Protein AF-A0A2N3ERH7-F1 (afdb_monomer_lite)

pLDDT: mean 82.64, std 19.24, range [26.98, 98.31]

Foldseek 3Di:
DDDPDQDPVSVVVQAFAAFEEEEEAPPLLPVLLCVLDDQQQEEEEDAPPPCVSQPPPPHHYDYDPALLVLLLVLCLLQPADPVDDCPDRSHNVSSVVSCVVPPDSCVNVSHQEYEYEALLSNQVRLLVVLQPDPQQADPVPRHGNSVSSLVRSLVSSVVSLLSNLNSGRHHYYHYFYWDWDQDPVRDTDIFTNGPDDNNRVCVVVRGQWYWYFDFDADPVRHTDTWIQAPCPDPRNDDHHHNQLQDDRIHHSRPNVVSCRSPPDDPPDCVSPDDDDVADAAQDKFKWWKAWDFAQDADVVLPADDRQWHADPQRWIWTWIWIAGPDDPCHRDIATDTQTCDHPVDCVSNVQSVQQLLQLLQFQQQHDPPDPDPVSVVSSDDSHCVVRHRGIGIFGWHWDADPVGDTGIDGRHTDHPVDPCSCVNVVNPDPPPPPPPPPDDDDDDDDDDDDDDDDDDDDDDDDDDDDDD

Radius of gyration: 33.35 Å; chains: 1; bounding box: 86×95×81 Å

Structure (mmCIF, N/CA/C/O backbone):
data_AF-A0A2N3ERH7-F1
#
_entry.id   AF-A0A2N3ERH7-F1
#
loop_
_atom_site.group_PDB
_atom_site.id
_atom_site.type_symbol
_atom_site.label_atom_id
_atom_site.label_alt_id
_atom_site.label_comp_id
_atom_site.label_asym_id
_atom_site.label_entity_id
_atom_site.label_seq_id
_atom_site.pdbx_PDB_ins_code
_atom_site.Cartn_x
_atom_site.Cartn_y
_atom_site.Cartn_z
_atom_site.occupancy
_atom_site.B_iso_or_equiv
_atom_site.auth_seq_id
_atom_site.auth_comp_id
_atom_site.auth_asym_id
_atom_site.auth_atom_id
_atom_site.pdbx_PDB_model_num
ATOM 1 N N . MET A 1 1 ? 14.524 -2.929 37.826 1.00 54.03 1 MET A N 1
ATOM 2 C CA . MET A 1 1 ? 13.757 -3.726 36.842 1.00 54.03 1 MET A CA 1
ATOM 3 C C . MET A 1 1 ? 14.743 -4.347 35.870 1.00 54.03 1 MET A C 1
ATOM 5 O O . MET A 1 1 ? 15.708 -3.673 35.532 1.00 54.03 1 MET A O 1
ATOM 9 N N . ALA A 1 2 ? 14.547 -5.604 35.470 1.00 64.12 2 ALA A N 1
ATOM 10 C CA . ALA A 1 2 ? 15.347 -6.209 34.404 1.00 64.12 2 ALA A CA 1
ATOM 11 C C . ALA A 1 2 ? 14.956 -5.610 33.041 1.00 64.12 2 ALA A C 1
ATOM 13 O O . ALA A 1 2 ? 13.817 -5.173 32.865 1.00 64.12 2 ALA A O 1
ATOM 14 N N . LEU A 1 3 ? 15.887 -5.590 32.085 1.00 70.00 3 LEU A N 1
ATOM 15 C CA . LEU A 1 3 ? 15.581 -5.235 30.697 1.00 70.00 3 LEU A CA 1
ATOM 16 C C . LEU A 1 3 ? 14.633 -6.302 30.110 1.00 70.00 3 LEU A C 1
ATOM 18 O O . LEU A 1 3 ? 14.980 -7.482 30.175 1.00 70.00 3 LEU A O 1
ATOM 22 N N . PRO A 1 4 ? 13.469 -5.934 29.537 1.00 81.69 4 PRO A N 1
ATOM 23 C CA . PRO A 1 4 ? 12.496 -6.887 28.998 1.00 81.69 4 PRO A CA 1
ATOM 24 C C . PRO A 1 4 ? 12.940 -7.409 27.620 1.00 81.69 4 PRO A C 1
ATOM 26 O O . PRO A 1 4 ? 12.355 -7.092 26.584 1.00 81.69 4 PRO A O 1
ATOM 29 N N . ILE A 1 5 ? 14.030 -8.177 27.604 1.00 82.88 5 ILE A N 1
ATOM 30 C CA . ILE A 1 5 ? 14.576 -8.807 26.400 1.00 82.88 5 ILE A CA 1
ATOM 31 C C . ILE A 1 5 ? 13.823 -10.115 26.154 1.00 82.88 5 ILE A C 1
ATOM 33 O O . ILE A 1 5 ? 14.004 -11.088 26.879 1.00 82.88 5 ILE A O 1
ATOM 37 N N . ILE A 1 6 ? 13.005 -10.124 25.103 1.00 81.00 6 ILE A N 1
ATOM 38 C CA . ILE A 1 6 ? 12.335 -11.320 24.577 1.00 81.00 6 ILE A CA 1
ATOM 39 C C . ILE A 1 6 ? 13.394 -12.230 23.940 1.00 81.00 6 ILE A C 1
ATOM 41 O O . ILE A 1 6 ? 14.162 -11.779 23.082 1.00 81.00 6 ILE A O 1
ATOM 45 N N . GLY A 1 7 ? 13.430 -13.501 24.347 1.00 81.88 7 GLY A N 1
ATOM 46 C CA . GLY A 1 7 ? 14.390 -14.486 23.832 1.00 81.88 7 GLY A CA 1
ATOM 47 C C . GLY A 1 7 ? 14.198 -14.797 22.341 1.00 81.88 7 GLY A C 1
ATOM 48 O O . GLY A 1 7 ? 13.142 -14.526 21.769 1.00 81.88 7 GLY A O 1
ATOM 49 N N . ALA A 1 8 ? 15.200 -15.396 21.689 1.00 79.94 8 ALA A N 1
ATOM 50 C CA . ALA A 1 8 ? 15.084 -15.789 20.279 1.00 79.94 8 ALA A CA 1
ATOM 51 C C . ALA A 1 8 ? 13.939 -16.797 20.060 1.00 79.94 8 ALA A C 1
ATOM 53 O O . ALA A 1 8 ? 13.105 -16.593 19.178 1.00 79.94 8 ALA A O 1
ATOM 54 N N . ASP A 1 9 ? 13.847 -17.815 20.918 1.00 79.56 9 ASP A N 1
ATOM 55 C CA . ASP A 1 9 ? 12.800 -18.841 20.861 1.00 79.56 9 ASP A CA 1
ATOM 56 C C . ASP A 1 9 ? 11.417 -18.263 21.180 1.00 79.56 9 ASP A C 1
ATOM 58 O O . ASP A 1 9 ? 10.445 -18.542 20.485 1.00 79.56 9 ASP A O 1
ATOM 62 N N . GLU A 1 10 ? 11.329 -17.368 22.167 1.00 77.38 10 GLU A N 1
ATOM 63 C CA . GLU A 1 10 ? 10.096 -16.653 22.513 1.00 77.38 10 GLU A CA 1
ATOM 64 C C . GLU A 1 10 ? 9.620 -15.761 21.349 1.00 77.38 10 GLU A C 1
ATOM 66 O O . GLU A 1 10 ? 8.438 -15.742 21.001 1.00 77.38 10 GLU A O 1
ATOM 71 N N . ARG A 1 11 ? 10.550 -15.077 20.669 1.00 74.94 11 ARG A N 1
ATOM 72 C CA . ARG A 1 11 ? 10.284 -14.285 19.459 1.00 74.94 11 ARG A CA 1
ATOM 73 C C . ARG A 1 11 ? 9.838 -15.145 18.272 1.00 74.94 11 ARG A C 1
ATOM 75 O O . ARG A 1 11 ? 9.083 -14.640 17.440 1.00 74.94 11 ARG A O 1
ATOM 82 N N . LEU A 1 12 ? 10.313 -16.387 18.164 1.00 69.38 12 LEU A N 1
ATOM 83 C CA . LEU A 1 12 ? 9.895 -17.347 17.133 1.00 69.38 12 LEU A CA 1
ATOM 84 C C . LEU A 1 12 ? 8.538 -17.991 17.464 1.00 69.38 12 LEU A C 1
ATOM 86 O O . LEU A 1 12 ? 7.740 -18.216 16.559 1.00 69.38 12 LEU A O 1
ATOM 90 N N . ALA A 1 13 ? 8.245 -18.222 18.747 1.00 68.38 13 ALA A N 1
ATOM 91 C CA . ALA A 1 13 ? 6.964 -18.742 19.224 1.00 68.38 13 ALA A CA 1
ATOM 92 C C . ALA A 1 13 ? 5.811 -17.723 19.111 1.00 68.38 13 ALA A C 1
ATOM 94 O O . ALA A 1 13 ? 4.643 -18.108 19.006 1.00 68.38 13 ALA A O 1
ATOM 95 N N . GLN A 1 14 ? 6.109 -16.418 19.104 1.00 70.38 14 GLN A N 1
ATOM 96 C CA . GLN A 1 14 ? 5.109 -15.368 18.892 1.00 70.38 14 GLN A CA 1
ATOM 97 C C . GLN A 1 14 ? 4.521 -15.422 17.470 1.00 70.38 14 GLN A C 1
ATOM 99 O O . GLN A 1 14 ? 5.128 -14.945 16.508 1.00 70.38 14 GLN A O 1
ATOM 104 N N . ARG A 1 15 ? 3.283 -15.927 17.351 1.00 64.06 15 ARG A N 1
ATOM 105 C CA . ARG A 1 15 ? 2.472 -15.836 16.123 1.00 64.06 15 ARG A CA 1
ATOM 106 C C . ARG A 1 15 ? 2.349 -14.372 15.682 1.00 64.06 15 ARG A C 1
ATOM 108 O O . ARG A 1 15 ? 1.701 -13.572 16.356 1.00 64.06 15 ARG A O 1
ATOM 115 N N . LYS A 1 16 ? 2.939 -14.032 14.533 1.00 73.50 16 LYS A N 1
ATOM 116 C CA . LYS A 1 16 ? 2.782 -12.722 13.886 1.00 73.50 16 LYS A CA 1
ATOM 117 C C . LYS A 1 16 ? 1.732 -12.795 12.787 1.00 73.50 16 LYS A C 1
ATOM 119 O O . LYS A 1 16 ? 1.920 -13.503 11.800 1.00 73.50 16 LYS A O 1
ATOM 124 N N . GLY A 1 17 ? 0.658 -12.031 12.942 1.00 84.62 17 GLY A N 1
ATOM 125 C CA . GLY A 1 17 ? -0.310 -11.803 11.878 1.00 84.62 17 GLY A CA 1
ATOM 126 C C . GLY A 1 17 ? 0.232 -10.850 10.809 1.00 84.62 17 GLY A C 1
ATOM 127 O O . GLY A 1 17 ? 0.845 -9.836 11.131 1.00 84.62 17 GLY A O 1
ATOM 128 N N . ILE A 1 18 ? -0.029 -11.168 9.540 1.00 90.44 18 ILE A N 1
ATOM 129 C CA . ILE A 1 18 ? 0.282 -10.305 8.387 1.00 90.44 18 ILE A CA 1
ATOM 130 C C . ILE A 1 18 ? -0.650 -9.093 8.387 1.00 90.44 18 ILE A C 1
ATOM 132 O O . ILE A 1 18 ? -1.863 -9.255 8.539 1.00 90.44 18 ILE A O 1
ATOM 136 N N . LYS A 1 19 ? -0.102 -7.899 8.153 1.00 94.31 19 LYS A N 1
ATOM 137 C CA . LYS A 1 19 ? -0.875 -6.677 7.904 1.00 94.31 19 LYS A CA 1
ATOM 138 C C . LYS A 1 19 ? -0.786 -6.333 6.428 1.00 94.31 19 LYS A C 1
ATOM 140 O O . LYS A 1 19 ? 0.307 -6.067 5.933 1.00 94.31 19 LYS A O 1
ATOM 145 N N . GLY A 1 20 ? -1.902 -6.355 5.715 1.00 95.38 20 GLY A N 1
ATOM 146 C CA . GLY A 1 20 ? -1.897 -6.219 4.264 1.00 95.38 20 GLY A CA 1
ATOM 147 C C . GLY A 1 20 ? -3.031 -5.371 3.717 1.00 95.38 20 GLY A C 1
ATOM 148 O O . GLY A 1 20 ? -4.083 -5.240 4.338 1.00 95.38 20 GLY A O 1
ATOM 149 N N . VAL A 1 21 ? -2.811 -4.797 2.538 1.00 97.50 21 VAL A N 1
ATOM 150 C CA . VAL A 1 21 ? -3.849 -4.127 1.752 1.00 97.50 21 VAL A CA 1
ATOM 151 C C . VAL A 1 21 ? -3.845 -4.643 0.317 1.00 97.50 21 VAL A C 1
ATOM 153 O O . VAL A 1 21 ? -2.780 -4.782 -0.285 1.00 97.50 21 VAL A O 1
ATOM 156 N N . ILE A 1 22 ? -5.034 -4.911 -0.222 1.00 97.81 22 ILE A N 1
ATOM 157 C CA . ILE A 1 22 ? -5.242 -5.348 -1.604 1.00 97.81 22 ILE A CA 1
ATOM 158 C C . ILE A 1 22 ? -6.026 -4.268 -2.346 1.00 97.81 22 ILE A C 1
ATOM 160 O O . ILE A 1 22 ? -7.203 -4.016 -2.077 1.00 97.81 22 ILE A O 1
ATOM 164 N N . PHE A 1 23 ? -5.364 -3.628 -3.300 1.00 97.75 23 PHE A N 1
ATOM 165 C CA . PHE A 1 23 ? -5.962 -2.633 -4.174 1.00 97.75 23 PHE A CA 1
ATOM 166 C C . PHE A 1 23 ? -6.363 -3.250 -5.509 1.00 97.75 23 PHE A C 1
ATOM 168 O O . PHE A 1 23 ? -5.717 -4.162 -6.009 1.00 97.75 23 PHE A O 1
ATOM 175 N N . GLY A 1 24 ? -7.428 -2.746 -6.120 1.00 96.31 24 GLY A N 1
ATOM 176 C CA . GLY A 1 24 ? -7.823 -3.165 -7.462 1.00 96.31 24 GLY A CA 1
ATOM 177 C C . GLY A 1 24 ? -9.051 -2.412 -7.947 1.00 96.31 24 GLY A C 1
ATOM 178 O O . GLY A 1 24 ? -9.812 -1.864 -7.138 1.00 96.31 24 GLY A O 1
ATOM 179 N N . ARG A 1 25 ? -9.257 -2.382 -9.267 1.00 94.44 25 ARG A N 1
ATOM 180 C CA . ARG A 1 25 ? -10.392 -1.672 -9.878 1.00 94.44 25 ARG A CA 1
ATOM 181 C C . ARG A 1 25 ? -11.743 -2.166 -9.336 1.00 94.44 25 ARG A C 1
ATOM 183 O O . ARG A 1 25 ? -11.844 -3.240 -8.731 1.00 94.44 25 ARG A O 1
ATOM 190 N N . SER A 1 26 ? -12.806 -1.394 -9.555 1.00 91.50 26 SER A N 1
ATOM 191 C CA . SER A 1 26 ? -14.162 -1.872 -9.252 1.00 91.50 26 SER A CA 1
ATOM 192 C C . SER A 1 26 ? -14.489 -3.145 -10.054 1.00 91.50 26 SER A C 1
ATOM 194 O O . SER A 1 26 ? -13.992 -3.331 -11.166 1.00 91.50 26 SER A O 1
ATOM 196 N N . GLY A 1 27 ? -15.265 -4.058 -9.467 1.00 88.06 27 GLY A N 1
ATOM 197 C CA . GLY A 1 27 ? -15.675 -5.317 -10.104 1.00 88.06 27 GLY A CA 1
ATOM 198 C C . GLY A 1 27 ? -14.595 -6.401 -10.275 1.00 88.06 27 GLY A C 1
ATOM 199 O O . GLY A 1 27 ? -14.914 -7.480 -10.760 1.00 88.06 27 GLY A O 1
ATOM 200 N N . ILE A 1 28 ? -13.335 -6.186 -9.862 1.00 91.62 28 ILE A N 1
ATOM 201 C CA . ILE A 1 28 ? -12.263 -7.203 -10.006 1.00 91.62 28 ILE A CA 1
ATOM 202 C C . ILE A 1 28 ? -12.442 -8.434 -9.083 1.00 91.62 28 ILE A C 1
ATOM 204 O O . ILE A 1 28 ? -11.787 -9.456 -9.268 1.00 91.62 28 ILE A O 1
ATOM 208 N N . GLY A 1 29 ? -13.351 -8.375 -8.103 1.00 90.19 29 GLY A N 1
ATOM 209 C CA . GLY A 1 29 ? -13.595 -9.465 -7.148 1.00 90.19 29 GLY A CA 1
ATOM 210 C C . GLY A 1 29 ? -12.693 -9.433 -5.909 1.00 90.19 29 GLY A C 1
ATOM 211 O O . GLY A 1 29 ? -12.189 -10.470 -5.487 1.00 90.19 29 GLY A O 1
ATOM 212 N N . LYS A 1 30 ? -12.497 -8.247 -5.315 1.00 93.19 30 LYS A N 1
ATOM 213 C CA . LYS A 1 30 ? -11.764 -8.092 -4.044 1.00 93.19 30 LYS A CA 1
ATOM 214 C C . LYS A 1 30 ? -12.491 -8.789 -2.889 1.00 93.19 30 LYS A C 1
ATOM 216 O O . LYS A 1 30 ? -11.896 -9.603 -2.199 1.00 93.19 30 LYS A O 1
ATOM 221 N N . THR A 1 31 ? -13.790 -8.541 -2.739 1.00 90.56 31 THR A N 1
ATOM 222 C CA . THR A 1 31 ? -14.650 -9.146 -1.705 1.00 90.56 31 THR A CA 1
ATOM 223 C C . THR A 1 31 ? -14.701 -10.673 -1.819 1.00 90.56 31 THR A C 1
ATOM 225 O O . THR A 1 31 ? -14.621 -11.377 -0.818 1.00 90.56 31 THR A O 1
ATOM 228 N N . SER A 1 32 ? -14.711 -11.214 -3.047 1.00 89.12 32 SER A N 1
ATOM 229 C CA . SER A 1 32 ? -14.696 -12.666 -3.282 1.00 89.12 32 SER A CA 1
ATOM 230 C C . SER A 1 32 ? -13.409 -13.372 -2.823 1.00 89.12 32 SER A C 1
ATOM 232 O O . SER A 1 32 ? -13.372 -14.598 -2.797 1.00 89.12 32 SER A O 1
ATOM 234 N N . LEU A 1 33 ? -12.369 -12.644 -2.397 1.00 92.31 33 LEU A N 1
ATOM 235 C CA . LEU A 1 33 ? -11.204 -13.243 -1.735 1.00 92.31 33 LEU A CA 1
ATOM 236 C C . LEU A 1 33 ? -11.551 -13.879 -0.380 1.00 92.31 33 LEU A C 1
ATOM 238 O O . LEU A 1 33 ? -10.797 -14.733 0.087 1.00 92.31 33 LEU A O 1
ATOM 242 N N . LEU A 1 34 ? -12.695 -13.536 0.222 1.00 88.25 34 LEU A N 1
ATOM 243 C CA . LEU A 1 34 ? -13.217 -14.194 1.423 1.00 88.25 34 LEU A CA 1
ATOM 244 C C . LEU A 1 34 ? -13.436 -15.706 1.225 1.00 88.25 34 LEU A C 1
ATOM 246 O O . LEU A 1 34 ? -13.139 -16.476 2.134 1.00 88.25 34 LEU A O 1
ATOM 250 N N . TRP A 1 35 ? -13.805 -16.150 0.016 1.00 85.31 35 TRP A N 1
ATOM 251 C CA . TRP A 1 35 ? -13.890 -17.576 -0.349 1.00 85.31 35 TRP A CA 1
ATOM 252 C C . TRP A 1 35 ? -12.539 -18.313 -0.314 1.00 85.31 35 TRP A C 1
ATOM 254 O O . TRP A 1 35 ? -12.499 -19.539 -0.349 1.00 85.31 35 TRP A O 1
ATOM 264 N N . THR A 1 36 ? -11.421 -17.581 -0.252 1.00 87.19 36 THR A N 1
ATOM 265 C CA . THR A 1 36 ? -10.053 -18.132 -0.201 1.00 87.19 36 THR A CA 1
ATOM 266 C C . THR A 1 36 ? -9.494 -18.214 1.228 1.00 87.19 36 THR A C 1
ATOM 268 O O . THR A 1 36 ? -8.321 -18.549 1.427 1.00 87.19 36 THR A O 1
ATOM 271 N N . LEU A 1 37 ? -10.324 -17.889 2.228 1.00 87.94 37 LEU A N 1
ATOM 272 C CA . LEU A 1 37 ? -10.024 -17.913 3.660 1.00 87.94 37 LEU A CA 1
ATOM 273 C C . LEU A 1 37 ? -10.891 -18.958 4.385 1.00 87.94 37 LEU A C 1
ATOM 275 O O . LEU A 1 37 ? -11.915 -19.406 3.881 1.00 87.94 37 LEU A O 1
ATOM 279 N N . ASN A 1 38 ? -10.498 -19.336 5.606 1.00 86.50 38 ASN A N 1
ATOM 280 C CA . ASN A 1 38 ? -11.354 -20.151 6.470 1.00 86.50 38 ASN A CA 1
ATOM 281 C C . ASN A 1 38 ? -12.401 -19.246 7.137 1.00 86.50 38 ASN A C 1
ATOM 283 O O . ASN A 1 38 ? -12.051 -18.462 8.022 1.00 86.50 38 ASN A O 1
ATOM 287 N N . ALA A 1 39 ? -13.666 -19.371 6.736 1.00 85.88 39 ALA A N 1
ATOM 288 C CA . ALA A 1 39 ? -14.760 -18.544 7.243 1.00 85.88 39 ALA A CA 1
ATOM 289 C C . ALA A 1 39 ? -14.931 -18.643 8.773 1.00 85.88 39 ALA A C 1
ATOM 291 O O . ALA A 1 39 ? -15.086 -17.625 9.439 1.00 85.88 39 ALA A O 1
ATOM 292 N N . SER A 1 40 ? -14.766 -19.836 9.359 1.00 86.31 40 SER A N 1
ATOM 293 C CA . SER A 1 40 ? -14.920 -20.050 10.812 1.00 86.31 40 SER A CA 1
ATOM 294 C C . SER A 1 40 ? -13.865 -19.355 11.688 1.00 86.31 40 SER A C 1
ATOM 296 O O . SER A 1 40 ? -14.087 -19.174 12.886 1.00 86.31 40 SER A O 1
ATOM 298 N N . THR A 1 41 ? -12.727 -18.945 11.111 1.00 91.69 41 THR A N 1
ATOM 299 C CA . THR A 1 41 ? -11.666 -18.183 11.801 1.00 91.69 41 THR A CA 1
ATOM 300 C C . THR A 1 41 ? -11.400 -16.814 11.165 1.00 91.69 41 THR A C 1
ATOM 302 O O . THR A 1 41 ? -10.392 -16.168 11.478 1.00 91.69 41 THR A O 1
ATOM 305 N N . THR A 1 42 ? -12.309 -16.336 10.307 1.00 94.44 42 THR A N 1
ATOM 306 C CA . THR A 1 42 ? -12.233 -15.021 9.658 1.00 94.44 42 THR A CA 1
ATOM 307 C C . THR A 1 42 ? -13.410 -14.152 10.082 1.00 94.44 42 THR A C 1
ATOM 309 O O . THR A 1 42 ? -14.559 -14.542 9.928 1.00 94.44 42 THR A O 1
ATOM 312 N N . LEU A 1 43 ? -13.113 -12.958 10.589 1.00 96.12 43 LEU A N 1
ATOM 313 C CA . LEU A 1 43 ? -14.094 -11.917 10.869 1.00 96.12 43 LEU A CA 1
ATOM 314 C C . LEU A 1 43 ? -14.152 -10.954 9.683 1.00 96.12 43 LEU A C 1
ATOM 316 O O . LEU A 1 43 ? -13.133 -10.351 9.331 1.00 96.12 43 LEU A O 1
ATOM 320 N N . PHE A 1 44 ? -15.328 -10.792 9.087 1.00 95.38 44 PHE A N 1
ATOM 321 C CA . PHE A 1 44 ? -15.552 -9.835 8.010 1.00 95.38 44 PHE A CA 1
ATOM 322 C C . PHE A 1 44 ? -16.046 -8.493 8.575 1.00 95.38 44 PHE A C 1
ATOM 324 O O . PHE A 1 44 ? -16.975 -8.452 9.374 1.00 95.38 44 PHE A O 1
ATOM 331 N N . LEU A 1 45 ? -15.417 -7.382 8.190 1.00 95.94 45 LEU A N 1
ATOM 332 C CA . LEU A 1 45 ? -15.901 -6.019 8.413 1.00 95.94 45 LEU A CA 1
ATOM 333 C C . LEU A 1 45 ? -16.373 -5.463 7.066 1.00 95.94 45 LEU A C 1
ATOM 335 O O . LEU A 1 45 ? -15.555 -5.098 6.219 1.00 95.94 45 LEU A O 1
ATOM 339 N N . ASP A 1 46 ? -17.689 -5.407 6.896 1.00 94.81 46 ASP A N 1
ATOM 340 C CA . ASP A 1 46 ? -18.386 -4.964 5.690 1.00 94.81 46 ASP A CA 1
ATOM 341 C C . ASP A 1 46 ? -18.832 -3.500 5.828 1.00 94.81 46 ASP A C 1
ATOM 343 O O . ASP A 1 46 ? -19.710 -3.158 6.623 1.00 94.81 46 ASP A O 1
ATOM 347 N N . LEU A 1 47 ? -18.185 -2.627 5.060 1.00 93.50 47 LEU A N 1
ATOM 348 C CA . LEU A 1 47 ? -18.481 -1.202 4.920 1.00 93.50 47 LEU A CA 1
ATOM 349 C C . LEU A 1 47 ? -19.080 -0.879 3.539 1.00 93.50 47 LEU A C 1
ATOM 351 O O . LEU A 1 47 ? -19.782 0.124 3.411 1.00 93.50 47 LEU A O 1
ATOM 355 N N . GLU A 1 48 ? -18.789 -1.676 2.502 1.00 79.94 48 GLU A N 1
ATOM 356 C CA . GLU A 1 48 ? -19.304 -1.466 1.135 1.00 79.94 48 GLU A CA 1
ATOM 357 C C . GLU A 1 48 ? -20.710 -2.050 0.890 1.00 79.94 48 GLU A C 1
ATOM 359 O O . GLU A 1 48 ? -21.296 -1.751 -0.150 1.00 79.94 48 GLU A O 1
ATOM 364 N N . ALA A 1 49 ? -21.276 -2.809 1.840 1.00 70.31 49 ALA A N 1
ATOM 365 C CA . ALA A 1 49 ? -22.489 -3.620 1.662 1.00 70.31 49 ALA A CA 1
ATOM 366 C C . ALA A 1 49 ? -22.314 -4.654 0.531 1.00 70.31 49 ALA A C 1
ATOM 368 O O . ALA A 1 49 ? -23.164 -4.816 -0.348 1.00 70.31 49 ALA A O 1
ATOM 369 N N . GLY A 1 50 ? -21.165 -5.338 0.548 1.00 60.81 50 GLY A N 1
ATOM 370 C CA . GLY A 1 50 ? -20.671 -6.215 -0.521 1.00 60.81 50 GLY A CA 1
ATOM 371 C C . GLY A 1 50 ? -21.349 -7.588 -0.637 1.00 60.81 50 GLY A C 1
ATOM 372 O O . GLY A 1 50 ? -20.783 -8.483 -1.267 1.00 60.81 50 GLY A O 1
ATOM 373 N N . ASP A 1 51 ? -22.533 -7.764 -0.042 1.00 65.50 51 ASP A N 1
ATOM 374 C CA . ASP A 1 51 ? -23.192 -9.055 0.222 1.00 65.50 51 ASP A CA 1
ATOM 375 C C . ASP A 1 51 ? -23.262 -9.994 -0.993 1.00 65.50 51 ASP A C 1
ATOM 377 O O . ASP A 1 51 ? -23.014 -11.190 -0.862 1.00 65.50 51 ASP A O 1
ATOM 381 N N . LEU A 1 52 ? -23.513 -9.462 -2.195 1.00 74.12 52 LEU A N 1
ATOM 382 C CA . LEU A 1 52 ? -23.619 -10.250 -3.434 1.00 74.12 52 LEU A CA 1
ATOM 383 C C . LEU A 1 52 ? -22.340 -11.026 -3.798 1.00 74.12 52 LEU A C 1
ATOM 385 O O . LEU A 1 52 ? -22.411 -12.052 -4.467 1.00 74.12 52 LEU A O 1
ATOM 389 N N . ALA A 1 53 ? -21.155 -10.555 -3.396 1.00 75.19 53 ALA A N 1
ATOM 390 C CA . ALA A 1 53 ? -19.892 -11.230 -3.715 1.00 75.19 53 ALA A CA 1
ATOM 391 C C . ALA A 1 53 ? -19.580 -12.421 -2.784 1.00 75.19 53 ALA A C 1
ATOM 393 O O . ALA A 1 53 ? -18.658 -13.199 -3.053 1.00 75.19 53 ALA A O 1
ATOM 394 N N . VAL A 1 54 ? -20.336 -12.547 -1.691 1.00 81.56 54 VAL A N 1
ATOM 395 C CA . VAL A 1 54 ? -20.206 -13.577 -0.649 1.00 81.56 54 VAL A CA 1
ATOM 396 C C . VAL A 1 54 ? -21.554 -14.214 -0.299 1.00 81.56 54 VAL A C 1
ATOM 398 O O . VAL A 1 54 ? -21.715 -14.800 0.767 1.00 81.56 54 VAL A O 1
ATOM 401 N N . GLU A 1 55 ? -22.527 -14.133 -1.207 1.00 78.62 55 GLU A N 1
ATOM 402 C CA . GLU A 1 55 ? -23.830 -14.769 -1.039 1.00 78.62 55 GLU A CA 1
ATOM 403 C C . GLU A 1 55 ? -23.655 -16.288 -0.858 1.00 78.62 55 GLU A C 1
ATOM 405 O O . GLU A 1 55 ? -23.011 -16.960 -1.665 1.00 78.62 55 GLU A O 1
ATOM 410 N N . GLY A 1 56 ? -24.190 -16.825 0.243 1.00 78.31 56 GLY A N 1
ATOM 411 C CA . GLY A 1 56 ? -24.023 -18.230 0.629 1.00 78.31 56 GLY A CA 1
ATOM 412 C C . GLY A 1 56 ? -22.725 -18.569 1.380 1.00 78.31 56 GLY A C 1
ATOM 413 O O . GLY A 1 56 ? -22.539 -19.732 1.731 1.00 78.31 56 GLY A O 1
ATOM 414 N N . LEU A 1 57 ? -21.841 -17.603 1.663 1.00 81.75 57 LEU A N 1
ATOM 415 C CA . LEU A 1 57 ? -20.683 -17.818 2.536 1.00 81.75 57 LEU A CA 1
ATOM 416 C C . LEU A 1 57 ? -21.082 -17.652 4.012 1.00 81.75 57 LEU A C 1
ATOM 418 O O . LEU A 1 57 ? -21.444 -16.562 4.451 1.00 81.75 57 LEU A O 1
ATOM 422 N N . GLU A 1 58 ? -20.966 -18.720 4.800 1.00 85.19 58 GLU A N 1
ATOM 423 C CA . GLU A 1 58 ? -21.221 -18.695 6.248 1.00 85.19 58 GLU A CA 1
ATOM 424 C C . GLU A 1 58 ? -20.057 -18.027 7.006 1.00 85.19 58 GLU A C 1
ATOM 426 O O . GLU A 1 58 ? -19.176 -18.700 7.543 1.00 85.19 58 GLU A O 1
ATOM 431 N N . ILE A 1 59 ? -20.027 -16.688 7.022 1.00 87.31 59 ILE A N 1
ATOM 432 C CA . ILE A 1 59 ? -18.972 -15.889 7.664 1.00 87.31 59 ILE A CA 1
ATOM 433 C C . ILE A 1 59 ? -19.520 -14.859 8.663 1.00 87.31 59 ILE A C 1
ATOM 435 O O . ILE A 1 59 ? -20.425 -14.074 8.368 1.00 87.31 59 ILE A O 1
ATOM 439 N N . ASP A 1 60 ? -18.925 -14.829 9.858 1.00 92.31 60 ASP A N 1
ATOM 440 C CA . ASP A 1 60 ? -19.251 -13.842 10.887 1.00 92.31 60 ASP A CA 1
ATOM 441 C C . ASP A 1 60 ? -18.878 -12.428 10.416 1.00 92.31 60 ASP A C 1
ATOM 443 O O . ASP A 1 60 ? -17.729 -12.157 10.052 1.00 92.31 60 ASP A O 1
ATOM 447 N N . THR A 1 61 ? -19.855 -11.517 10.439 1.00 93.12 61 THR A N 1
ATOM 448 C CA . THR A 1 61 ? -19.743 -10.195 9.807 1.00 93.12 61 THR A CA 1
ATOM 449 C C . THR A 1 61 ? -20.143 -9.056 10.752 1.00 93.12 61 THR A C 1
ATOM 451 O O . THR A 1 61 ? -21.195 -9.094 11.390 1.00 93.12 61 THR A O 1
ATOM 454 N N . LEU A 1 62 ? -19.324 -8.004 10.802 1.00 94.44 62 LEU A N 1
ATOM 455 C CA . LEU A 1 62 ? -19.601 -6.714 11.440 1.00 94.44 62 LEU A CA 1
ATOM 456 C C . LEU A 1 62 ? -19.829 -5.649 10.365 1.00 94.44 62 LEU A C 1
ATOM 458 O O . LEU A 1 62 ? -19.096 -5.600 9.382 1.00 94.44 62 LEU A O 1
ATOM 462 N N . ARG A 1 63 ? -20.808 -4.761 10.569 1.00 94.62 63 ARG A N 1
ATOM 463 C CA . ARG A 1 63 ? -21.185 -3.718 9.596 1.00 94.62 63 ARG A CA 1
ATOM 464 C C . ARG A 1 63 ? -21.113 -2.302 10.182 1.00 94.62 63 ARG A C 1
ATOM 466 O O . ARG A 1 63 ? -22.161 -1.744 10.518 1.00 94.62 63 ARG A O 1
ATOM 473 N N . PRO A 1 64 ? -19.910 -1.720 10.359 1.00 94.69 64 PRO A N 1
ATOM 474 C CA . PRO A 1 64 ? -19.776 -0.333 10.793 1.00 94.69 64 PRO A CA 1
ATOM 475 C C . PRO A 1 64 ? -20.312 0.638 9.734 1.00 94.69 64 PRO A C 1
ATOM 477 O O . PRO A 1 64 ? -19.929 0.597 8.568 1.00 94.69 64 PRO A O 1
ATOM 480 N N . ARG A 1 65 ? -21.180 1.551 10.168 1.00 95.06 65 ARG A N 1
ATOM 481 C CA . ARG A 1 65 ? -21.812 2.608 9.365 1.00 95.06 65 ARG A CA 1
ATOM 482 C C . ARG A 1 65 ? -21.266 3.999 9.675 1.00 95.06 65 ARG A C 1
ATOM 484 O O . ARG A 1 65 ? -21.563 4.945 8.951 1.00 95.06 65 ARG A O 1
ATOM 491 N N . THR A 1 66 ? -20.496 4.151 10.752 1.00 97.00 66 THR A N 1
ATOM 492 C CA . THR A 1 66 ? -19.917 5.436 11.168 1.00 97.00 66 THR A CA 1
ATOM 493 C C . THR A 1 66 ? -18.418 5.337 11.420 1.00 97.00 66 THR A C 1
ATOM 495 O O . THR A 1 66 ? -17.896 4.281 11.774 1.00 97.00 66 THR A O 1
ATOM 498 N N . TRP A 1 67 ? -17.709 6.468 11.327 1.00 97.81 67 TRP A N 1
ATOM 499 C CA . TRP A 1 67 ? -16.295 6.513 11.710 1.00 97.81 67 TRP A CA 1
ATOM 500 C C . TRP A 1 67 ? -16.071 6.142 13.183 1.00 97.81 67 TRP A C 1
ATOM 502 O O . TRP A 1 67 ? -15.074 5.496 13.498 1.00 97.81 67 TRP A O 1
ATOM 512 N N . LYS A 1 68 ? -17.008 6.475 14.089 1.00 97.50 68 LYS A N 1
ATOM 513 C CA . LYS A 1 68 ? -16.904 6.050 15.494 1.00 97.50 68 LYS A CA 1
ATOM 514 C C . LYS A 1 68 ? -16.892 4.525 15.592 1.00 97.50 68 LYS A C 1
ATOM 516 O O . LYS A 1 68 ? -15.990 3.992 16.220 1.00 97.50 68 LYS A O 1
ATOM 521 N N . GLU A 1 69 ? -17.816 3.837 14.925 1.00 97.81 69 GLU A N 1
ATOM 522 C CA . GLU A 1 69 ? -17.870 2.368 14.911 1.00 97.81 69 GLU A CA 1
ATOM 523 C C . GLU A 1 69 ? -16.606 1.744 14.302 1.00 97.81 69 GLU A C 1
ATOM 525 O O . GLU A 1 69 ? -16.102 0.763 14.840 1.00 97.81 69 GLU A O 1
ATOM 530 N N . CYS A 1 70 ? -16.017 2.339 13.255 1.00 98.12 70 CYS A N 1
ATOM 531 C CA . CYS A 1 70 ? -14.724 1.884 12.723 1.00 98.12 70 CYS A CA 1
ATOM 532 C C . CYS A 1 70 ? -13.604 1.921 13.780 1.00 98.12 70 CYS A C 1
ATOM 534 O O . CYS A 1 70 ? -12.781 1.002 13.834 1.00 98.12 70 CYS A O 1
ATOM 536 N N . ARG A 1 71 ? -13.564 2.963 14.624 1.00 98.19 71 ARG A N 1
ATOM 537 C CA . ARG A 1 71 ? -12.579 3.101 15.714 1.00 98.19 71 ARG A CA 1
ATOM 538 C C . ARG A 1 71 ? -12.921 2.225 16.922 1.00 98.19 71 ARG A C 1
ATOM 540 O O . ARG A 1 71 ? -12.019 1.638 17.511 1.00 98.19 71 ARG A O 1
ATOM 547 N N . ASP A 1 72 ? -14.203 2.104 17.259 1.00 98.25 72 ASP A N 1
ATOM 548 C CA . ASP A 1 72 ? -14.707 1.241 18.331 1.00 98.25 72 ASP A CA 1
ATOM 549 C C . ASP A 1 72 ? -14.390 -0.237 18.027 1.00 98.25 72 ASP A C 1
ATOM 551 O O . ASP A 1 72 ? -13.783 -0.919 18.847 1.00 98.25 72 ASP A O 1
ATOM 555 N N . PHE A 1 73 ? -14.687 -0.738 16.821 1.00 97.75 73 PHE A N 1
ATOM 556 C CA . PHE A 1 73 ? -14.298 -2.102 16.442 1.00 97.75 73 PHE A CA 1
ATOM 557 C C . PHE A 1 73 ? -12.780 -2.281 16.376 1.00 97.75 73 PHE A C 1
ATOM 559 O O . PHE A 1 73 ? -12.284 -3.336 16.763 1.00 97.75 73 PHE A O 1
ATOM 566 N N . ALA A 1 74 ? -12.024 -1.267 15.943 1.00 97.44 74 ALA A N 1
ATOM 567 C CA . ALA A 1 74 ? -10.568 -1.353 15.942 1.00 97.44 74 ALA A CA 1
ATOM 568 C C . ALA A 1 74 ? -9.990 -1.510 17.358 1.00 97.44 74 ALA A C 1
ATOM 570 O O . ALA A 1 74 ? -9.139 -2.379 17.530 1.00 97.44 74 ALA A O 1
ATOM 571 N N . VAL A 1 75 ? -10.485 -0.771 18.365 1.00 97.44 75 VAL A N 1
ATOM 572 C CA . VAL A 1 75 ? -10.041 -0.963 19.761 1.00 97.44 75 VAL A CA 1
ATOM 573 C C . VAL A 1 75 ? -10.531 -2.291 20.345 1.00 97.44 75 VAL A C 1
ATOM 575 O O . VAL A 1 75 ? -9.773 -2.971 21.027 1.00 97.44 75 VAL A O 1
ATOM 578 N N . PHE A 1 76 ? -11.751 -2.728 20.015 1.00 97.19 76 PHE A N 1
ATOM 579 C CA . PHE A 1 76 ? -12.284 -4.021 20.468 1.00 97.19 76 PHE A CA 1
ATOM 580 C C . PHE A 1 76 ? -11.478 -5.215 19.926 1.00 97.19 76 PHE A C 1
ATOM 582 O O . PHE A 1 76 ? -11.251 -6.197 20.627 1.00 97.19 76 PHE A O 1
ATOM 589 N N . ILE A 1 77 ? -11.009 -5.118 18.678 1.00 95.50 77 ILE A N 1
ATOM 590 C CA . ILE A 1 77 ? -10.179 -6.131 18.009 1.00 95.50 77 ILE A CA 1
ATOM 591 C C . ILE A 1 77 ? -8.705 -6.035 18.436 1.00 95.50 77 ILE A C 1
ATOM 593 O O . ILE A 1 77 ? -8.024 -7.060 18.534 1.00 95.50 77 ILE A O 1
ATOM 597 N N . GLY A 1 78 ? -8.199 -4.813 18.627 1.00 93.88 78 GLY A N 1
ATOM 598 C CA . GLY A 1 78 ? -6.793 -4.511 18.888 1.00 93.88 78 GLY A CA 1
ATOM 599 C C . GLY A 1 78 ? -6.370 -4.582 20.353 1.00 93.88 78 GLY A C 1
ATOM 600 O O . GLY A 1 78 ? -5.198 -4.850 20.620 1.00 93.88 78 GLY A O 1
ATOM 601 N N . GLY A 1 79 ? -7.311 -4.382 21.277 1.00 95.25 79 GLY A N 1
ATOM 602 C CA . GLY A 1 79 ? -7.022 -4.058 22.670 1.00 95.25 79 GLY A CA 1
ATOM 603 C C . GLY A 1 79 ? -6.660 -2.575 22.859 1.00 95.25 79 GLY A C 1
ATOM 604 O O . GLY A 1 79 ? -6.482 -1.841 21.887 1.00 95.25 79 GLY A O 1
ATOM 605 N N . PRO A 1 80 ? -6.525 -2.108 24.108 1.00 96.31 80 PRO A N 1
ATOM 606 C CA . PRO A 1 80 ? -6.112 -0.740 24.401 1.00 96.31 80 PRO A CA 1
ATOM 607 C C . PRO A 1 80 ? -4.635 -0.516 24.050 1.00 96.31 80 PRO A C 1
ATOM 609 O O . PRO A 1 80 ? -3.800 -1.413 24.181 1.00 96.31 80 PRO A O 1
ATOM 612 N N . ASN A 1 81 ? -4.283 0.706 23.650 1.00 94.69 81 ASN A N 1
ATOM 613 C CA . ASN A 1 81 ? -2.893 1.121 23.484 1.00 94.69 81 ASN A CA 1
ATOM 614 C C . ASN A 1 81 ? -2.374 1.752 24.795 1.00 94.69 81 ASN A C 1
ATOM 616 O O . ASN A 1 81 ? -2.753 2.884 25.106 1.00 94.69 81 ASN A O 1
ATOM 620 N N . PRO A 1 82 ? -1.468 1.089 25.542 1.00 91.25 82 PRO A N 1
ATOM 621 C CA . PRO A 1 82 ? -1.003 1.565 26.848 1.00 91.25 82 PRO A CA 1
ATOM 622 C C . PRO A 1 82 ? -0.115 2.819 26.780 1.00 91.25 82 PRO A C 1
ATOM 624 O O . PRO A 1 82 ? 0.233 3.375 27.816 1.00 91.25 82 PRO A O 1
ATOM 627 N N . ALA A 1 83 ? 0.277 3.271 25.582 1.00 92.19 83 ALA A N 1
ATOM 628 C CA . ALA A 1 83 ? 1.020 4.517 25.394 1.00 92.19 83 ALA A CA 1
ATOM 629 C C . ALA A 1 83 ? 0.119 5.767 25.309 1.00 92.19 83 ALA A C 1
ATOM 631 O O . ALA A 1 83 ? 0.636 6.879 25.189 1.00 92.19 83 ALA A O 1
ATOM 632 N N . LEU A 1 84 ? -1.209 5.603 25.319 1.00 93.50 84 LEU A N 1
ATOM 633 C CA . LEU A 1 84 ? -2.175 6.690 25.161 1.00 93.50 84 LEU A CA 1
ATOM 634 C C . LEU A 1 84 ? -2.838 7.051 26.492 1.00 93.50 84 LEU A C 1
ATOM 636 O O . LEU A 1 84 ? -3.169 6.182 27.296 1.00 93.50 84 LEU A O 1
ATOM 640 N N . ARG A 1 85 ? -3.057 8.350 26.702 1.00 95.44 85 ARG A N 1
ATOM 641 C CA . ARG A 1 85 ? -3.804 8.870 27.855 1.00 95.44 85 ARG A CA 1
ATOM 642 C C . ARG A 1 85 ? -5.293 8.557 27.720 1.00 95.44 85 ARG A C 1
ATOM 644 O O . ARG A 1 85 ? -5.785 8.379 26.610 1.00 95.44 85 ARG A O 1
ATOM 651 N N . GLU A 1 86 ? -6.016 8.565 28.837 1.00 93.12 86 GLU A N 1
ATOM 652 C CA . GLU A 1 86 ? -7.450 8.242 28.906 1.00 93.12 86 GLU A CA 1
ATOM 653 C C . GLU A 1 86 ? -8.313 9.054 27.921 1.00 93.12 86 GLU A C 1
ATOM 655 O O . GLU A 1 86 ? -9.197 8.479 27.290 1.00 93.12 86 GLU A O 1
ATOM 660 N N . ASP A 1 87 ? -7.998 10.341 27.710 1.00 91.44 87 ASP A N 1
ATOM 661 C CA . ASP A 1 87 ? -8.699 11.257 26.791 1.00 91.44 87 ASP A CA 1
ATOM 662 C C . ASP A 1 87 ? -8.570 10.900 25.299 1.00 91.44 87 ASP A C 1
ATOM 664 O O . ASP A 1 87 ? -9.297 11.436 24.460 1.00 91.44 87 ASP A O 1
ATOM 668 N N . GLN A 1 88 ? -7.630 10.025 24.941 1.00 94.12 88 GLN A N 1
ATOM 669 C CA . GLN A 1 88 ? -7.272 9.754 23.553 1.00 94.12 88 GLN A CA 1
ATOM 670 C C . GLN A 1 88 ? -8.013 8.534 22.994 1.00 94.12 88 GLN A C 1
ATOM 672 O O . GLN A 1 88 ? -8.260 7.547 23.682 1.00 94.12 88 GLN A O 1
ATOM 677 N N . THR A 1 89 ? -8.322 8.557 21.697 1.00 96.31 89 THR A N 1
ATOM 678 C CA . THR A 1 89 ? -8.869 7.374 21.014 1.00 96.31 89 THR A CA 1
ATOM 679 C C . THR A 1 89 ? -7.883 6.207 21.082 1.00 96.31 89 THR A C 1
ATOM 681 O O . THR A 1 89 ? -6.684 6.417 20.916 1.00 96.31 89 THR A O 1
ATOM 684 N N . TYR A 1 90 ? -8.390 4.989 21.287 1.00 97.81 90 TYR A N 1
ATOM 685 C CA . TYR A 1 90 ? -7.628 3.763 21.560 1.00 97.81 90 TYR A CA 1
ATOM 686 C C . TYR A 1 90 ? -6.953 3.684 22.944 1.00 97.81 90 TYR A C 1
ATOM 688 O O . TYR A 1 90 ? -6.101 2.818 23.151 1.00 97.81 90 TYR A O 1
ATOM 696 N N . SER A 1 91 ? -7.305 4.557 23.894 1.00 97.62 91 SER A N 1
ATOM 697 C CA . SER A 1 91 ? -6.883 4.448 25.298 1.00 97.62 91 SER A CA 1
ATOM 698 C C . SER A 1 91 ? -7.529 3.258 26.024 1.00 97.62 91 SER A C 1
ATOM 700 O O . SER A 1 91 ? -8.442 2.613 25.503 1.00 97.62 91 SER A O 1
ATOM 702 N N . GLN A 1 92 ? -7.092 2.996 27.262 1.00 97.88 92 GLN A N 1
ATOM 703 C CA . GLN A 1 92 ? -7.770 2.054 28.162 1.00 97.88 92 GLN A CA 1
ATOM 704 C C . GLN A 1 92 ? -9.242 2.443 28.378 1.00 97.88 92 GLN A C 1
ATOM 706 O O . GLN A 1 92 ? -10.121 1.611 28.189 1.00 97.88 92 GLN A O 1
ATOM 711 N N . ALA A 1 93 ? -9.524 3.720 28.655 1.00 97.94 93 ALA A N 1
ATOM 712 C CA . ALA A 1 93 ? -10.888 4.203 28.863 1.00 97.94 93 ALA A CA 1
ATOM 713 C C . ALA A 1 93 ? -11.782 4.021 27.619 1.00 97.94 93 ALA A C 1
ATOM 715 O O . ALA A 1 93 ? -12.944 3.638 27.749 1.00 97.94 93 ALA A O 1
ATOM 716 N N . HIS A 1 94 ? -11.246 4.232 26.407 1.00 98.31 94 HIS A N 1
ATOM 717 C CA . HIS A 1 94 ? -11.981 3.964 25.161 1.00 98.31 94 HIS A CA 1
ATOM 718 C C . HIS A 1 94 ? -12.249 2.465 24.966 1.00 98.31 94 HIS A C 1
ATOM 720 O O . HIS A 1 94 ? -13.345 2.090 24.554 1.00 98.31 94 HIS A O 1
ATOM 726 N N . PHE A 1 95 ? -11.289 1.599 25.299 1.00 97.94 95 PHE A N 1
ATOM 727 C CA . PHE A 1 95 ? -11.487 0.149 25.262 1.00 97.94 95 PHE A CA 1
ATOM 728 C C . PHE A 1 95 ? -12.546 -0.321 26.267 1.00 97.94 95 PHE A C 1
ATOM 730 O O . PHE A 1 95 ? -13.419 -1.105 25.897 1.00 97.94 95 PHE A O 1
ATOM 737 N N . ASP A 1 96 ? -12.520 0.193 27.496 1.00 97.94 96 ASP A N 1
ATOM 738 C CA . ASP A 1 96 ? -13.469 -0.171 28.552 1.00 97.94 96 ASP A CA 1
ATOM 739 C C . ASP A 1 96 ? -14.897 0.309 28.216 1.00 97.94 96 ASP A C 1
ATOM 741 O O . ASP A 1 96 ? -15.857 -0.448 28.370 1.00 97.94 96 ASP A O 1
ATOM 745 N N . GLU A 1 97 ? -15.049 1.522 27.661 1.00 97.94 97 GLU A N 1
ATOM 746 C CA . GLU A 1 97 ? -16.321 2.046 27.122 1.00 97.94 97 GLU A CA 1
ATOM 747 C C . GLU A 1 97 ? -16.892 1.136 26.021 1.00 97.94 97 GLU A C 1
ATOM 749 O O . GLU A 1 97 ? -18.098 0.879 25.961 1.00 97.94 97 GLU A O 1
ATOM 754 N N . VAL A 1 98 ? -16.025 0.645 25.134 1.00 97.94 98 VAL A N 1
ATOM 755 C CA . VAL A 1 98 ? -16.408 -0.234 24.026 1.00 97.94 98 VAL A CA 1
ATOM 756 C C . VAL A 1 98 ? -16.752 -1.640 24.525 1.00 97.94 98 VAL A C 1
ATOM 758 O O . VAL A 1 98 ? -17.781 -2.175 24.116 1.00 97.94 98 VAL A O 1
ATOM 761 N N . CYS A 1 99 ? -15.986 -2.214 25.456 1.00 97.94 99 CYS A N 1
ATOM 762 C CA . CYS A 1 99 ? -16.312 -3.499 26.086 1.00 97.94 99 CYS A CA 1
ATOM 763 C C . CYS A 1 99 ? -17.628 -3.424 26.878 1.00 97.94 99 CYS A C 1
ATOM 765 O O . CYS A 1 99 ? -18.442 -4.341 26.812 1.00 97.94 99 CYS A O 1
ATOM 767 N N . GLY A 1 100 ? -17.914 -2.295 27.536 1.00 97.75 100 GLY A N 1
ATOM 768 C CA . GLY A 1 100 ? -19.209 -2.051 28.177 1.00 97.75 100 GLY A CA 1
ATOM 769 C C . GLY A 1 100 ? -20.403 -2.047 27.208 1.00 97.75 100 GLY A C 1
ATOM 770 O O . GLY A 1 100 ? -21.524 -2.332 27.627 1.00 97.75 100 GLY A O 1
ATOM 771 N N . ARG A 1 101 ? -20.181 -1.761 25.914 1.00 97.00 101 ARG A N 1
ATOM 772 C CA . ARG A 1 101 ? -21.219 -1.771 24.863 1.00 97.00 101 ARG A CA 1
ATOM 773 C C . ARG A 1 101 ? -21.272 -3.059 24.039 1.00 97.00 101 ARG A C 1
ATOM 775 O O . ARG A 1 101 ? -22.358 -3.437 23.609 1.00 97.00 101 ARG A O 1
ATOM 782 N N . TYR A 1 102 ? -20.134 -3.700 23.777 1.00 95.94 102 TYR A N 1
ATOM 783 C CA . TYR A 1 102 ? -20.024 -4.878 22.901 1.00 95.94 102 TYR A CA 1
ATOM 784 C C . TYR A 1 102 ? -19.847 -6.205 23.659 1.00 95.94 102 TYR A C 1
ATOM 786 O O . TYR A 1 102 ? -19.952 -7.268 23.050 1.00 95.94 102 TYR A O 1
ATOM 794 N N . GLY A 1 103 ? -19.634 -6.165 24.976 1.00 96.31 103 GLY A N 1
ATOM 795 C CA . GLY A 1 103 ? -19.418 -7.342 25.815 1.00 96.31 103 GLY A CA 1
ATOM 796 C C . GLY A 1 103 ? -17.948 -7.759 25.898 1.00 96.31 103 GLY A C 1
ATOM 797 O O . GLY A 1 103 ? -17.039 -6.952 25.717 1.00 96.31 103 GLY A O 1
ATOM 798 N N . ASP A 1 104 ? -17.716 -9.035 26.208 1.00 95.62 104 ASP A N 1
ATOM 799 C CA . ASP A 1 104 ? -16.375 -9.583 26.421 1.00 95.62 104 ASP A CA 1
ATOM 800 C C . ASP A 1 104 ? -15.580 -9.677 25.095 1.00 95.62 104 ASP A C 1
ATOM 802 O O . ASP A 1 104 ? -15.996 -10.409 24.189 1.00 95.62 104 ASP A O 1
ATOM 806 N N . PRO A 1 105 ? -14.416 -9.008 24.957 1.00 93.56 105 PRO A N 1
ATOM 807 C CA . PRO A 1 105 ? -13.562 -9.100 23.770 1.00 93.56 105 PRO A CA 1
ATOM 808 C C . PRO A 1 105 ? -13.017 -10.515 23.500 1.00 93.56 105 PRO A C 1
ATOM 810 O O . PRO A 1 105 ? -12.546 -10.782 22.390 1.00 93.56 105 PRO A O 1
ATOM 813 N N . ALA A 1 106 ? -13.126 -11.460 24.444 1.00 93.06 106 ALA A N 1
ATOM 814 C CA . ALA A 1 106 ? -12.806 -12.871 24.224 1.00 93.06 106 ALA A CA 1
ATOM 815 C C . ALA A 1 106 ? -13.571 -13.494 23.038 1.00 93.06 106 ALA A C 1
ATOM 817 O O . ALA A 1 106 ? -13.042 -14.402 22.391 1.00 93.06 106 ALA A O 1
ATOM 818 N N . VAL A 1 107 ? -14.752 -12.969 22.667 1.00 92.44 107 VAL A N 1
ATOM 819 C CA . VAL A 1 107 ? -15.489 -13.406 21.459 1.00 92.44 107 VAL A CA 1
ATOM 820 C C . VAL A 1 107 ? -14.691 -13.203 20.167 1.00 92.44 107 VAL A C 1
ATOM 822 O O . VAL A 1 107 ? -14.859 -13.954 19.207 1.00 92.44 107 VAL A O 1
ATOM 825 N N . ILE A 1 108 ? -13.775 -12.229 20.143 1.00 93.19 108 ILE A N 1
ATOM 826 C CA . ILE A 1 108 ? -12.882 -11.972 19.009 1.00 93.19 108 ILE A CA 1
ATOM 827 C C . ILE A 1 108 ? -11.707 -12.973 18.990 1.00 93.19 108 ILE A C 1
ATOM 829 O O . ILE A 1 108 ? -11.025 -13.122 17.972 1.00 93.19 108 ILE A O 1
ATOM 833 N N . GLY A 1 109 ? -11.468 -13.701 20.085 1.00 90.50 109 GLY A N 1
ATOM 834 C CA . GLY A 1 109 ? -10.373 -14.661 20.247 1.00 90.50 109 GLY A CA 1
ATOM 835 C C . GLY A 1 109 ? -10.354 -15.779 19.199 1.00 90.50 109 GLY A C 1
ATOM 836 O O . GLY A 1 109 ? -9.271 -16.152 18.753 1.00 90.50 109 GLY A O 1
ATOM 837 N N . LYS A 1 110 ? -11.525 -16.246 18.738 1.00 92.00 110 LYS A N 1
ATOM 838 C CA . LYS A 1 110 ? -11.637 -17.316 17.726 1.00 92.00 110 LYS A CA 1
ATOM 839 C C . LYS A 1 110 ? -11.160 -16.918 16.320 1.00 92.00 110 LYS A C 1
ATOM 841 O O . LYS A 1 110 ? -10.846 -17.793 15.517 1.00 92.00 110 LYS A O 1
ATOM 846 N N . TYR A 1 111 ? -11.094 -15.620 16.008 1.00 93.94 111 TYR A N 1
ATOM 847 C CA . TYR A 1 111 ? -10.707 -15.154 14.675 1.00 93.94 111 TYR A CA 1
ATOM 848 C C . TYR A 1 111 ? -9.194 -14.949 14.561 1.00 93.94 111 TYR A C 1
ATOM 850 O O . TYR A 1 111 ? -8.604 -14.116 15.256 1.00 93.94 111 TYR A O 1
ATOM 858 N N . GLU A 1 112 ? -8.576 -15.659 13.623 1.00 92.31 112 GLU A N 1
ATOM 859 C CA . GLU A 1 112 ? -7.178 -15.466 13.231 1.00 92.31 112 GLU A CA 1
ATOM 860 C C . GLU A 1 112 ? -7.032 -14.344 12.196 1.00 92.31 112 GLU A C 1
ATOM 862 O O . GLU A 1 112 ? -5.984 -13.702 12.128 1.00 92.31 112 GLU A O 1
ATOM 867 N N . THR A 1 113 ? -8.069 -14.105 11.384 1.00 94.62 113 THR A N 1
ATOM 868 C CA . THR A 1 113 ? -8.057 -13.120 10.292 1.00 94.62 113 THR A CA 1
ATOM 869 C C . THR A 1 113 ? -9.192 -12.116 10.442 1.00 94.62 113 THR A C 1
ATOM 871 O O . THR A 1 113 ? -10.312 -12.484 10.779 1.00 94.62 113 THR A O 1
ATOM 874 N N . VAL A 1 114 ? -8.900 -10.848 10.169 1.00 96.94 114 VAL A N 1
ATOM 875 C CA . VAL A 1 114 ? -9.869 -9.757 10.050 1.00 96.94 114 VAL A CA 1
ATOM 876 C C . VAL A 1 114 ? -9.765 -9.218 8.627 1.00 96.94 114 VAL A C 1
ATOM 878 O O . VAL A 1 114 ? -8.692 -8.773 8.216 1.00 96.94 114 VAL A O 1
ATOM 881 N N . PHE A 1 115 ? -10.852 -9.293 7.869 1.00 96.81 115 PHE A N 1
ATOM 882 C CA . PHE A 1 115 ? -10.933 -8.822 6.486 1.00 96.81 115 PHE A CA 1
ATOM 883 C C . PHE A 1 115 ? -11.839 -7.591 6.435 1.00 96.81 115 PHE A C 1
ATOM 885 O O . PHE A 1 115 ? -12.937 -7.633 6.977 1.00 96.81 115 PHE A O 1
ATOM 892 N N . ILE A 1 116 ? -11.382 -6.491 5.838 1.00 97.12 116 ILE A N 1
ATOM 893 C CA . ILE A 1 116 ? -12.018 -5.171 5.941 1.00 97.12 116 ILE A CA 1
ATOM 894 C C . ILE A 1 116 ? -12.298 -4.631 4.535 1.00 97.12 116 ILE A C 1
ATOM 896 O O . ILE A 1 116 ? -11.368 -4.220 3.833 1.00 97.12 116 ILE A O 1
ATOM 900 N N . ASP A 1 117 ? -13.574 -4.612 4.143 1.00 94.25 117 ASP A N 1
ATOM 901 C CA . ASP A 1 117 ? -14.051 -4.162 2.829 1.00 94.25 117 ASP A CA 1
ATOM 902 C C . ASP A 1 117 ? -14.948 -2.917 2.973 1.00 94.25 117 ASP A C 1
ATOM 904 O O . ASP A 1 117 ? -16.122 -3.033 3.296 1.00 94.25 117 ASP A O 1
ATOM 908 N N . SER A 1 118 ? -14.460 -1.684 2.816 1.00 92.94 118 SER A N 1
ATOM 909 C CA . SER A 1 118 ? -13.157 -1.298 2.269 1.00 92.94 118 SER A CA 1
ATOM 910 C C . SER A 1 118 ? -12.485 -0.152 3.027 1.00 92.94 118 SER A C 1
ATOM 912 O O . SER A 1 118 ? -13.128 0.679 3.675 1.00 92.94 118 SER A O 1
ATOM 914 N N . ILE A 1 119 ? -11.160 -0.045 2.872 1.00 95.69 119 ILE A N 1
ATOM 915 C CA . ILE A 1 119 ? -10.387 1.141 3.285 1.00 95.69 119 ILE A CA 1
ATOM 916 C C . ILE A 1 119 ? -10.858 2.408 2.551 1.00 95.69 119 ILE A C 1
ATOM 918 O O . ILE A 1 119 ? -10.754 3.508 3.091 1.00 95.69 119 ILE A O 1
ATOM 922 N N . THR A 1 120 ? -11.415 2.255 1.344 1.00 94.69 120 THR A N 1
ATOM 923 C CA . THR A 1 120 ? -11.996 3.348 0.555 1.00 94.69 120 THR A CA 1
ATOM 924 C C . THR A 1 120 ? -13.251 3.907 1.232 1.00 94.69 120 THR A C 1
ATOM 926 O O . THR A 1 120 ? -13.357 5.123 1.390 1.00 94.69 120 THR A O 1
ATOM 929 N N . VAL A 1 121 ? -14.174 3.063 1.712 1.00 95.44 121 VAL A N 1
ATOM 930 C CA . VAL A 1 121 ? -15.352 3.541 2.461 1.00 95.44 121 VAL A CA 1
ATOM 931 C C . VAL A 1 121 ? -14.990 3.993 3.875 1.00 95.44 121 VAL A C 1
ATOM 933 O O . VAL A 1 121 ? -15.495 5.028 4.309 1.00 95.44 121 VAL A O 1
ATOM 936 N N . ALA A 1 122 ? -14.060 3.320 4.561 1.00 96.94 122 ALA A N 1
ATOM 937 C CA . ALA A 1 122 ? -13.526 3.806 5.838 1.00 96.94 122 ALA A CA 1
ATOM 938 C C . ALA A 1 122 ? -12.964 5.236 5.706 1.00 96.94 122 ALA A C 1
ATOM 940 O O . ALA A 1 122 ? -13.254 6.092 6.543 1.00 96.94 122 ALA A O 1
ATOM 941 N N . GLY A 1 123 ? -12.244 5.512 4.610 1.00 96.75 123 GLY A N 1
ATOM 942 C CA . GLY A 1 123 ? -11.762 6.844 4.245 1.00 96.75 123 GLY A CA 1
ATOM 943 C C . GLY A 1 123 ? -12.886 7.878 4.140 1.00 96.75 123 GLY A C 1
ATOM 944 O O . GLY A 1 123 ? -12.840 8.906 4.818 1.00 96.75 123 GLY A O 1
ATOM 945 N N . ARG A 1 124 ? -13.945 7.564 3.385 1.00 95.94 124 ARG A N 1
ATOM 946 C CA . ARG A 1 124 ? -15.109 8.453 3.209 1.00 95.94 124 ARG A CA 1
ATOM 947 C C . ARG A 1 124 ? -15.845 8.726 4.522 1.00 95.94 124 ARG A C 1
ATOM 949 O O . ARG A 1 124 ? -16.154 9.881 4.814 1.00 95.94 124 ARG A O 1
ATOM 956 N N . LEU A 1 125 ? -16.086 7.692 5.338 1.00 97.25 125 LEU A N 1
ATOM 957 C CA . LEU A 1 125 ? -16.708 7.829 6.663 1.00 97.25 125 LEU A CA 1
ATOM 958 C C . LEU A 1 125 ? -15.859 8.710 7.587 1.00 97.25 125 LEU A C 1
ATOM 960 O O . LEU A 1 125 ? -16.391 9.597 8.260 1.00 97.25 125 LEU A O 1
ATOM 964 N N . CYS A 1 126 ? -14.540 8.500 7.589 1.00 98.06 126 CYS A N 1
ATOM 965 C CA . CYS A 1 126 ? -13.596 9.326 8.329 1.00 98.06 126 CYS A CA 1
ATOM 966 C C . CYS A 1 126 ? -13.659 10.787 7.870 1.00 98.06 126 CYS A C 1
ATOM 968 O O . CYS A 1 126 ? -13.862 11.676 8.692 1.00 98.06 126 CYS A O 1
ATOM 970 N N . PHE A 1 127 ? -13.549 11.059 6.566 1.00 97.12 127 PHE A N 1
ATOM 971 C CA . PHE A 1 127 ? -13.563 12.426 6.044 1.00 97.12 127 PHE A CA 1
ATOM 972 C C . PHE A 1 127 ? -14.898 13.140 6.310 1.00 97.12 127 PHE A C 1
ATOM 974 O O . PHE A 1 127 ? -14.903 14.308 6.706 1.00 97.12 127 PHE A O 1
ATOM 981 N N . GLN A 1 128 ? -16.030 12.437 6.186 1.00 96.06 128 GLN A N 1
ATOM 982 C CA . GLN A 1 128 ? -17.347 12.957 6.561 1.00 96.06 128 GLN A CA 1
ATOM 983 C C . GLN A 1 128 ? -17.404 13.345 8.046 1.00 96.06 128 GLN A C 1
ATOM 985 O O . GLN A 1 128 ? -17.894 14.428 8.367 1.00 96.06 128 GLN A O 1
ATOM 990 N N . TRP A 1 129 ? -16.875 12.504 8.942 1.00 97.38 129 TRP A N 1
ATOM 991 C CA . TRP A 1 129 ? -16.790 12.811 10.372 1.00 97.38 129 TRP A CA 1
ATOM 992 C C . TRP A 1 129 ? -15.861 14.003 10.651 1.00 97.38 129 TRP A C 1
ATOM 994 O O . TRP A 1 129 ? -16.242 14.910 11.394 1.00 97.38 129 TRP A O 1
ATOM 1004 N N . CYS A 1 130 ? -14.688 14.054 10.007 1.00 96.88 130 CYS A N 1
ATOM 1005 C CA . CYS A 1 130 ? -13.715 15.140 10.148 1.00 96.88 130 CYS A CA 1
ATOM 1006 C C . CYS A 1 130 ? -14.296 16.502 9.761 1.00 96.88 130 CYS A C 1
ATOM 1008 O O . CYS A 1 130 ? -14.036 17.482 10.450 1.00 96.88 130 CYS A O 1
ATOM 1010 N N . ARG A 1 131 ? -15.129 16.572 8.713 1.00 94.94 131 ARG A N 1
ATOM 1011 C CA . ARG A 1 131 ? -15.809 17.812 8.288 1.00 94.94 131 ARG A CA 1
ATOM 1012 C C . ARG A 1 131 ? -16.776 18.397 9.328 1.00 94.94 131 ARG A C 1
ATOM 1014 O O . ARG A 1 131 ? -17.178 19.545 9.169 1.00 94.94 131 ARG A O 1
ATOM 1021 N N . GLY A 1 132 ? -17.165 17.624 10.343 1.00 93.75 132 GLY A N 1
ATOM 1022 C CA . GLY A 1 132 ? -17.986 18.081 11.467 1.00 93.75 132 GLY A CA 1
ATOM 1023 C C . GLY A 1 132 ? -17.199 18.451 12.730 1.00 93.75 132 GLY A C 1
ATOM 1024 O O . GLY A 1 132 ? -17.823 18.860 13.705 1.00 93.75 132 GLY A O 1
ATOM 1025 N N . GLN A 1 133 ? -15.870 18.291 12.749 1.00 95.00 133 GLN A N 1
ATOM 1026 C CA . GLN A 1 133 ? -15.047 18.557 13.938 1.00 95.00 133 GLN A CA 1
ATOM 1027 C C . GLN A 1 133 ? -14.580 20.019 14.007 1.00 95.00 133 GLN A C 1
ATOM 1029 O O . GLN A 1 133 ? -14.487 20.664 12.961 1.00 95.00 133 GLN A O 1
ATOM 1034 N N . PRO A 1 134 ? -14.239 20.551 15.199 1.00 93.06 134 PRO A N 1
ATOM 1035 C CA . PRO A 1 134 ? -13.792 21.935 15.362 1.00 93.06 134 PRO A CA 1
ATOM 1036 C C . PRO A 1 134 ? -12.627 22.329 14.444 1.00 93.06 134 PRO A C 1
ATOM 1038 O O . PRO A 1 134 ? -12.658 23.411 13.866 1.00 93.06 134 PRO A O 1
ATOM 1041 N N . GLU A 1 135 ? -11.647 21.444 14.221 1.00 91.00 135 GLU A N 1
ATOM 1042 C CA . GLU A 1 135 ? -10.504 21.733 13.339 1.00 91.00 135 GLU A CA 1
ATOM 1043 C C . GLU A 1 135 ? -10.869 21.836 11.849 1.00 91.00 135 GLU A C 1
ATOM 1045 O O . GLU A 1 135 ? -10.036 22.251 11.047 1.00 91.00 135 GLU A O 1
ATOM 1050 N N . ALA A 1 136 ? -12.095 21.481 11.452 1.00 91.88 136 ALA A N 1
ATOM 1051 C CA . ALA A 1 136 ? -12.626 21.745 10.116 1.00 91.88 136 ALA A CA 1
ATOM 1052 C C . ALA A 1 136 ? -13.263 23.141 9.986 1.00 91.88 136 ALA A C 1
ATOM 1054 O O . ALA A 1 136 ? -13.917 23.416 8.979 1.00 91.88 136 ALA A O 1
ATOM 1055 N N . PHE A 1 137 ? -13.074 24.034 10.965 1.00 92.38 137 PHE A N 1
ATOM 1056 C CA . PHE A 1 137 ? -13.545 25.418 10.940 1.00 92.38 137 PHE A CA 1
ATOM 1057 C C . PHE A 1 137 ? -12.423 26.396 11.308 1.00 92.38 137 PHE A C 1
ATOM 1059 O O . PHE A 1 137 ? -11.586 26.150 12.170 1.00 92.38 137 PHE A O 1
ATOM 1066 N N . SER A 1 138 ? -12.413 27.550 10.648 1.00 89.06 138 SER A N 1
ATOM 1067 C CA . SER A 1 138 ? -11.445 28.615 10.900 1.00 89.06 138 SER A CA 1
ATOM 1068 C C . SER A 1 138 ? -11.747 29.335 12.218 1.00 89.06 138 SER A C 1
ATOM 1070 O O . SER A 1 138 ? -12.732 30.067 12.295 1.00 89.06 138 SER A O 1
ATOM 1072 N N . GLU A 1 139 ? -10.853 29.239 13.207 1.00 87.56 139 GLU A N 1
ATOM 1073 C CA . GLU A 1 139 ? -10.955 29.950 14.501 1.00 87.56 139 GLU A CA 1
ATOM 1074 C C . GLU A 1 139 ? -11.235 31.458 14.351 1.00 87.56 139 GLU A C 1
ATOM 1076 O O . GLU A 1 139 ? -11.948 32.054 15.152 1.00 87.56 139 GLU A O 1
ATOM 1081 N N . LYS A 1 140 ? -10.700 32.086 13.294 1.00 87.38 140 LYS A N 1
ATOM 1082 C CA . LYS A 1 140 ? -10.846 33.529 13.034 1.00 87.38 140 LYS A CA 1
ATOM 1083 C C . LYS A 1 140 ? -12.191 33.930 12.426 1.00 87.38 140 LYS A C 1
ATOM 1085 O O . LYS A 1 140 ? -12.524 35.110 12.456 1.00 87.38 140 LYS A O 1
ATOM 1090 N N . THR A 1 141 ? -12.905 33.010 11.772 1.00 86.88 141 THR A N 1
ATOM 1091 C CA . THR A 1 141 ? -14.067 33.364 10.927 1.00 86.88 141 THR A CA 1
ATOM 1092 C C . THR A 1 141 ? -15.282 32.452 11.083 1.00 86.88 141 THR A C 1
ATOM 1094 O O . THR A 1 141 ? -16.323 32.748 10.500 1.00 86.88 141 THR A O 1
ATOM 1097 N N . GLY A 1 142 ? -15.162 31.331 11.799 1.00 87.31 142 GLY A N 1
ATOM 1098 C CA . GLY A 1 142 ? -16.194 30.295 11.919 1.00 87.31 142 GLY A CA 1
ATOM 1099 C C . GLY A 1 142 ? -16.529 29.563 10.612 1.00 87.31 142 GLY A C 1
ATOM 1100 O O . GLY A 1 142 ? -17.400 28.699 10.601 1.00 87.31 142 GLY A O 1
ATOM 1101 N N . LYS A 1 143 ? -15.874 29.897 9.490 1.00 90.81 143 LYS A N 1
ATOM 1102 C CA . LYS A 1 143 ? -16.151 29.293 8.179 1.00 90.81 143 LYS A CA 1
ATOM 1103 C C . LYS A 1 143 ? -15.460 27.931 8.038 1.00 90.81 143 LYS A C 1
ATOM 1105 O O . LYS A 1 143 ? -14.367 27.775 8.586 1.00 90.81 143 LYS A O 1
ATOM 1110 N N . PRO A 1 144 ? -16.031 26.981 7.272 1.00 90.69 144 PRO A N 1
ATOM 1111 C CA . PRO A 1 144 ? -15.398 25.691 7.013 1.00 90.69 144 PRO A CA 1
ATOM 1112 C C . PRO A 1 144 ? -13.986 25.828 6.423 1.00 90.69 144 PRO A C 1
ATOM 1114 O O . PRO A 1 144 ? -13.801 26.469 5.386 1.00 90.69 144 PRO A O 1
ATOM 1117 N N . ASP A 1 145 ? -13.008 25.188 7.061 1.00 90.44 145 ASP A N 1
ATOM 1118 C CA . ASP A 1 145 ? -11.646 25.013 6.566 1.00 90.44 145 ASP A CA 1
ATOM 1119 C C . ASP A 1 145 ? -11.435 23.568 6.089 1.00 90.44 145 ASP A C 1
ATOM 1121 O O . ASP A 1 145 ? -11.219 22.626 6.856 1.00 90.44 145 ASP A O 1
ATOM 1125 N N . ILE A 1 146 ? -11.456 23.409 4.767 1.00 87.75 146 ILE A N 1
ATOM 1126 C CA . ILE A 1 146 ? -11.223 22.132 4.089 1.00 87.75 146 ILE A CA 1
ATOM 1127 C C . ILE A 1 146 ? -9.796 21.609 4.346 1.00 87.75 146 ILE A C 1
ATOM 1129 O O . ILE A 1 146 ? -9.593 20.395 4.390 1.00 87.75 146 ILE A O 1
ATOM 1133 N N . ARG A 1 147 ? -8.798 22.485 4.549 1.00 88.75 147 ARG A N 1
ATOM 1134 C CA . ARG A 1 147 ? -7.413 22.066 4.833 1.00 88.75 147 ARG A CA 1
ATOM 1135 C C . ARG A 1 147 ? -7.302 21.472 6.232 1.00 88.75 147 ARG A C 1
ATOM 1137 O O . ARG A 1 147 ? -6.686 20.419 6.384 1.00 88.75 147 ARG A O 1
ATOM 1144 N N . GLY A 1 148 ? -7.943 22.100 7.215 1.00 89.94 148 GLY A N 1
ATOM 1145 C CA . GLY A 1 148 ? -8.080 21.565 8.568 1.00 89.94 148 GLY A CA 1
ATOM 1146 C C . GLY A 1 148 ? -8.759 20.191 8.584 1.00 89.94 148 GLY A C 1
ATOM 1147 O O . GLY A 1 148 ? -8.211 19.241 9.148 1.00 89.94 148 GLY A O 1
ATOM 1148 N N . ALA A 1 149 ? -9.863 20.038 7.840 1.00 92.94 149 ALA A N 1
ATOM 1149 C CA . ALA A 1 149 ? -10.566 18.760 7.684 1.00 92.94 149 ALA A CA 1
ATOM 1150 C C . ALA A 1 149 ? -9.679 17.645 7.088 1.00 92.94 149 ALA A C 1
ATOM 1152 O O . ALA A 1 149 ? -9.633 16.545 7.638 1.00 92.94 149 ALA A O 1
ATOM 1153 N N . TYR A 1 150 ? -8.932 17.916 6.006 1.00 92.56 150 TYR A N 1
ATOM 1154 C CA . TYR A 1 150 ? -7.977 16.946 5.442 1.00 92.56 150 TYR A CA 1
ATOM 1155 C C . TYR A 1 150 ? -6.810 16.643 6.392 1.00 92.56 150 TYR A C 1
ATOM 1157 O O . TYR A 1 150 ? -6.360 15.499 6.477 1.00 92.56 150 TYR A O 1
ATOM 1165 N N . GLY A 1 151 ? -6.330 17.652 7.124 1.00 93.00 151 GLY A N 1
ATOM 1166 C CA . GLY A 1 151 ? -5.285 17.492 8.130 1.00 93.00 151 GLY A CA 1
ATOM 1167 C C . GLY A 1 151 ? -5.710 16.568 9.271 1.00 93.00 151 GLY A C 1
ATOM 1168 O O . GLY A 1 151 ? -4.905 15.748 9.709 1.00 93.00 151 GLY A O 1
ATOM 1169 N N . LEU A 1 152 ? -6.961 16.669 9.732 1.00 95.31 152 LEU A N 1
ATOM 1170 C CA . LEU A 1 152 ? -7.536 15.761 10.726 1.00 95.31 152 LEU A CA 1
ATOM 1171 C C . LEU A 1 152 ? -7.785 14.365 10.142 1.00 95.31 152 LEU A C 1
ATOM 1173 O O . LEU A 1 152 ? -7.348 13.384 10.737 1.00 95.31 152 LEU A O 1
ATOM 1177 N N . HIS A 1 153 ? -8.383 14.270 8.952 1.00 96.88 153 HIS A N 1
ATOM 1178 C CA . HIS A 1 153 ? -8.630 12.998 8.265 1.00 96.88 153 HIS A CA 1
ATOM 1179 C C . HIS A 1 153 ? -7.354 12.157 8.111 1.00 96.88 153 HIS A C 1
ATOM 1181 O O . HIS A 1 153 ? -7.324 10.978 8.463 1.00 96.88 153 HIS A O 1
ATOM 1187 N N . GLY A 1 154 ? -6.259 12.787 7.677 1.00 95.44 154 GLY A N 1
ATOM 1188 C CA . GLY A 1 154 ? -4.960 12.128 7.576 1.00 95.44 154 GLY A CA 1
ATOM 1189 C C . GLY A 1 154 ? -4.332 11.747 8.925 1.00 95.44 154 GLY A C 1
ATOM 1190 O O . GLY A 1 154 ? -3.465 10.881 8.949 1.00 95.44 154 GLY A O 1
ATOM 1191 N N . ARG A 1 155 ? -4.716 12.357 10.056 1.00 95.50 155 ARG A N 1
ATOM 1192 C CA . ARG A 1 155 ? -4.303 11.884 11.396 1.00 95.50 155 ARG A CA 1
ATOM 1193 C C . ARG A 1 155 ? -5.130 10.674 11.822 1.00 95.50 155 ARG A C 1
ATOM 1195 O O . ARG A 1 155 ? -4.565 9.670 12.243 1.00 95.50 155 ARG A O 1
ATOM 1202 N N . GLU A 1 156 ? -6.445 10.764 11.661 1.00 97.56 156 GLU A N 1
ATOM 1203 C CA . GLU A 1 156 ? -7.416 9.740 12.051 1.00 97.56 156 GLU A CA 1
ATOM 1204 C C . GLU A 1 156 ? -7.206 8.413 11.310 1.00 97.56 156 GLU A C 1
ATOM 1206 O O . GLU A 1 156 ? -7.082 7.366 11.948 1.00 97.56 156 GLU A O 1
ATOM 1211 N N . MET A 1 157 ? -7.089 8.450 9.976 1.00 97.69 157 MET A N 1
ATOM 1212 C CA . MET A 1 157 ? -6.846 7.248 9.169 1.00 97.69 157 MET A CA 1
ATOM 1213 C C . MET A 1 157 ? -5.520 6.572 9.524 1.00 97.69 157 MET A C 1
ATOM 1215 O O . MET A 1 157 ? -5.465 5.352 9.658 1.00 97.69 157 MET A O 1
ATOM 1219 N N . ILE A 1 158 ? -4.453 7.352 9.717 1.00 96.19 158 ILE A N 1
ATOM 1220 C CA . ILE A 1 158 ? -3.135 6.823 10.090 1.00 96.19 158 ILE A CA 1
ATOM 1221 C C . ILE A 1 158 ? -3.165 6.222 11.499 1.00 96.19 158 ILE A C 1
ATOM 1223 O O . ILE A 1 158 ? -2.608 5.144 11.706 1.00 96.19 158 ILE A O 1
ATOM 1227 N N . GLY A 1 159 ? -3.869 6.850 12.445 1.00 96.25 159 GLY A N 1
ATOM 1228 C CA . GLY A 1 159 ? -4.111 6.291 13.776 1.00 96.25 159 GLY A CA 1
ATOM 1229 C C . GLY A 1 159 ? -4.847 4.948 13.731 1.00 96.25 159 GLY A C 1
ATOM 1230 O O . GLY A 1 159 ? -4.395 3.987 14.348 1.00 96.25 159 GLY A O 1
ATOM 1231 N N . TRP A 1 160 ? -5.925 4.851 12.948 1.00 97.38 160 TRP A N 1
ATOM 1232 C CA . TRP A 1 160 ? -6.705 3.619 12.761 1.00 97.38 160 TRP A CA 1
ATOM 1233 C C . TRP A 1 160 ? -5.888 2.483 12.127 1.00 97.38 160 TRP A C 1
ATOM 1235 O O . TRP A 1 160 ? -5.852 1.368 12.654 1.00 97.38 160 TRP A O 1
ATOM 1245 N N . LEU A 1 161 ? -5.159 2.779 11.047 1.00 96.25 161 LEU A N 1
ATOM 1246 C CA . LEU A 1 161 ? -4.281 1.819 10.371 1.00 96.25 161 LEU A CA 1
ATOM 1247 C C . LEU A 1 161 ? -3.152 1.329 11.288 1.00 96.25 161 LEU A C 1
ATOM 1249 O O . LEU A 1 161 ? -2.874 0.132 11.335 1.00 96.25 161 LEU A O 1
ATOM 1253 N N . THR A 1 162 ? -2.527 2.236 12.043 1.00 94.31 162 THR A N 1
ATOM 1254 C CA . THR A 1 162 ? -1.436 1.911 12.978 1.00 94.31 162 THR A CA 1
ATOM 1255 C C . THR A 1 162 ? -1.945 1.076 14.156 1.00 94.31 162 THR A C 1
ATOM 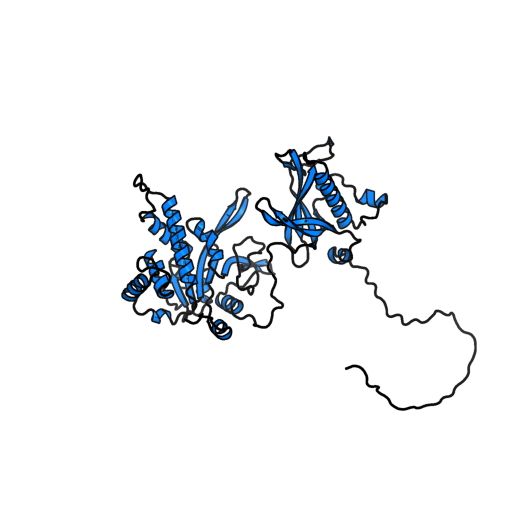1257 O O . THR A 1 162 ? -1.298 0.113 14.562 1.00 94.31 162 THR A O 1
ATOM 1260 N N . HIS A 1 163 ? -3.140 1.375 14.668 1.00 95.81 163 HIS A N 1
ATOM 1261 C CA . HIS A 1 163 ? -3.754 0.600 15.742 1.00 95.81 163 HIS A CA 1
ATOM 1262 C C . HIS A 1 163 ? -4.028 -0.857 15.317 1.00 95.81 163 HIS A C 1
ATOM 1264 O O . HIS A 1 163 ? -3.577 -1.795 15.977 1.00 95.81 163 HIS A O 1
ATOM 1270 N N . LEU A 1 164 ? -4.656 -1.061 14.153 1.00 94.44 164 LEU A N 1
ATOM 1271 C CA . LEU A 1 164 ? -4.901 -2.394 13.579 1.00 94.44 164 LEU A CA 1
ATOM 1272 C C . LEU A 1 164 ? -3.605 -3.127 13.162 1.00 94.44 164 LEU A C 1
ATOM 1274 O O . LEU A 1 164 ? -3.531 -4.364 13.187 1.00 94.44 164 LEU A O 1
ATOM 1278 N N . GLN A 1 165 ? -2.550 -2.380 12.816 1.00 90.00 165 GLN A N 1
ATOM 1279 C CA . GLN A 1 165 ? -1.208 -2.918 12.577 1.00 90.00 165 GLN A CA 1
ATOM 1280 C C . GLN A 1 165 ? -0.574 -3.478 13.861 1.00 90.00 165 GLN A C 1
ATOM 1282 O O . GLN A 1 165 ? 0.122 -4.493 13.809 1.00 90.00 165 GLN A O 1
ATOM 1287 N N . HIS A 1 166 ? -0.869 -2.899 15.026 1.00 88.12 166 HIS A N 1
ATOM 1288 C CA . HIS A 1 166 ? -0.365 -3.370 16.318 1.00 88.12 166 HIS A CA 1
ATOM 1289 C C . HIS A 1 166 ? -1.117 -4.570 16.919 1.00 88.12 166 HIS A C 1
ATOM 1291 O O . HIS A 1 166 ? -0.620 -5.158 17.881 1.00 88.12 166 HIS A O 1
ATOM 1297 N N . THR A 1 167 ? -2.229 -5.030 16.329 1.00 87.38 167 THR A N 1
ATOM 1298 C CA . THR A 1 167 ? -2.943 -6.260 16.735 1.00 87.38 167 THR A CA 1
ATOM 1299 C C . THR A 1 167 ? -2.125 -7.530 16.420 1.00 87.38 167 THR A C 1
ATOM 1301 O O . THR A 1 167 ? -2.414 -8.252 15.463 1.00 87.38 167 THR A O 1
ATOM 1304 N N . ARG A 1 168 ? -1.045 -7.793 17.171 1.00 74.25 168 ARG A N 1
ATOM 1305 C CA . ARG A 1 168 ? 0.038 -8.729 16.783 1.00 74.25 168 ARG A CA 1
ATOM 1306 C C . ARG A 1 168 ? -0.421 -10.146 16.423 1.00 74.25 168 ARG A C 1
ATOM 1308 O O . ARG A 1 168 ? 0.129 -10.731 15.494 1.00 74.25 168 ARG A O 1
ATOM 1315 N N . GLY A 1 169 ? -1.420 -10.675 17.130 1.00 83.06 169 GLY A N 1
ATOM 1316 C CA . GLY A 1 169 ? -1.897 -12.055 16.978 1.00 83.06 169 GLY A CA 1
ATOM 1317 C C . GLY A 1 169 ? -2.897 -12.305 15.841 1.00 83.06 169 GLY A C 1
ATOM 1318 O O . GLY A 1 169 ? -3.389 -13.424 15.740 1.00 83.06 169 GLY A O 1
ATOM 1319 N N . LYS A 1 170 ? -3.236 -11.301 15.015 1.00 90.94 170 LYS A N 1
ATOM 1320 C CA . LYS A 1 170 ? -4.262 -11.422 13.959 1.00 90.94 170 LYS A CA 1
ATOM 1321 C C . LYS A 1 170 ? -3.771 -10.935 12.605 1.00 90.94 170 LYS A C 1
ATOM 1323 O O . LYS A 1 170 ? -3.170 -9.861 12.509 1.00 90.94 170 LYS A O 1
ATOM 1328 N N . HIS A 1 171 ? -4.087 -11.678 11.552 1.00 93.62 171 HIS A N 1
ATOM 1329 C CA . HIS A 1 171 ? -3.996 -11.180 10.184 1.00 93.62 171 HIS A CA 1
ATOM 1330 C C . HIS A 1 171 ? -5.022 -10.061 10.004 1.00 93.62 171 HIS A C 1
ATOM 1332 O O . HIS A 1 171 ? -6.170 -10.222 10.408 1.00 93.62 171 HIS A O 1
ATOM 1338 N N . VAL A 1 172 ? -4.620 -8.933 9.422 1.00 96.56 172 VAL A N 1
ATOM 1339 C CA . VAL A 1 172 ? -5.543 -7.845 9.072 1.00 96.56 172 VAL A CA 1
ATOM 1340 C C . VAL A 1 172 ? -5.339 -7.522 7.605 1.00 96.56 172 VAL A C 1
ATOM 1342 O O . VAL A 1 172 ? -4.244 -7.120 7.208 1.00 96.56 172 VAL A O 1
ATOM 1345 N N . TRP A 1 173 ? -6.394 -7.711 6.823 1.00 97.19 173 TRP A N 1
ATOM 1346 C CA . TRP A 1 173 ? -6.420 -7.455 5.392 1.00 97.19 173 TRP A CA 1
ATOM 1347 C C . TRP A 1 173 ? -7.448 -6.384 5.079 1.00 97.19 173 TRP A C 1
ATOM 1349 O O . TRP A 1 173 ? -8.641 -6.578 5.282 1.00 97.19 173 TRP A O 1
ATOM 1359 N N . PHE A 1 174 ? -6.976 -5.257 4.566 1.00 97.38 174 PHE A N 1
ATOM 1360 C CA . PHE A 1 174 ? -7.824 -4.231 3.979 1.00 97.38 174 PHE A CA 1
ATOM 1361 C C . PHE A 1 174 ? -7.985 -4.512 2.486 1.00 97.38 174 PHE A C 1
ATOM 1363 O O . PHE A 1 174 ? -7.018 -4.891 1.823 1.00 97.38 174 PHE A O 1
ATOM 1370 N N . VAL A 1 175 ? -9.155 -4.243 1.921 1.00 96.50 175 VAL A N 1
ATOM 1371 C CA . VAL A 1 175 ? -9.300 -4.105 0.467 1.00 96.50 175 VAL A CA 1
ATOM 1372 C C . VAL A 1 175 ? -9.718 -2.683 0.105 1.00 96.50 175 VAL A C 1
ATOM 1374 O O . VAL A 1 175 ? -10.292 -1.972 0.928 1.00 96.50 175 VAL A O 1
ATOM 1377 N N . GLY A 1 176 ? -9.377 -2.226 -1.101 1.00 95.62 176 GLY A N 1
ATOM 1378 C CA . GLY A 1 176 ? -9.647 -0.855 -1.542 1.00 95.62 176 GLY A CA 1
ATOM 1379 C C . GLY A 1 176 ? -9.707 -0.697 -3.056 1.00 95.62 176 GLY A C 1
ATOM 1380 O O . GLY A 1 176 ? -9.231 -1.546 -3.815 1.00 95.62 176 GLY A O 1
ATOM 1381 N N . ILE A 1 177 ? -10.306 0.399 -3.517 1.00 95.62 177 ILE A N 1
ATOM 1382 C CA . ILE A 1 177 ? -10.362 0.722 -4.945 1.00 95.62 177 ILE A CA 1
ATOM 1383 C C . ILE A 1 177 ? -9.019 1.311 -5.398 1.00 95.62 177 ILE A C 1
ATOM 1385 O O . ILE A 1 177 ? -8.416 2.127 -4.701 1.00 95.62 177 ILE A O 1
ATOM 1389 N N . LEU A 1 178 ? -8.558 0.885 -6.576 1.00 96.06 178 LEU A N 1
ATOM 1390 C CA . LEU A 1 178 ? -7.432 1.485 -7.291 1.00 96.06 178 LEU A CA 1
ATOM 1391 C C . LEU A 1 178 ? -7.961 2.278 -8.489 1.00 96.06 178 LEU A C 1
ATOM 1393 O O . LEU A 1 178 ? -8.592 1.691 -9.371 1.00 96.06 178 LEU A O 1
ATOM 1397 N N . ASP A 1 179 ? -7.688 3.580 -8.521 1.00 93.81 179 ASP A N 1
ATOM 1398 C CA . ASP A 1 179 ? -7.938 4.424 -9.687 1.00 93.81 179 ASP A CA 1
ATOM 1399 C C . ASP A 1 179 ? -6.773 4.290 -10.678 1.00 93.81 179 ASP A C 1
ATOM 1401 O O . ASP A 1 179 ? -5.606 4.348 -10.283 1.00 93.81 179 ASP A O 1
ATOM 1405 N N . GLU A 1 180 ? -7.085 4.182 -11.970 1.00 93.38 180 GLU A N 1
ATOM 1406 C CA . GLU A 1 180 ? -6.143 4.478 -13.053 1.00 93.38 180 GLU A CA 1
ATOM 1407 C C . GLU A 1 180 ? -6.359 5.932 -13.487 1.00 93.38 180 GLU A C 1
ATOM 1409 O O . GLU A 1 180 ? -7.480 6.329 -13.810 1.00 93.38 180 GLU A O 1
ATOM 1414 N N . ARG A 1 181 ? -5.295 6.735 -13.481 1.00 89.00 181 ARG A N 1
ATOM 1415 C CA . ARG A 1 181 ? -5.302 8.134 -13.923 1.00 89.00 181 ARG A CA 1
ATOM 1416 C C . ARG A 1 181 ? -4.219 8.351 -14.970 1.00 89.00 181 ARG A C 1
ATOM 1418 O O . ARG A 1 181 ? -3.280 7.566 -15.071 1.00 89.00 181 ARG A O 1
ATOM 1425 N N . LEU A 1 182 ? -4.353 9.425 -15.736 1.00 86.25 182 LEU A N 1
ATOM 1426 C CA . LEU A 1 182 ? -3.317 9.896 -16.648 1.00 86.25 182 LEU A CA 1
ATOM 1427 C C . LEU A 1 182 ? -2.606 11.084 -15.992 1.00 86.25 182 LEU A C 1
ATOM 1429 O O . LEU A 1 182 ? -3.276 11.962 -15.446 1.00 86.25 182 LEU A O 1
ATOM 1433 N N . ASP A 1 183 ? -1.273 11.084 -16.002 1.00 84.25 183 ASP A N 1
ATOM 1434 C CA . ASP A 1 183 ? -0.481 12.260 -15.628 1.00 84.25 183 ASP A CA 1
ATOM 1435 C C . ASP A 1 183 ? -0.456 13.309 -16.757 1.00 84.25 183 ASP A C 1
ATOM 1437 O O . ASP A 1 183 ? -0.943 13.070 -17.867 1.00 84.25 183 ASP A O 1
ATOM 1441 N N . ASP A 1 184 ? 0.158 14.466 -16.496 1.00 80.06 184 ASP A N 1
ATOM 1442 C CA . ASP A 1 184 ? 0.317 15.557 -17.475 1.00 80.06 184 ASP A CA 1
ATOM 1443 C C . ASP A 1 184 ? 1.117 15.147 -18.736 1.00 80.06 184 ASP A C 1
ATOM 1445 O O . ASP A 1 184 ? 1.162 15.882 -19.722 1.00 80.06 184 ASP A O 1
ATOM 1449 N N . PHE A 1 185 ? 1.743 13.963 -18.725 1.00 79.81 185 PHE A N 1
ATOM 1450 C CA . PHE A 1 185 ? 2.493 13.365 -19.832 1.00 79.81 185 PHE A CA 1
ATOM 1451 C C . PHE A 1 185 ? 1.755 12.177 -20.473 1.00 79.81 185 PHE A C 1
ATOM 1453 O O . PHE A 1 185 ? 2.362 11.412 -21.229 1.00 79.81 185 PHE A O 1
ATOM 1460 N N . ASN A 1 186 ? 0.454 12.029 -20.194 1.00 82.06 186 ASN A N 1
ATOM 1461 C CA . ASN A 1 186 ? -0.426 10.978 -20.704 1.00 82.06 186 ASN A CA 1
ATOM 1462 C C . ASN A 1 186 ? 0.014 9.547 -20.318 1.00 82.06 186 ASN A C 1
ATOM 1464 O O . ASN A 1 186 ? -0.251 8.583 -21.041 1.00 82.06 186 ASN A O 1
ATOM 1468 N N . ARG A 1 187 ? 0.712 9.391 -19.185 1.00 82.00 187 ARG A N 1
ATOM 1469 C CA . ARG A 1 187 ? 1.148 8.097 -18.641 1.00 82.00 187 ARG A CA 1
ATOM 1470 C C . ARG A 1 187 ? 0.159 7.601 -17.600 1.00 82.00 187 ARG A C 1
ATOM 1472 O O . ARG A 1 187 ? -0.353 8.380 -16.803 1.00 82.00 187 ARG A O 1
ATOM 1479 N N . LYS A 1 188 ? -0.049 6.284 -17.562 1.00 87.00 188 LYS A N 1
ATOM 1480 C CA . LYS A 1 188 ? -0.866 5.636 -16.532 1.00 87.00 188 LYS A CA 1
ATOM 1481 C C . LYS A 1 188 ? -0.192 5.749 -15.164 1.00 87.00 188 LYS A C 1
ATOM 1483 O O . LYS A 1 188 ? 0.931 5.280 -14.987 1.00 87.00 188 LYS A O 1
ATOM 1488 N N . VAL A 1 189 ? -0.905 6.326 -14.205 1.00 90.50 189 VAL A N 1
ATOM 1489 C CA . VAL A 1 189 ? -0.549 6.383 -12.786 1.00 90.50 189 VAL A CA 1
ATOM 1490 C C . VAL A 1 189 ? -1.675 5.734 -11.993 1.00 90.50 189 VAL A C 1
ATOM 1492 O O . VAL A 1 189 ? -2.845 6.073 -12.166 1.00 90.50 189 VAL A O 1
ATOM 1495 N N . PHE A 1 190 ? -1.320 4.801 -11.116 1.00 93.25 190 PHE A N 1
ATOM 1496 C CA . PHE A 1 190 ? -2.274 4.076 -10.286 1.00 93.25 190 PHE A CA 1
ATOM 1497 C C . PHE A 1 190 ? -2.265 4.628 -8.863 1.00 93.25 190 PHE A C 1
ATOM 1499 O O . PHE A 1 190 ? -1.211 4.691 -8.230 1.00 93.25 190 PHE A O 1
ATOM 1506 N N . GLN A 1 191 ? -3.433 5.018 -8.349 1.00 91.81 191 GLN A N 1
ATOM 1507 C CA . GLN A 1 191 ? -3.558 5.635 -7.028 1.00 91.81 191 GLN A CA 1
ATOM 1508 C C . GLN A 1 191 ? -4.680 4.974 -6.212 1.00 91.81 191 GLN A C 1
ATOM 1510 O O . GLN A 1 191 ? -5.782 4.794 -6.733 1.00 91.81 191 GLN A O 1
ATOM 1515 N N . PRO A 1 192 ? -4.447 4.625 -4.931 1.00 93.75 192 PRO A N 1
ATOM 1516 C CA . PRO A 1 192 ? -5.514 4.240 -4.014 1.00 93.75 192 PRO A CA 1
ATOM 1517 C C . PRO A 1 192 ? -6.615 5.300 -3.951 1.00 93.75 192 PRO A C 1
ATOM 1519 O O . PRO A 1 192 ? -6.333 6.474 -3.707 1.00 93.75 192 PRO A O 1
ATOM 1522 N N . GLN A 1 193 ? -7.870 4.888 -4.119 1.00 93.81 193 GLN A N 1
ATOM 1523 C CA . GLN A 1 193 ? -9.011 5.775 -3.940 1.00 93.81 193 GLN A CA 1
ATOM 1524 C C . GLN A 1 193 ? -9.305 5.914 -2.439 1.00 93.81 193 GLN A C 1
ATOM 1526 O O . GLN A 1 193 ? -10.052 5.129 -1.855 1.00 93.81 193 GLN A O 1
ATOM 1531 N N . ILE A 1 194 ? -8.659 6.893 -1.809 1.00 92.44 194 ILE A N 1
ATOM 1532 C CA . ILE A 1 194 ? -8.832 7.287 -0.406 1.00 92.44 194 ILE A CA 1
ATOM 1533 C C . ILE A 1 194 ? -8.879 8.821 -0.374 1.00 92.44 194 ILE A C 1
ATOM 1535 O O . ILE A 1 194 ? -8.189 9.473 -1.159 1.00 92.44 194 ILE A O 1
ATOM 1539 N N . ASP A 1 195 ? -9.699 9.403 0.499 1.00 90.25 195 ASP A N 1
ATOM 1540 C CA . ASP A 1 195 ? -9.785 10.855 0.656 1.00 90.25 195 ASP A CA 1
ATOM 1541 C C . ASP A 1 195 ? -8.444 11.461 1.128 1.00 90.25 195 ASP A C 1
ATOM 1543 O O . ASP A 1 195 ? -7.807 11.007 2.077 1.00 90.25 195 ASP A O 1
ATOM 1547 N N . GLY A 1 196 ? -7.995 12.520 0.449 1.00 84.19 196 GLY A N 1
ATOM 1548 C CA . GLY A 1 196 ? -6.702 13.159 0.718 1.00 84.19 196 GLY A CA 1
ATOM 1549 C C . GLY A 1 196 ? -5.469 12.316 0.339 1.00 84.19 196 GLY A C 1
ATOM 1550 O O . GLY A 1 196 ? -5.528 11.123 0.063 1.00 84.19 196 GLY A O 1
ATOM 1551 N N . SER A 1 197 ? -4.296 12.954 0.306 1.00 84.06 197 SER A N 1
ATOM 1552 C CA . SER A 1 197 ? -3.049 12.305 -0.138 1.00 84.06 197 SER A CA 1
ATOM 1553 C C . SER A 1 197 ? -2.309 11.542 0.964 1.00 84.06 197 SER A C 1
ATOM 1555 O O . SER A 1 197 ? -1.670 10.529 0.680 1.00 84.06 197 SER A O 1
ATOM 1557 N N . LYS A 1 198 ? -2.383 12.013 2.218 1.00 88.69 198 LYS A N 1
ATOM 1558 C CA . LYS A 1 198 ? -1.540 11.525 3.325 1.00 88.69 198 LYS A CA 1
ATOM 1559 C C . LYS A 1 198 ? -1.676 10.016 3.551 1.00 88.69 198 LYS A C 1
ATOM 1561 O O . LYS A 1 198 ? -0.671 9.312 3.592 1.00 88.69 198 LYS A O 1
ATOM 1566 N N . THR A 1 199 ? -2.911 9.522 3.636 1.00 90.88 199 THR A N 1
ATOM 1567 C CA . THR A 1 199 ? -3.201 8.106 3.898 1.00 90.88 199 THR A CA 1
ATOM 1568 C C . THR A 1 199 ? -2.582 7.197 2.837 1.00 90.88 199 THR A C 1
ATOM 1570 O O . THR A 1 199 ? -1.907 6.234 3.181 1.00 90.88 199 THR A O 1
ATOM 1573 N N . GLY A 1 200 ? -2.746 7.525 1.549 1.00 89.38 200 GLY A N 1
ATOM 1574 C CA . GLY A 1 200 ? -2.187 6.730 0.450 1.00 89.38 200 GLY A CA 1
ATOM 1575 C C . GLY A 1 200 ? -0.654 6.732 0.397 1.00 89.38 200 GLY A C 1
ATOM 1576 O O . GLY A 1 200 ? -0.066 5.724 0.013 1.00 89.38 200 GLY A O 1
ATOM 1577 N N . LEU A 1 201 ? -0.010 7.830 0.811 1.00 88.50 201 LEU A N 1
ATOM 1578 C CA . LEU A 1 201 ? 1.452 7.964 0.845 1.00 88.50 201 LEU A CA 1
ATOM 1579 C C . LEU A 1 201 ? 2.097 7.205 2.017 1.00 88.50 201 LEU A C 1
ATOM 1581 O O . LEU A 1 201 ? 3.147 6.592 1.844 1.00 88.50 201 LEU A O 1
ATOM 1585 N N . GLU A 1 202 ? 1.480 7.227 3.202 1.00 92.25 202 GLU A N 1
ATOM 1586 C CA . GLU A 1 202 ? 2.041 6.612 4.417 1.00 92.25 202 GLU A CA 1
ATOM 1587 C C . GLU A 1 202 ? 1.625 5.142 4.614 1.00 92.25 202 GLU A C 1
ATOM 1589 O O . GLU A 1 202 ? 2.353 4.379 5.254 1.00 92.25 202 GLU A O 1
ATOM 1594 N N . LEU A 1 203 ? 0.505 4.698 4.028 1.00 93.06 203 LEU A N 1
ATOM 1595 C CA . LEU A 1 203 ? 0.013 3.315 4.120 1.00 93.06 203 LEU A CA 1
ATOM 1596 C C . LEU A 1 203 ? 1.079 2.249 3.763 1.00 93.06 203 LEU A C 1
ATOM 1598 O O . LEU A 1 203 ? 1.210 1.291 4.532 1.00 93.06 203 LEU A O 1
ATOM 1602 N N . PRO A 1 204 ? 1.902 2.392 2.697 1.00 91.25 204 PRO A N 1
ATOM 1603 C CA . PRO A 1 204 ? 3.001 1.465 2.414 1.00 91.25 204 PRO A CA 1
ATOM 1604 C C . PRO A 1 204 ? 4.089 1.418 3.497 1.00 91.25 204 PRO A C 1
ATOM 1606 O O . PRO A 1 204 ? 4.783 0.405 3.594 1.00 91.25 204 PRO A O 1
ATOM 1609 N N . GLY A 1 205 ? 4.237 2.455 4.324 1.00 89.88 205 GLY A N 1
ATOM 1610 C CA . GLY A 1 205 ? 5.121 2.439 5.492 1.00 89.88 205 GLY A CA 1
ATOM 1611 C C . GLY A 1 205 ? 4.564 1.594 6.642 1.00 89.88 205 GLY A C 1
ATOM 1612 O O . GLY A 1 205 ? 5.320 0.853 7.274 1.00 89.88 205 GLY A O 1
ATOM 1613 N N . ILE A 1 206 ? 3.245 1.660 6.859 1.00 91.75 206 ILE A N 1
ATOM 1614 C CA . ILE A 1 206 ? 2.535 1.039 7.991 1.00 91.75 206 ILE A CA 1
ATOM 1615 C C . ILE A 1 206 ? 2.401 -0.479 7.820 1.00 91.75 206 ILE A C 1
ATOM 1617 O O . ILE A 1 206 ? 2.793 -1.240 8.704 1.00 91.75 206 ILE A O 1
ATOM 1621 N N . VAL A 1 207 ? 1.854 -0.939 6.691 1.00 93.56 207 VAL A N 1
ATOM 1622 C CA . VAL A 1 207 ? 1.526 -2.365 6.489 1.00 93.56 207 VAL A CA 1
ATOM 1623 C C . VAL A 1 207 ? 2.765 -3.221 6.177 1.00 93.56 207 VAL A C 1
ATOM 1625 O O . VAL A 1 207 ? 3.854 -2.710 5.890 1.00 93.56 207 VAL A O 1
ATOM 1628 N N . ASP A 1 208 ? 2.612 -4.542 6.170 1.00 91.75 208 ASP A N 1
ATOM 1629 C CA . ASP A 1 208 ? 3.612 -5.492 5.668 1.00 91.75 208 ASP A CA 1
ATOM 1630 C C . ASP A 1 208 ? 3.453 -5.725 4.166 1.00 91.75 208 ASP A C 1
ATOM 1632 O O . ASP A 1 208 ? 4.439 -5.671 3.438 1.00 91.75 208 ASP A O 1
ATOM 1636 N N . GLN A 1 209 ? 2.214 -5.898 3.702 1.00 94.50 209 GLN A N 1
ATOM 1637 C CA . GLN A 1 209 ? 1.880 -6.230 2.315 1.00 94.50 209 GLN A CA 1
ATOM 1638 C C . GLN A 1 209 ? 1.093 -5.103 1.641 1.00 94.50 209 GLN A C 1
ATOM 1640 O O . GLN A 1 209 ? 0.114 -4.604 2.193 1.00 94.50 209 GLN A O 1
ATOM 1645 N N . VAL A 1 210 ? 1.497 -4.715 0.435 1.00 97.19 210 VAL A N 1
ATOM 1646 C CA . VAL A 1 210 ? 0.662 -3.956 -0.506 1.00 97.19 210 VAL A CA 1
ATOM 1647 C C . VAL A 1 210 ? 0.579 -4.801 -1.765 1.00 97.19 210 VAL A C 1
ATOM 1649 O O . VAL A 1 210 ? 1.607 -5.097 -2.368 1.00 97.19 210 VAL A O 1
ATOM 1652 N N . ILE A 1 211 ? -0.624 -5.201 -2.149 1.00 97.62 211 ILE A N 1
ATOM 1653 C CA . ILE A 1 211 ? -0.867 -6.070 -3.299 1.00 97.62 211 ILE A CA 1
ATOM 1654 C C . ILE A 1 211 ? -1.818 -5.343 -4.243 1.00 97.62 211 ILE A C 1
ATOM 1656 O O . ILE A 1 211 ? -2.793 -4.738 -3.796 1.00 97.62 211 ILE A O 1
ATOM 1660 N N . THR A 1 212 ? -1.563 -5.413 -5.548 1.00 97.81 212 THR A N 1
ATOM 1661 C CA . THR A 1 212 ? -2.554 -5.007 -6.550 1.00 97.81 212 THR A CA 1
ATOM 1662 C C . THR A 1 212 ? -3.163 -6.234 -7.219 1.00 97.81 212 THR A C 1
ATOM 1664 O O . THR A 1 212 ? -2.453 -7.032 -7.818 1.00 97.81 212 THR A O 1
ATOM 1667 N N . MET A 1 213 ? -4.485 -6.367 -7.152 1.00 96.88 213 MET A N 1
ATOM 1668 C CA . MET A 1 213 ? -5.268 -7.339 -7.907 1.00 96.88 213 MET A CA 1
ATOM 1669 C C . MET A 1 213 ? -5.622 -6.752 -9.281 1.00 96.88 213 MET A C 1
ATOM 1671 O O . MET A 1 213 ? -6.348 -5.757 -9.370 1.00 96.88 213 MET A O 1
ATOM 1675 N N . ALA A 1 214 ? -5.108 -7.365 -10.348 1.00 95.31 214 ALA A N 1
ATOM 1676 C CA . ALA A 1 214 ? -5.224 -6.879 -11.723 1.00 95.31 214 ALA A CA 1
ATOM 1677 C C . ALA A 1 214 ? -5.509 -8.013 -12.721 1.00 95.31 214 ALA A C 1
ATOM 1679 O O . ALA A 1 214 ? -5.265 -9.183 -12.427 1.00 95.31 214 ALA A O 1
ATOM 1680 N N . ASP A 1 215 ? -5.994 -7.655 -13.914 1.00 91.88 215 ASP A N 1
ATOM 1681 C CA . ASP A 1 215 ? -6.042 -8.577 -15.053 1.00 91.88 215 ASP A CA 1
ATOM 1682 C C . ASP A 1 215 ? -4.644 -8.647 -15.685 1.00 91.88 215 ASP A C 1
ATOM 1684 O O . ASP A 1 215 ? -4.178 -7.680 -16.292 1.00 91.88 215 ASP A O 1
ATOM 1688 N N . ILE A 1 216 ? -3.976 -9.787 -15.546 1.00 89.19 216 ILE A N 1
ATOM 1689 C CA . ILE A 1 216 ? -2.652 -10.064 -16.103 1.00 89.19 216 ILE A CA 1
ATOM 1690 C C . ILE A 1 216 ? -2.790 -11.233 -17.091 1.00 89.19 216 ILE A C 1
ATOM 1692 O O . ILE A 1 216 ? -3.386 -12.246 -16.732 1.00 89.19 216 ILE A O 1
ATOM 1696 N N . PRO A 1 217 ? -2.257 -11.153 -18.323 1.00 83.06 217 PRO A N 1
ATOM 1697 C CA . PRO A 1 217 ? -2.233 -12.306 -19.218 1.00 83.06 217 PRO A CA 1
ATOM 1698 C C . PRO A 1 217 ? -1.399 -13.457 -18.639 1.00 83.06 217 PRO A C 1
ATOM 1700 O O . PRO A 1 217 ? -0.316 -13.238 -18.091 1.00 83.06 217 PRO A O 1
ATOM 1703 N N . ASP A 1 218 ? -1.889 -14.685 -18.776 1.00 79.69 218 ASP A N 1
ATOM 1704 C CA . ASP A 1 218 ? -1.124 -15.901 -18.510 1.00 79.69 218 ASP A CA 1
ATOM 1705 C C . ASP A 1 218 ? -0.036 -16.133 -19.593 1.00 79.69 218 ASP A C 1
ATOM 1707 O O . ASP A 1 218 ? 0.044 -15.383 -20.574 1.00 79.69 218 ASP A O 1
ATOM 1711 N N . PRO A 1 219 ? 0.831 -17.157 -19.459 1.00 74.25 219 PRO A N 1
ATOM 1712 C CA . PRO A 1 219 ? 1.837 -17.472 -20.477 1.00 74.25 219 PRO A CA 1
ATOM 1713 C C . PRO A 1 219 ? 1.268 -17.833 -21.863 1.00 74.25 219 PRO A C 1
ATOM 1715 O O . PRO A 1 219 ? 2.003 -17.761 -22.845 1.00 74.25 219 PRO A O 1
ATOM 1718 N N . GLY A 1 220 ? -0.012 -18.212 -21.953 1.00 78.81 220 GLY A N 1
ATOM 1719 C CA . GLY A 1 220 ? -0.749 -18.441 -23.200 1.00 78.81 220 GLY A CA 1
ATOM 1720 C C . GLY A 1 220 ? -1.458 -17.194 -23.749 1.00 78.81 220 GLY A C 1
ATOM 1721 O O . GLY A 1 220 ? -2.109 -17.277 -24.790 1.00 78.81 220 GLY A O 1
ATOM 1722 N N . GLY A 1 221 ? -1.340 -16.044 -23.078 1.00 80.75 221 GLY A N 1
ATOM 1723 C CA . GLY A 1 221 ? -1.988 -14.785 -23.443 1.00 80.75 221 GLY A CA 1
ATOM 1724 C C . GLY A 1 221 ? -3.444 -14.645 -22.980 1.00 80.75 221 GLY A C 1
ATOM 1725 O O . GLY A 1 221 ? -4.078 -13.643 -23.310 1.00 80.75 221 GLY A O 1
ATOM 1726 N N . GLN A 1 222 ? -3.983 -15.601 -22.219 1.00 81.50 222 GLN A N 1
ATOM 1727 C CA . GLN A 1 222 ? -5.350 -15.536 -21.699 1.00 81.50 222 GLN A CA 1
ATOM 1728 C C . GLN A 1 222 ? -5.430 -14.577 -20.503 1.00 81.50 222 GLN A C 1
ATOM 1730 O O . GLN A 1 222 ? -4.590 -14.654 -19.605 1.00 81.50 222 GLN A O 1
ATOM 1735 N N . PRO A 1 223 ? -6.422 -13.670 -20.440 1.00 83.06 223 PRO A N 1
ATOM 1736 C CA . PRO A 1 223 ? -6.568 -12.761 -19.312 1.00 83.06 223 PRO A CA 1
ATOM 1737 C C . PRO A 1 223 ? -6.988 -13.532 -18.054 1.00 83.06 223 PRO A C 1
ATOM 1739 O O . PRO A 1 223 ? -8.083 -14.090 -17.992 1.00 83.06 223 PRO A O 1
ATOM 1742 N N . GLN A 1 224 ? -6.140 -13.516 -17.027 1.00 86.81 224 GLN A N 1
ATOM 1743 C CA . GLN A 1 224 ? -6.454 -14.035 -15.697 1.00 86.81 224 GLN A CA 1
ATOM 1744 C C . GLN A 1 224 ? -6.379 -12.915 -14.660 1.00 86.81 224 GLN A C 1
ATOM 1746 O O . GLN A 1 224 ? -5.647 -11.939 -14.819 1.00 86.81 224 GLN A O 1
ATOM 1751 N N . ARG A 1 225 ? -7.116 -13.060 -13.559 1.00 91.00 225 ARG A N 1
ATOM 1752 C CA . ARG A 1 225 ? -6.916 -12.195 -12.393 1.00 91.00 225 ARG A CA 1
ATOM 1753 C C . ARG A 1 225 ? -5.690 -12.696 -11.650 1.00 91.00 225 ARG A C 1
ATOM 1755 O O . ARG A 1 225 ? -5.592 -13.893 -11.400 1.00 91.00 225 ARG A O 1
ATOM 1762 N N . ALA A 1 226 ? -4.796 -11.798 -11.275 1.00 93.12 226 ALA A N 1
ATOM 1763 C CA . ALA A 1 226 ? -3.610 -12.131 -10.504 1.00 93.12 226 ALA A CA 1
ATOM 1764 C C . ALA A 1 226 ? -3.306 -11.048 -9.470 1.00 93.12 226 ALA A C 1
ATOM 1766 O O . ALA A 1 226 ? -3.733 -9.895 -9.596 1.00 93.12 226 ALA A O 1
ATOM 1767 N N . PHE A 1 227 ? -2.548 -11.431 -8.453 1.00 96.44 227 PHE A N 1
ATOM 1768 C CA . PHE A 1 227 ? -1.949 -10.512 -7.506 1.00 96.44 227 PHE A CA 1
ATOM 1769 C C . PHE A 1 227 ? -0.569 -10.082 -7.991 1.00 96.44 227 PHE A C 1
ATOM 1771 O O . PHE A 1 227 ? 0.230 -10.899 -8.437 1.00 96.44 227 PHE A O 1
ATOM 1778 N N . VAL A 1 228 ? -0.296 -8.784 -7.908 1.00 96.12 228 VAL A N 1
ATOM 1779 C CA . VAL A 1 228 ? 1.005 -8.172 -8.170 1.00 96.12 228 VAL A CA 1
ATOM 1780 C C . VAL A 1 228 ? 1.571 -7.734 -6.826 1.00 96.12 228 VAL A C 1
ATOM 1782 O O . VAL A 1 228 ? 1.067 -6.785 -6.220 1.00 96.12 228 VAL A O 1
ATOM 1785 N N . CYS A 1 229 ? 2.591 -8.451 -6.354 1.00 94.12 229 CYS A N 1
ATOM 1786 C CA . CYS A 1 229 ? 3.037 -8.396 -4.954 1.00 94.12 229 CYS A CA 1
ATOM 1787 C C . CYS A 1 229 ? 4.369 -7.647 -4.779 1.00 94.12 229 CYS A C 1
ATOM 1789 O O . CYS A 1 229 ? 4.675 -7.147 -3.699 1.00 94.12 229 CYS A O 1
ATOM 1791 N N . GLN A 1 230 ? 5.147 -7.487 -5.855 1.00 91.31 230 GLN A N 1
ATOM 1792 C CA . GLN A 1 230 ? 6.454 -6.824 -5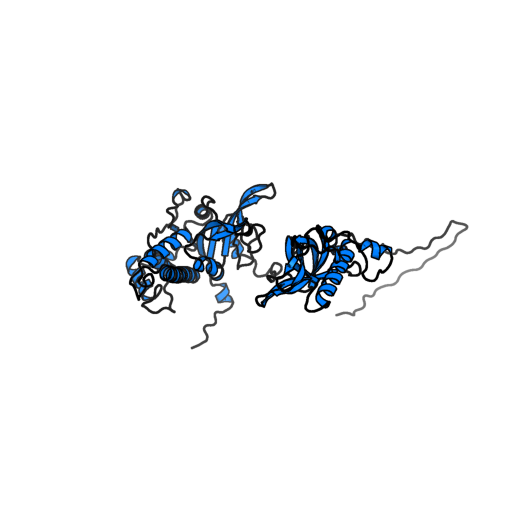.825 1.00 91.31 230 GLN A CA 1
ATOM 1793 C C . GLN A 1 230 ? 6.421 -5.411 -6.424 1.00 91.31 230 GLN A C 1
ATOM 1795 O O . GLN A 1 230 ? 5.870 -5.177 -7.503 1.00 91.31 230 GLN A O 1
ATOM 1800 N N . THR A 1 231 ? 7.093 -4.470 -5.751 1.00 89.06 231 THR A N 1
ATOM 1801 C CA . THR A 1 231 ? 7.207 -3.057 -6.159 1.00 89.06 231 THR A CA 1
ATOM 1802 C C . THR A 1 231 ? 7.820 -2.896 -7.549 1.00 89.06 231 THR A C 1
ATOM 1804 O O . THR A 1 231 ? 7.379 -2.056 -8.328 1.00 89.06 231 THR A O 1
ATOM 1807 N N . LEU A 1 232 ? 8.803 -3.733 -7.899 1.00 84.62 232 LEU A N 1
ATOM 1808 C CA . LEU A 1 232 ? 9.362 -3.783 -9.248 1.00 84.62 232 LEU A CA 1
ATOM 1809 C C . LEU A 1 232 ? 8.497 -4.678 -10.149 1.00 84.62 232 LEU A C 1
ATOM 1811 O O . LEU A 1 232 ? 8.812 -5.843 -10.401 1.00 84.62 232 LEU A O 1
ATOM 1815 N N . ASN A 1 233 ? 7.403 -4.117 -10.661 1.00 90.50 233 ASN A N 1
ATOM 1816 C CA . ASN A 1 233 ? 6.539 -4.778 -11.636 1.00 90.50 233 ASN A CA 1
ATOM 1817 C C . ASN A 1 233 ? 6.450 -3.992 -12.960 1.00 90.50 233 ASN A C 1
ATOM 1819 O O . ASN A 1 233 ? 6.522 -2.764 -12.953 1.00 90.50 233 ASN A O 1
ATOM 1823 N N . PRO A 1 234 ? 6.305 -4.676 -14.114 1.00 89.12 234 PRO A N 1
ATOM 1824 C CA . PRO A 1 234 ? 6.322 -4.031 -15.430 1.00 89.12 234 PRO A CA 1
ATOM 1825 C C . PRO A 1 234 ? 5.063 -3.204 -15.743 1.00 89.12 234 PRO A C 1
ATOM 1827 O O . PRO A 1 234 ? 5.031 -2.537 -16.773 1.00 89.12 234 PRO A O 1
ATOM 1830 N N . TRP A 1 235 ? 4.038 -3.255 -14.888 1.00 90.12 235 TRP A N 1
ATOM 1831 C CA . TRP A 1 235 ? 2.757 -2.572 -15.084 1.00 90.12 235 TRP A CA 1
ATOM 1832 C C . TRP A 1 235 ? 2.660 -1.233 -14.340 1.00 90.12 235 TRP A C 1
ATOM 1834 O O . TRP A 1 235 ? 1.749 -0.460 -14.614 1.00 90.12 235 TRP A O 1
ATOM 1844 N N . GLY A 1 236 ? 3.588 -0.942 -13.420 1.00 90.62 236 GLY A N 1
ATOM 1845 C CA . GLY A 1 236 ? 3.563 0.274 -12.599 1.00 90.62 236 GLY A CA 1
ATOM 1846 C C . GLY A 1 236 ? 2.528 0.251 -11.467 1.00 90.62 236 GLY A C 1
ATOM 1847 O O . GLY A 1 236 ? 2.204 1.303 -10.919 1.00 90.62 236 GLY A O 1
ATOM 1848 N N . TYR A 1 237 ? 1.998 -0.921 -11.109 1.00 94.94 237 TYR A N 1
ATOM 1849 C CA . TYR A 1 237 ? 1.031 -1.053 -10.020 1.00 94.94 237 TYR A CA 1
ATOM 1850 C C . TYR A 1 237 ? 1.686 -0.834 -8.643 1.00 94.94 237 TYR A C 1
ATOM 1852 O O . TYR A 1 237 ? 2.819 -1.282 -8.435 1.00 94.94 237 TYR A O 1
ATOM 1860 N N . PRO A 1 238 ? 0.987 -0.215 -7.670 1.00 94.50 238 PRO A N 1
ATOM 1861 C CA . PRO A 1 238 ? 1.473 -0.114 -6.301 1.00 94.50 238 PRO A CA 1
ATOM 1862 C C . PRO A 1 238 ? 1.476 -1.502 -5.655 1.00 94.50 238 PRO A C 1
ATOM 1864 O O . PRO A 1 238 ? 0.435 -2.135 -5.475 1.00 94.50 238 PRO A O 1
ATOM 1867 N N . ALA A 1 239 ? 2.665 -1.976 -5.310 1.00 95.81 239 ALA A N 1
ATOM 1868 C CA . ALA A 1 239 ? 2.884 -3.289 -4.725 1.00 95.81 239 ALA A CA 1
ATOM 1869 C C . ALA A 1 239 ? 4.120 -3.258 -3.816 1.00 95.81 239 ALA A C 1
ATOM 1871 O O . ALA A 1 239 ? 5.011 -2.426 -4.013 1.00 95.81 239 ALA A O 1
ATOM 1872 N N . LYS A 1 240 ? 4.178 -4.131 -2.808 1.00 94.38 240 LYS A N 1
ATOM 1873 C CA . LYS A 1 240 ? 5.295 -4.280 -1.865 1.00 94.38 240 LYS A CA 1
ATOM 1874 C C . LYS A 1 240 ? 5.086 -5.524 -0.996 1.00 94.38 240 LYS A C 1
ATOM 1876 O O . LYS A 1 240 ? 4.176 -5.532 -0.167 1.00 94.38 240 LYS A O 1
ATOM 1881 N N . ASP A 1 241 ? 6.027 -6.459 -1.068 1.00 92.81 241 ASP A N 1
ATOM 1882 C CA . ASP A 1 241 ? 6.166 -7.575 -0.133 1.00 92.81 241 ASP A CA 1
ATOM 1883 C C . ASP A 1 241 ? 7.309 -7.307 0.860 1.00 92.81 241 ASP A C 1
ATOM 1885 O O . ASP A 1 241 ? 8.481 -7.303 0.486 1.00 92.81 241 ASP A O 1
ATOM 1889 N N . ARG A 1 242 ? 6.983 -7.085 2.144 1.00 86.19 242 ARG A N 1
ATOM 1890 C CA . ARG A 1 242 ? 7.988 -6.941 3.221 1.00 86.19 242 ARG A CA 1
ATOM 1891 C C . ARG A 1 242 ? 8.618 -8.285 3.626 1.00 86.19 242 ARG A C 1
ATOM 1893 O O . ARG A 1 242 ? 9.663 -8.287 4.270 1.00 86.19 242 ARG A O 1
ATOM 1900 N N . SER A 1 243 ? 7.996 -9.417 3.295 1.00 83.44 243 SER A N 1
ATOM 1901 C CA . SER A 1 243 ? 8.497 -10.752 3.646 1.00 83.44 243 SER A CA 1
ATOM 1902 C C . SER A 1 243 ? 9.597 -11.256 2.705 1.00 83.44 243 SER A C 1
ATOM 1904 O O . SER A 1 243 ? 10.447 -12.026 3.149 1.00 83.44 243 SER A O 1
ATOM 1906 N N . GLY A 1 244 ? 9.607 -10.803 1.445 1.00 83.00 244 GLY A N 1
ATOM 1907 C CA . GLY A 1 244 ? 10.552 -11.243 0.413 1.00 83.00 244 GLY A CA 1
ATOM 1908 C C . GLY A 1 244 ? 10.326 -12.688 -0.045 1.00 83.00 244 GLY A C 1
ATOM 1909 O O . GLY A 1 244 ? 11.283 -13.363 -0.411 1.00 83.00 244 GLY A O 1
ATOM 1910 N N . ARG A 1 245 ? 9.086 -13.185 0.047 1.00 81.81 245 ARG A N 1
ATOM 1911 C CA . ARG A 1 245 ? 8.703 -14.595 -0.164 1.00 81.81 245 ARG A CA 1
ATOM 1912 C C . ARG A 1 245 ? 7.642 -14.790 -1.245 1.00 81.81 245 ARG A C 1
ATOM 1914 O O . ARG A 1 245 ? 7.441 -15.927 -1.672 1.00 81.81 245 ARG A O 1
ATOM 1921 N N . LEU A 1 246 ? 6.955 -13.719 -1.642 1.00 85.69 246 LEU A N 1
ATOM 1922 C CA . LEU A 1 246 ? 5.957 -13.750 -2.706 1.00 85.69 246 LEU A CA 1
ATOM 1923 C C . LEU A 1 246 ? 6.620 -13.494 -4.059 1.00 85.69 246 LEU A C 1
ATOM 1925 O O . LEU A 1 246 ? 7.480 -12.615 -4.205 1.00 85.69 246 LEU A O 1
ATOM 1929 N N . ASP A 1 247 ? 6.189 -14.248 -5.062 1.00 88.69 247 ASP A N 1
ATOM 1930 C CA . ASP A 1 247 ? 6.567 -14.009 -6.447 1.00 88.69 247 ASP A CA 1
ATOM 1931 C C . ASP A 1 247 ? 6.003 -12.663 -6.936 1.00 88.69 247 ASP A C 1
ATOM 1933 O O . ASP A 1 247 ? 5.097 -12.068 -6.349 1.00 88.69 247 ASP A O 1
ATOM 1937 N N . ARG A 1 248 ? 6.536 -12.132 -8.044 1.00 91.69 248 ARG A N 1
ATOM 1938 C CA . ARG A 1 248 ? 6.032 -10.867 -8.614 1.00 91.69 248 ARG A CA 1
ATOM 1939 C C . ARG A 1 248 ? 4.551 -10.953 -8.987 1.00 91.69 248 ARG A C 1
ATOM 1941 O O . ARG A 1 248 ? 3.864 -9.932 -8.943 1.00 91.69 248 ARG A O 1
ATOM 1948 N N . VAL A 1 249 ? 4.119 -12.138 -9.415 1.00 91.50 249 VAL A N 1
ATOM 1949 C CA . VAL A 1 249 ? 2.745 -12.458 -9.788 1.00 91.50 249 VAL A CA 1
ATOM 1950 C C . VAL A 1 249 ? 2.347 -13.736 -9.064 1.00 91.50 249 VAL A C 1
ATOM 1952 O O . VAL A 1 249 ? 2.994 -14.761 -9.261 1.00 91.50 249 VAL A O 1
ATOM 1955 N N . GLU A 1 250 ? 1.287 -13.668 -8.269 1.00 90.62 250 GLU A N 1
ATOM 1956 C CA . GLU A 1 250 ? 0.714 -14.796 -7.528 1.00 90.62 250 GLU A CA 1
ATOM 1957 C C . GLU A 1 250 ? -0.745 -15.027 -7.977 1.00 90.62 250 GLU A C 1
ATOM 1959 O O . GLU A 1 250 ? -1.418 -14.084 -8.422 1.00 90.62 250 GLU A O 1
ATOM 1964 N N . PRO A 1 251 ? -1.282 -16.256 -7.868 1.00 89.31 251 PRO A N 1
ATOM 1965 C CA . PRO A 1 251 ? -2.716 -16.495 -8.010 1.00 89.31 251 PRO A CA 1
ATOM 1966 C C . PRO A 1 251 ? -3.513 -15.683 -6.972 1.00 89.31 251 PRO A C 1
ATOM 1968 O O . PRO A 1 251 ? -3.032 -15.504 -5.852 1.00 89.31 251 PRO A O 1
ATOM 1971 N N . PRO A 1 252 ? -4.747 -15.237 -7.278 1.00 88.94 252 PRO A N 1
ATOM 1972 C CA . PRO A 1 252 ? -5.555 -14.393 -6.397 1.00 88.94 252 PRO A CA 1
ATOM 1973 C C . PRO A 1 252 ? -6.174 -15.196 -5.234 1.00 88.94 252 PRO A C 1
ATOM 1975 O O . PRO A 1 252 ? -7.392 -15.339 -5.136 1.00 88.94 252 PRO A O 1
ATOM 1978 N N . HIS A 1 253 ? -5.332 -15.774 -4.373 1.00 89.06 253 HIS A N 1
ATOM 1979 C CA . HIS A 1 253 ? -5.721 -16.696 -3.308 1.00 89.06 253 HIS A CA 1
ATOM 1980 C C . HIS A 1 253 ? -5.047 -16.343 -1.976 1.00 89.06 253 HIS A C 1
ATOM 1982 O O . HIS A 1 253 ? -3.955 -16.813 -1.644 1.00 89.06 253 HIS A O 1
ATOM 1988 N N . LEU A 1 254 ? -5.768 -15.599 -1.140 1.00 82.69 254 LEU A N 1
ATOM 1989 C CA . LEU A 1 254 ? -5.233 -14.991 0.077 1.00 82.69 254 LEU A CA 1
ATOM 1990 C C . LEU A 1 254 ? -4.797 -16.017 1.138 1.00 82.69 254 LEU A C 1
ATOM 1992 O O . LEU A 1 254 ? -3.818 -15.795 1.850 1.00 82.69 254 LEU A O 1
ATOM 1996 N N . GLY A 1 255 ? -5.466 -17.175 1.217 1.00 71.69 255 GLY A N 1
ATOM 1997 C CA . GLY A 1 255 ? -5.042 -18.286 2.078 1.00 71.69 255 GLY A CA 1
ATOM 1998 C C . GLY A 1 255 ? -3.637 -18.826 1.759 1.00 71.69 255 GLY A C 1
ATOM 1999 O O . GLY A 1 255 ? -2.836 -19.006 2.679 1.00 71.69 255 GLY A O 1
AT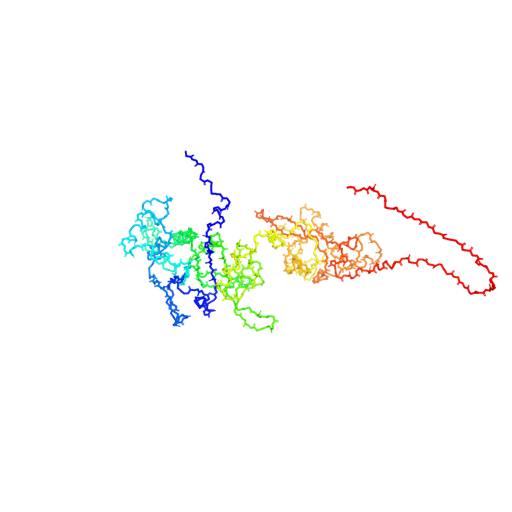OM 2000 N N . THR A 1 256 ? -3.332 -19.034 0.473 1.00 66.19 256 THR A N 1
ATOM 2001 C CA . THR A 1 256 ? -2.057 -19.562 -0.043 1.00 66.19 256 THR A CA 1
ATOM 2002 C C . THR A 1 256 ? -0.936 -18.531 0.026 1.00 66.19 256 THR A C 1
ATOM 2004 O O . THR A 1 256 ? 0.174 -18.856 0.439 1.00 66.19 256 THR A O 1
ATOM 2007 N N . GLU A 1 257 ? -1.209 -17.268 -0.305 1.00 56.56 257 GLU A N 1
ATOM 2008 C CA . GLU A 1 257 ? -0.222 -16.199 -0.111 1.00 56.56 257 GLU A CA 1
ATOM 2009 C C . GLU A 1 257 ? 0.153 -16.037 1.361 1.00 56.56 257 GLU A C 1
ATOM 2011 O O . GLU A 1 257 ? 1.333 -15.957 1.701 1.00 56.56 257 GLU A O 1
ATOM 2016 N N . ARG A 1 258 ? -0.847 -16.043 2.257 1.00 59.78 258 ARG A N 1
ATOM 2017 C CA . ARG A 1 258 ? -0.626 -15.974 3.704 1.00 59.78 258 ARG A CA 1
ATOM 2018 C C . ARG A 1 258 ? 0.275 -17.112 4.176 1.00 59.78 258 ARG A C 1
ATOM 2020 O O . ARG A 1 258 ? 1.188 -16.849 4.956 1.00 59.78 258 ARG A O 1
ATOM 2027 N N . SER A 1 259 ? 0.054 -18.348 3.716 1.00 58.03 259 SER A N 1
ATOM 2028 C CA . SER A 1 259 ? 0.944 -19.455 4.071 1.00 58.03 259 SER A CA 1
ATOM 2029 C C . SER A 1 259 ? 2.347 -19.252 3.497 1.00 58.03 259 SER A C 1
ATOM 2031 O O . SER A 1 259 ? 3.280 -19.248 4.292 1.00 58.03 259 SER A O 1
ATOM 2033 N N . ARG A 1 260 ? 2.526 -18.955 2.198 1.00 56.16 260 ARG A N 1
ATOM 2034 C CA . ARG A 1 260 ? 3.858 -18.703 1.593 1.00 56.16 260 ARG A CA 1
ATOM 2035 C C . ARG A 1 260 ? 4.637 -17.583 2.298 1.00 56.16 260 ARG A C 1
ATOM 2037 O O . ARG A 1 260 ? 5.801 -17.771 2.659 1.00 56.16 260 ARG A O 1
ATOM 2044 N N . ALA A 1 261 ? 3.988 -16.454 2.581 1.00 52.41 261 ALA A N 1
ATOM 2045 C CA . ALA A 1 261 ? 4.577 -15.330 3.311 1.00 52.41 261 ALA A CA 1
ATOM 2046 C C . ALA A 1 261 ? 5.008 -15.703 4.746 1.00 52.41 261 ALA A C 1
ATOM 2048 O O . ALA A 1 261 ? 5.917 -15.083 5.303 1.00 52.41 261 ALA A O 1
ATOM 2049 N N . MET A 1 262 ? 4.422 -16.745 5.348 1.00 52.78 262 MET A N 1
ATOM 2050 C CA . MET A 1 262 ? 4.780 -17.247 6.681 1.00 52.78 262 MET A CA 1
ATOM 2051 C C . MET A 1 262 ? 5.744 -18.447 6.664 1.00 52.78 262 MET A C 1
ATOM 2053 O O . MET A 1 262 ? 6.587 -18.533 7.558 1.00 52.78 262 MET A O 1
ATOM 2057 N N . SER A 1 263 ? 5.676 -19.333 5.665 1.00 48.88 263 SER A N 1
ATOM 2058 C CA . SER A 1 263 ? 6.178 -20.717 5.734 1.00 48.88 263 SER A CA 1
ATOM 2059 C C . SER A 1 263 ? 7.463 -21.018 4.951 1.00 48.88 263 SER A C 1
ATOM 2061 O O . SER A 1 263 ? 7.730 -22.183 4.655 1.00 48.88 263 SER A O 1
ATOM 2063 N N . GLY A 1 264 ? 8.263 -20.012 4.589 1.00 42.66 264 GLY A N 1
ATOM 2064 C CA . GLY A 1 264 ? 9.586 -20.260 3.998 1.00 42.66 264 GLY A CA 1
ATOM 2065 C C . GLY A 1 264 ? 10.497 -21.039 4.968 1.00 42.66 264 GLY A C 1
ATOM 2066 O O . GLY A 1 264 ? 10.520 -20.687 6.154 1.00 42.66 264 GLY A O 1
ATOM 2067 N N . PRO A 1 265 ? 11.242 -22.070 4.516 1.00 39.41 265 PRO A N 1
ATOM 2068 C CA . PRO A 1 265 ? 12.135 -22.835 5.383 1.00 39.41 265 PRO A CA 1
ATOM 2069 C C . PRO A 1 265 ? 13.199 -21.920 6.000 1.00 39.41 265 PRO A C 1
ATOM 2071 O O . PRO A 1 265 ? 13.853 -21.152 5.300 1.00 39.41 265 PRO A O 1
ATOM 2074 N N . TRP A 1 266 ? 13.396 -22.026 7.318 1.00 40.16 266 TRP A N 1
ATOM 2075 C CA . TRP A 1 266 ? 14.308 -21.181 8.111 1.00 40.16 266 TRP A CA 1
ATOM 2076 C C . TRP A 1 266 ? 15.791 -21.275 7.685 1.00 40.16 266 TRP A C 1
ATOM 2078 O O . TRP A 1 266 ? 16.616 -20.476 8.119 1.00 40.16 266 TRP A O 1
ATOM 2088 N N . ASN A 1 267 ? 16.117 -22.240 6.824 1.00 39.44 267 ASN A N 1
ATOM 2089 C CA . ASN A 1 267 ? 17.471 -22.672 6.501 1.00 39.44 267 ASN A CA 1
ATOM 2090 C C . ASN A 1 267 ? 17.889 -22.331 5.057 1.00 39.44 267 ASN A C 1
ATOM 2092 O O . ASN A 1 267 ? 19.061 -22.502 4.726 1.00 39.44 267 ASN A O 1
ATOM 2096 N N . ASP A 1 268 ? 16.964 -21.896 4.191 1.00 40.31 268 ASP A N 1
ATOM 2097 C CA . ASP A 1 268 ? 17.276 -21.581 2.790 1.00 40.31 268 ASP A CA 1
ATOM 2098 C C . ASP A 1 268 ? 17.484 -20.077 2.589 1.00 40.31 268 ASP A C 1
ATOM 2100 O O . ASP A 1 268 ? 16.556 -19.310 2.332 1.00 40.31 268 ASP A O 1
ATOM 2104 N N . PHE A 1 269 ? 18.743 -19.661 2.709 1.00 42.53 269 PHE A N 1
ATOM 2105 C CA . PHE A 1 269 ? 19.170 -18.277 2.506 1.00 42.53 269 PHE A CA 1
ATOM 2106 C C . PHE A 1 269 ? 19.560 -17.974 1.048 1.00 42.53 269 PHE A C 1
ATOM 2108 O O . PHE A 1 269 ? 19.942 -16.845 0.748 1.00 42.53 269 PHE A O 1
ATOM 2115 N N . ASN A 1 270 ? 19.452 -18.937 0.123 1.00 40.84 270 ASN A N 1
ATOM 2116 C CA . ASN A 1 270 ? 19.886 -18.760 -1.271 1.00 40.84 270 ASN A CA 1
ATOM 2117 C C . ASN A 1 270 ? 18.942 -17.858 -2.090 1.00 40.84 270 ASN A C 1
ATOM 2119 O O . ASN A 1 270 ? 19.319 -17.367 -3.152 1.00 40.84 270 ASN A O 1
ATOM 2123 N N . SER A 1 271 ? 17.729 -17.611 -1.588 1.00 41.94 271 SER A N 1
ATOM 2124 C CA . SER A 1 271 ? 16.740 -16.687 -2.160 1.00 41.94 271 SER A CA 1
ATOM 2125 C C . SER A 1 271 ? 16.865 -15.243 -1.644 1.00 41.94 271 SER A C 1
ATOM 2127 O O . SER A 1 271 ? 16.197 -14.346 -2.161 1.00 41.94 271 SER A O 1
ATOM 2129 N N . ALA A 1 272 ? 17.728 -14.981 -0.653 1.00 30.14 272 ALA A N 1
ATOM 2130 C CA . ALA A 1 272 ? 17.868 -13.669 -0.025 1.00 30.14 272 ALA A CA 1
ATOM 2131 C C . ALA A 1 272 ? 18.645 -12.673 -0.909 1.00 30.14 272 ALA A C 1
ATOM 2133 O O . ALA A 1 272 ? 19.852 -12.482 -0.759 1.00 30.14 272 ALA A O 1
ATOM 2134 N N . GLN A 1 273 ? 17.942 -11.995 -1.817 1.00 36.06 273 GLN A N 1
ATOM 2135 C CA . GLN A 1 273 ? 18.512 -10.896 -2.598 1.00 36.06 273 GLN A CA 1
ATOM 2136 C C . GLN A 1 273 ? 18.531 -9.587 -1.794 1.00 36.06 273 GLN A C 1
ATOM 2138 O O . GLN A 1 273 ? 17.515 -9.135 -1.262 1.00 36.06 273 GLN A O 1
ATOM 2143 N N . SER A 1 274 ? 19.698 -8.944 -1.723 1.00 33.00 274 SER A N 1
ATOM 2144 C CA . SER A 1 274 ? 19.867 -7.626 -1.111 1.00 33.00 274 SER A CA 1
ATOM 2145 C C . SER A 1 274 ? 19.284 -6.535 -2.015 1.00 33.00 274 SER A C 1
ATOM 2147 O O . SER A 1 274 ? 19.948 -6.020 -2.912 1.00 33.00 274 SER A O 1
ATOM 2149 N N . ASN A 1 275 ? 18.024 -6.167 -1.767 1.00 36.09 275 ASN A N 1
ATOM 2150 C CA . ASN A 1 275 ? 17.324 -5.116 -2.508 1.00 36.09 275 ASN A CA 1
ATOM 2151 C C . ASN A 1 275 ? 17.932 -3.724 -2.261 1.00 36.09 275 ASN A C 1
ATOM 2153 O O . ASN A 1 275 ? 17.499 -2.981 -1.380 1.00 36.09 275 ASN A O 1
ATOM 2157 N N . THR A 1 276 ? 18.905 -3.343 -3.084 1.00 40.88 276 THR A N 1
ATOM 2158 C CA . THR A 1 276 ? 19.266 -1.944 -3.327 1.00 40.88 276 THR A CA 1
ATOM 2159 C C . THR A 1 276 ? 18.430 -1.406 -4.494 1.00 40.88 276 THR A C 1
ATOM 2161 O O . THR A 1 276 ? 18.316 -2.034 -5.543 1.00 40.88 276 THR A O 1
ATOM 2164 N N . ASN A 1 277 ? 17.828 -0.218 -4.335 1.00 59.66 277 ASN A N 1
ATOM 2165 C CA . ASN A 1 277 ? 17.019 0.424 -5.393 1.00 59.66 277 ASN A CA 1
ATOM 2166 C C . ASN A 1 277 ? 17.831 0.742 -6.667 1.00 59.66 277 ASN A C 1
ATOM 2168 O O . ASN A 1 277 ? 17.272 0.925 -7.758 1.00 59.66 277 ASN A O 1
ATOM 2172 N N . VAL A 1 278 ? 19.153 0.798 -6.511 1.00 73.69 278 VAL A N 1
ATOM 2173 C CA . VAL A 1 278 ? 20.157 0.992 -7.550 1.00 73.69 278 VAL A CA 1
ATOM 2174 C C . VAL A 1 278 ? 20.827 -0.331 -7.912 1.00 73.69 278 VAL A C 1
ATOM 2176 O O . VAL A 1 278 ? 21.231 -1.098 -7.044 1.00 73.69 278 VAL A O 1
ATOM 2179 N N . ILE A 1 279 ? 21.013 -0.563 -9.212 1.00 80.81 279 ILE A N 1
ATOM 2180 C CA . ILE A 1 279 ? 21.892 -1.612 -9.737 1.00 80.81 279 ILE A CA 1
ATOM 2181 C C . ILE A 1 279 ? 23.281 -1.426 -9.089 1.00 80.81 279 ILE A C 1
ATOM 2183 O O . ILE A 1 279 ? 23.780 -0.294 -9.103 1.00 80.81 279 ILE A O 1
ATOM 2187 N N . PRO A 1 280 ? 23.912 -2.474 -8.524 1.00 86.44 280 PRO A N 1
ATOM 2188 C CA . PRO A 1 280 ? 25.167 -2.344 -7.794 1.00 86.44 280 PRO A CA 1
ATOM 2189 C C . PRO A 1 280 ? 26.283 -1.681 -8.604 1.00 86.44 280 PRO A C 1
ATOM 2191 O O . PRO A 1 280 ? 26.449 -1.928 -9.803 1.00 86.44 280 PRO A O 1
ATOM 2194 N N . LYS A 1 281 ? 27.085 -0.864 -7.918 1.00 88.50 281 LYS A N 1
ATOM 2195 C CA . LYS A 1 281 ? 28.228 -0.141 -8.484 1.00 88.50 281 LYS A CA 1
ATOM 2196 C C . LYS A 1 281 ? 29.171 -1.077 -9.250 1.00 88.50 281 LYS A C 1
ATOM 2198 O O . LYS A 1 281 ? 29.629 -2.078 -8.708 1.00 88.50 281 LYS A O 1
ATOM 2203 N N . GLY A 1 282 ? 29.517 -0.710 -10.482 1.00 88.81 282 GLY A N 1
ATOM 2204 C CA . GLY A 1 282 ? 30.407 -1.481 -11.346 1.00 88.81 282 GLY A CA 1
ATOM 2205 C C . GLY A 1 282 ? 29.754 -2.661 -12.069 1.00 88.81 282 GLY A C 1
ATOM 2206 O O . GLY A 1 282 ? 30.477 -3.412 -12.718 1.00 88.81 282 GLY A O 1
ATOM 2207 N N . THR A 1 283 ? 28.427 -2.823 -12.000 1.00 91.12 283 THR A N 1
ATOM 2208 C CA . THR A 1 283 ? 27.714 -3.862 -12.758 1.00 91.12 283 THR A CA 1
ATOM 2209 C C . THR A 1 283 ? 27.958 -3.696 -14.256 1.00 91.12 283 THR A C 1
ATOM 2211 O O . THR A 1 283 ? 27.803 -2.602 -14.801 1.00 91.12 283 THR A O 1
ATOM 2214 N N . LEU A 1 284 ? 28.299 -4.796 -14.927 1.00 93.69 284 LEU A N 1
ATOM 2215 C CA . LEU A 1 284 ? 28.394 -4.854 -16.382 1.00 93.69 284 LEU A CA 1
ATOM 2216 C C . LEU A 1 284 ? 27.115 -5.466 -16.947 1.00 93.69 284 LEU A C 1
ATOM 2218 O O . LEU A 1 284 ? 26.693 -6.533 -16.504 1.00 93.69 284 LEU A O 1
ATOM 2222 N N . ALA A 1 285 ? 26.496 -4.788 -17.908 1.00 92.81 285 ALA A N 1
ATOM 2223 C CA . ALA A 1 285 ? 25.226 -5.210 -18.483 1.00 92.81 285 ALA A CA 1
ATOM 2224 C C . ALA A 1 285 ? 25.155 -4.863 -19.971 1.00 92.81 285 ALA A C 1
ATOM 2226 O O . ALA A 1 285 ? 25.531 -3.762 -20.373 1.00 92.81 285 ALA A O 1
ATOM 2227 N N . LYS A 1 286 ? 24.626 -5.777 -20.787 1.00 95.62 286 LYS A N 1
ATOM 2228 C CA . LYS A 1 286 ? 24.243 -5.474 -22.168 1.00 95.62 286 LYS A CA 1
ATOM 2229 C C . LYS A 1 286 ? 23.006 -4.579 -22.146 1.00 95.62 286 LYS A C 1
ATOM 2231 O O . LYS A 1 286 ? 21.986 -4.945 -21.557 1.00 95.62 286 LYS A O 1
ATOM 2236 N N . VAL A 1 287 ? 23.100 -3.406 -22.758 1.00 96.12 287 VAL A N 1
ATOM 2237 C CA . VAL A 1 287 ? 22.029 -2.408 -22.821 1.00 96.12 287 VAL A CA 1
ATOM 2238 C C . VAL A 1 287 ? 21.748 -2.015 -24.265 1.00 96.12 287 VAL A C 1
ATOM 2240 O O . VAL A 1 287 ? 22.647 -2.046 -25.101 1.00 96.12 287 VAL A O 1
ATOM 2243 N N . ARG A 1 288 ? 20.518 -1.579 -24.537 1.00 96.56 288 ARG A N 1
ATOM 2244 C CA . ARG A 1 288 ? 20.156 -0.827 -25.741 1.00 96.56 288 ARG A CA 1
ATOM 2245 C C . ARG A 1 288 ? 20.041 0.654 -25.399 1.00 96.56 288 ARG A C 1
ATOM 2247 O O . ARG A 1 288 ? 19.336 1.005 -24.451 1.00 96.56 288 ARG A O 1
ATOM 2254 N N . LEU A 1 289 ? 20.729 1.495 -26.164 1.00 96.25 289 LEU A N 1
ATOM 2255 C CA . LEU A 1 289 ? 20.604 2.947 -26.117 1.00 96.25 289 LEU A CA 1
ATOM 2256 C C . LEU A 1 289 ? 19.315 3.388 -26.819 1.00 96.25 289 LEU A C 1
ATOM 2258 O O . LEU A 1 289 ? 19.008 2.927 -27.916 1.00 96.25 289 LEU A O 1
ATOM 2262 N N . THR A 1 290 ? 18.591 4.312 -26.202 1.00 95.31 290 THR A N 1
ATOM 2263 C CA . THR A 1 290 ? 17.528 5.089 -26.833 1.00 95.31 290 THR A CA 1
ATOM 2264 C C . THR A 1 290 ? 17.764 6.568 -26.551 1.00 95.31 290 THR A C 1
ATOM 2266 O O . THR A 1 290 ? 17.925 6.971 -25.396 1.00 95.31 290 THR A O 1
ATOM 2269 N N . LEU A 1 291 ? 17.802 7.387 -27.599 1.00 92.94 291 LEU A N 1
ATOM 2270 C CA . LEU A 1 291 ? 17.929 8.835 -27.484 1.00 92.94 291 LEU A CA 1
ATOM 2271 C C . LEU A 1 291 ? 16.545 9.482 -27.451 1.00 92.94 291 LEU A C 1
ATOM 2273 O O . LEU A 1 291 ? 15.688 9.216 -28.290 1.00 92.94 291 LEU A O 1
ATOM 2277 N N . ARG A 1 292 ? 16.320 10.377 -26.489 1.00 91.44 292 ARG A N 1
ATOM 2278 C CA . ARG A 1 292 ? 15.096 11.181 -26.428 1.00 91.44 292 ARG A CA 1
ATOM 2279 C C . ARG A 1 292 ? 15.313 12.479 -27.211 1.00 91.44 292 ARG A C 1
ATOM 2281 O O . ARG A 1 292 ? 16.218 13.229 -26.839 1.00 91.44 292 ARG A O 1
ATOM 2288 N N . PRO A 1 293 ? 14.500 12.787 -28.243 1.00 91.25 293 PRO A N 1
ATOM 2289 C CA . PRO A 1 293 ? 14.628 14.034 -28.990 1.00 91.25 293 PRO A CA 1
ATOM 2290 C C . PRO A 1 293 ? 14.626 15.267 -28.075 1.00 91.25 293 PRO A C 1
ATOM 2292 O O . PRO A 1 293 ? 13.873 15.364 -27.097 1.00 91.25 293 PRO A O 1
ATOM 2295 N N . GLY A 1 294 ? 15.511 16.211 -28.382 1.00 87.81 294 GLY A N 1
ATOM 2296 C CA . GLY A 1 294 ? 15.704 17.437 -27.613 1.00 87.81 294 GLY A CA 1
ATOM 2297 C C . GLY A 1 294 ? 15.271 18.711 -28.339 1.00 87.81 294 GLY A C 1
ATOM 2298 O O . GLY A 1 294 ? 15.127 19.742 -27.684 1.00 87.81 294 GLY A O 1
ATOM 2299 N N . GLY A 1 295 ? 15.029 18.634 -29.652 1.00 90.25 295 GLY A N 1
ATOM 2300 C CA . GLY A 1 295 ? 14.533 19.728 -30.489 1.00 90.25 295 GLY A CA 1
ATOM 2301 C C . GLY A 1 295 ? 15.553 20.827 -30.801 1.00 90.25 295 GLY A C 1
ATOM 2302 O O . GLY A 1 295 ? 15.165 21.861 -31.338 1.00 90.25 295 GLY A O 1
ATOM 2303 N N . PHE A 1 296 ? 16.832 20.643 -30.459 1.00 91.94 296 PHE A N 1
ATOM 2304 C CA . PHE A 1 296 ? 17.894 21.611 -30.720 1.00 91.94 296 PHE A CA 1
ATOM 2305 C C . PHE A 1 296 ? 18.884 21.078 -31.761 1.00 91.94 296 PHE A C 1
ATOM 2307 O O . PHE A 1 296 ? 19.451 20.002 -31.581 1.00 91.94 296 PHE A O 1
ATOM 2314 N N . ASP A 1 297 ? 19.115 21.879 -32.801 1.00 91.81 297 ASP A N 1
ATOM 2315 C CA . ASP A 1 297 ? 20.098 21.646 -33.859 1.00 91.81 297 ASP A CA 1
ATOM 2316 C C . ASP A 1 297 ? 21.077 22.828 -33.948 1.00 91.81 297 ASP A C 1
ATOM 2318 O O . ASP A 1 297 ? 20.707 23.986 -33.745 1.00 91.81 297 ASP A O 1
ATOM 2322 N N . ASP A 1 298 ? 22.326 22.519 -34.287 1.00 89.31 298 ASP A N 1
ATOM 2323 C CA . ASP A 1 298 ? 23.385 23.463 -34.640 1.00 89.31 298 ASP A CA 1
ATOM 2324 C C . ASP A 1 298 ? 24.232 22.854 -35.778 1.00 89.31 298 ASP A C 1
ATOM 2326 O O . ASP A 1 298 ? 25.185 22.101 -35.526 1.00 89.31 298 ASP A O 1
ATOM 2330 N N . PRO A 1 299 ? 23.911 23.173 -37.047 1.00 87.00 299 PRO A N 1
ATOM 2331 C CA . PRO A 1 299 ? 24.651 22.670 -38.199 1.00 87.00 299 PRO A CA 1
ATOM 2332 C C . PRO A 1 299 ? 26.141 23.040 -38.194 1.00 87.00 299 PRO A C 1
ATOM 2334 O O . PRO A 1 299 ? 26.936 22.311 -38.782 1.00 87.00 299 PRO A O 1
ATOM 2337 N N . SER A 1 300 ? 26.549 24.120 -37.509 1.00 85.38 300 SER A N 1
ATOM 2338 C CA . SER A 1 300 ? 27.964 24.517 -37.418 1.00 85.38 300 SER A CA 1
ATOM 2339 C C . SER A 1 300 ? 28.795 23.559 -36.556 1.00 85.38 300 SER A C 1
ATOM 2341 O O . SER A 1 300 ? 29.997 23.414 -36.773 1.00 85.38 300 SER A O 1
ATOM 2343 N N . GLN A 1 301 ? 28.144 22.862 -35.619 1.00 84.50 301 GLN A N 1
ATOM 2344 C CA . GLN A 1 301 ? 28.727 21.811 -34.779 1.00 84.50 301 GLN A CA 1
ATOM 2345 C C . GLN A 1 301 ? 28.451 20.395 -35.320 1.00 84.50 301 GLN A C 1
ATOM 2347 O O . GLN A 1 301 ? 28.842 19.407 -34.693 1.00 84.50 301 GLN A O 1
ATOM 2352 N N . GLY A 1 302 ? 27.752 20.276 -36.456 1.00 83.06 302 GLY A N 1
ATOM 2353 C CA . GLY A 1 302 ? 27.251 19.002 -36.978 1.00 83.06 302 GLY A CA 1
ATOM 2354 C C . GLY A 1 302 ? 26.117 18.389 -36.146 1.00 83.06 302 GLY A C 1
ATOM 2355 O O . GLY A 1 302 ? 25.839 17.200 -36.280 1.00 83.06 302 GLY A O 1
ATOM 2356 N N . TRP A 1 303 ? 25.471 19.163 -35.268 1.00 91.06 303 TRP A N 1
ATOM 2357 C CA . TRP A 1 303 ? 24.331 18.699 -34.478 1.00 91.06 303 TRP A CA 1
ATOM 2358 C C . TRP A 1 303 ? 23.058 18.884 -35.303 1.00 91.06 303 TRP A C 1
ATOM 2360 O O . TRP A 1 303 ? 22.610 20.009 -35.512 1.00 91.06 303 TRP A O 1
ATOM 2370 N N . THR A 1 304 ? 22.512 17.787 -35.816 1.00 87.44 304 THR A N 1
ATOM 2371 C CA . THR A 1 304 ? 21.365 17.797 -36.731 1.00 87.44 304 THR A CA 1
ATOM 2372 C C . THR A 1 304 ? 20.364 16.693 -36.389 1.00 87.44 304 THR A C 1
ATOM 2374 O O . THR A 1 304 ? 20.724 15.666 -35.801 1.00 87.44 304 THR A O 1
ATOM 2377 N N . GLY A 1 305 ? 19.102 16.883 -36.787 1.00 86.38 305 GLY A N 1
ATOM 2378 C CA . GLY A 1 305 ? 18.036 15.887 -36.639 1.00 86.38 305 GLY A CA 1
ATOM 2379 C C . GLY A 1 305 ? 17.241 15.987 -35.333 1.00 86.38 305 GLY A C 1
ATOM 2380 O O . GLY A 1 305 ? 16.527 15.050 -34.989 1.00 86.38 305 GLY A O 1
ATOM 2381 N N . GLY A 1 306 ? 17.357 17.090 -34.591 1.00 90.44 306 GLY A N 1
ATOM 2382 C CA . GLY A 1 306 ? 16.577 17.378 -33.384 1.00 90.44 306 GLY A CA 1
ATOM 2383 C C . GLY A 1 306 ? 16.959 16.551 -32.151 1.00 90.44 306 GLY A C 1
ATOM 2384 O O . GLY A 1 306 ? 16.214 16.532 -31.168 1.00 90.44 306 GLY A O 1
ATOM 2385 N N . TRP A 1 307 ? 18.097 15.854 -32.175 1.00 92.81 307 TRP A N 1
ATOM 2386 C CA . TRP A 1 307 ? 18.507 14.930 -31.110 1.00 92.81 307 TRP A CA 1
ATOM 2387 C C . TRP A 1 307 ? 19.070 15.621 -29.866 1.00 92.81 307 TRP A C 1
ATOM 2389 O O . TRP A 1 307 ? 18.883 15.126 -28.755 1.00 92.81 307 TRP A O 1
ATOM 2399 N N . ALA A 1 308 ? 19.755 16.755 -30.024 1.00 93.50 308 ALA A N 1
ATOM 2400 C CA . ALA A 1 308 ? 20.342 17.467 -28.896 1.00 93.50 308 ALA A CA 1
ATOM 2401 C C . ALA A 1 308 ? 19.292 18.303 -28.149 1.00 93.50 308 ALA A C 1
ATOM 2403 O O . ALA A 1 308 ? 18.300 18.754 -28.724 1.00 93.50 308 ALA A O 1
ATOM 2404 N N . ARG A 1 309 ? 19.524 18.542 -26.854 1.00 95.00 309 ARG A N 1
ATOM 2405 C CA . ARG A 1 309 ? 18.761 19.477 -26.015 1.00 95.00 309 ARG A CA 1
ATOM 2406 C C . ARG A 1 309 ? 19.693 20.543 -25.449 1.00 95.00 309 ARG A C 1
ATOM 2408 O O . ARG A 1 309 ? 20.776 20.226 -24.962 1.00 95.00 309 ARG A O 1
ATOM 2415 N N . ARG A 1 310 ? 19.242 21.800 -25.448 1.00 94.62 310 ARG A N 1
ATOM 2416 C CA . ARG A 1 310 ? 19.920 22.932 -24.796 1.00 94.62 310 ARG A CA 1
ATOM 2417 C C . ARG A 1 310 ? 19.215 23.289 -23.486 1.00 94.62 310 ARG A C 1
ATOM 2419 O O . ARG A 1 310 ? 18.027 23.598 -23.492 1.00 94.62 310 ARG A O 1
ATOM 2426 N N . ALA A 1 311 ? 19.933 23.257 -22.366 1.00 89.75 311 ALA A N 1
ATOM 2427 C CA . ALA A 1 311 ? 19.428 23.718 -21.072 1.00 89.75 311 ALA A CA 1
ATOM 2428 C C . ALA A 1 311 ? 19.403 25.252 -20.977 1.00 89.75 311 ALA A C 1
ATOM 2430 O O . ALA A 1 311 ? 20.158 25.942 -21.660 1.00 89.75 311 ALA A O 1
ATOM 2431 N N . ALA A 1 312 ? 18.614 25.779 -20.033 1.00 88.75 312 ALA A N 1
ATOM 2432 C CA . ALA A 1 312 ? 18.594 27.204 -19.684 1.00 88.75 312 ALA A CA 1
ATOM 2433 C C . ALA A 1 312 ? 19.971 27.752 -19.252 1.00 88.75 312 ALA A C 1
ATOM 2435 O O . ALA A 1 312 ? 20.237 28.940 -19.387 1.00 88.75 312 ALA A O 1
ATOM 2436 N N . THR A 1 313 ? 20.872 26.885 -18.778 1.00 89.69 313 THR A N 1
ATOM 2437 C CA . THR A 1 313 ? 22.263 27.229 -18.448 1.00 89.69 313 THR A CA 1
ATOM 2438 C C . THR A 1 313 ? 23.161 27.436 -19.670 1.00 89.69 313 THR A C 1
ATOM 2440 O O . THR A 1 313 ? 24.312 27.810 -19.491 1.00 89.69 313 THR A O 1
ATOM 2443 N N . GLY A 1 314 ? 22.691 27.149 -20.890 1.00 89.62 314 GLY A N 1
ATOM 2444 C CA . GLY A 1 314 ? 23.492 27.162 -22.120 1.00 89.62 314 GLY A CA 1
ATOM 2445 C C . GLY A 1 314 ? 24.250 25.858 -22.408 1.00 89.62 314 GLY A C 1
ATOM 2446 O O . GLY A 1 314 ? 24.843 25.727 -23.474 1.00 89.62 314 GLY A O 1
ATOM 2447 N N . ALA A 1 315 ? 24.219 24.875 -21.504 1.00 92.19 315 ALA A N 1
ATOM 2448 C CA . ALA A 1 315 ? 24.790 23.549 -21.750 1.00 92.19 315 ALA A CA 1
ATOM 2449 C C . ALA A 1 315 ? 23.953 22.752 -22.773 1.00 92.19 315 ALA A C 1
ATOM 2451 O O . ALA A 1 315 ? 22.722 22.837 -22.764 1.00 92.19 315 ALA A O 1
ATOM 2452 N N . VAL A 1 316 ? 24.609 21.953 -23.621 1.00 94.19 316 VAL A N 1
ATOM 2453 C CA . VAL A 1 316 ? 23.970 21.126 -24.663 1.00 94.19 316 VAL A 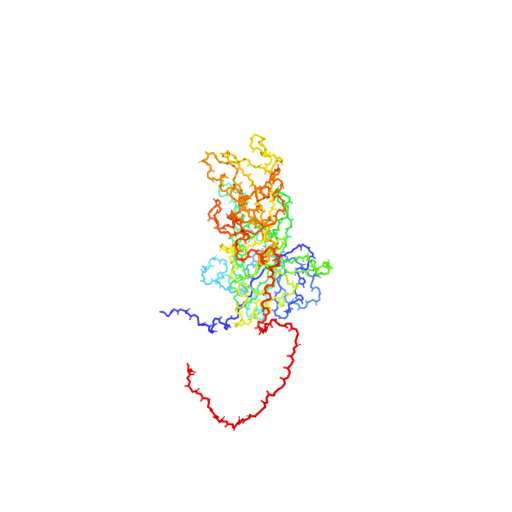CA 1
ATOM 2454 C C . VAL A 1 316 ? 24.347 19.659 -24.466 1.00 94.19 316 VAL A C 1
ATOM 2456 O O . VAL A 1 316 ? 25.505 19.350 -24.180 1.00 94.19 316 VAL A O 1
ATOM 2459 N N . TYR A 1 317 ? 23.377 18.755 -24.598 1.00 94.94 317 TYR A N 1
ATOM 2460 C CA . TYR A 1 317 ? 23.548 17.320 -24.349 1.00 94.94 317 TYR A CA 1
ATOM 2461 C C . TYR A 1 317 ? 22.577 16.454 -25.156 1.00 94.94 317 TYR A C 1
ATOM 2463 O O . TYR A 1 317 ? 21.555 16.940 -25.642 1.00 94.94 317 TYR A O 1
ATOM 2471 N N . LEU A 1 318 ? 22.880 15.158 -25.245 1.00 94.44 318 LEU A N 1
ATOM 2472 C CA . LEU A 1 318 ? 21.913 14.120 -25.606 1.00 94.44 318 LEU A CA 1
ATOM 2473 C C . LEU A 1 318 ? 21.262 13.567 -24.335 1.00 94.44 318 LEU A C 1
ATOM 2475 O O . LEU A 1 318 ? 21.937 13.347 -23.324 1.00 94.44 318 LEU A O 1
ATOM 2479 N N . ASP A 1 319 ? 19.955 13.343 -24.392 1.00 92.62 319 ASP A N 1
ATOM 2480 C CA . ASP A 1 319 ? 19.158 12.787 -23.301 1.00 92.62 319 ASP A CA 1
ATOM 2481 C C . ASP A 1 319 ? 18.996 11.272 -23.515 1.00 92.62 319 ASP A C 1
ATOM 2483 O O . ASP A 1 319 ? 18.187 10.841 -24.338 1.00 92.62 319 ASP A O 1
ATOM 2487 N N . ALA A 1 320 ? 19.825 10.475 -22.833 1.00 93.38 320 ALA A N 1
ATOM 2488 C CA . ALA A 1 320 ? 20.006 9.055 -23.117 1.00 93.38 320 ALA A CA 1
ATOM 2489 C C . ALA A 1 320 ? 19.316 8.148 -22.087 1.00 93.38 320 ALA A C 1
ATOM 2491 O O . ALA A 1 320 ? 19.520 8.262 -20.875 1.00 93.38 320 ALA A O 1
ATOM 2492 N N . GLU A 1 321 ? 18.543 7.194 -22.597 1.00 94.38 321 GLU A N 1
ATOM 2493 C CA . GLU A 1 321 ? 17.996 6.057 -21.866 1.00 94.38 321 GLU A CA 1
ATOM 2494 C C . GLU A 1 321 ? 18.750 4.782 -22.265 1.00 94.38 321 GLU A C 1
ATOM 2496 O O . GLU A 1 321 ? 18.981 4.529 -23.443 1.00 94.38 321 GLU A O 1
ATOM 2501 N N . TYR A 1 322 ? 19.115 3.957 -21.288 1.00 95.00 322 TYR A N 1
ATOM 2502 C CA . TYR A 1 322 ? 19.782 2.675 -21.5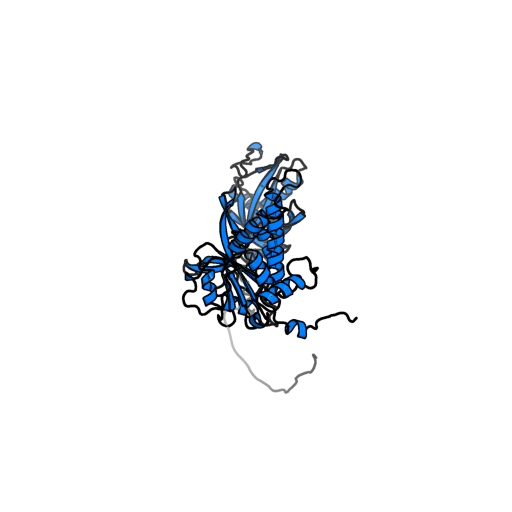01 1.00 95.00 322 TYR A CA 1
ATOM 2503 C C . TYR A 1 322 ? 18.910 1.577 -20.901 1.00 95.00 322 TYR A C 1
ATOM 2505 O O . TYR A 1 322 ? 18.774 1.487 -19.678 1.00 95.00 322 TYR A O 1
ATOM 2513 N N . THR A 1 323 ? 18.302 0.750 -21.748 1.00 92.62 323 THR A N 1
ATOM 2514 C CA . THR A 1 323 ? 17.493 -0.392 -21.301 1.00 92.62 323 THR A CA 1
ATOM 2515 C C . THR A 1 323 ? 18.369 -1.635 -21.240 1.00 92.62 323 THR A C 1
ATOM 2517 O O . THR A 1 323 ? 18.873 -2.078 -22.269 1.00 92.62 323 THR A O 1
ATOM 2520 N N . VAL A 1 324 ? 18.545 -2.218 -20.052 1.00 90.75 324 VAL A N 1
ATOM 2521 C CA . VAL A 1 324 ? 19.235 -3.506 -19.880 1.00 90.75 324 VAL A CA 1
ATOM 2522 C C . VAL A 1 324 ? 18.461 -4.594 -20.618 1.00 90.75 324 VAL A C 1
ATOM 2524 O O . VAL A 1 324 ? 17.252 -4.727 -20.439 1.00 90.75 324 VAL A O 1
ATOM 2527 N N . LEU A 1 325 ? 19.142 -5.378 -21.445 1.00 88.12 325 LEU A N 1
ATOM 2528 C CA . LEU A 1 325 ? 18.504 -6.389 -22.290 1.00 88.12 325 LEU A CA 1
ATOM 2529 C C . LEU A 1 325 ? 18.405 -7.749 -21.597 1.00 88.12 325 LEU A C 1
ATOM 2531 O O . LEU A 1 325 ? 17.377 -8.417 -21.684 1.00 88.12 325 LEU A O 1
ATOM 2535 N N . GLU A 1 326 ? 19.465 -8.138 -20.893 1.00 80.75 326 GLU A N 1
ATOM 2536 C CA . GLU A 1 326 ? 19.706 -9.510 -20.440 1.00 80.75 326 GLU A CA 1
ATOM 2537 C C . GLU A 1 326 ? 20.276 -9.528 -19.005 1.00 80.75 326 GLU A C 1
ATOM 2539 O O . GLU A 1 326 ? 20.741 -8.510 -18.487 1.00 80.75 326 GLU A O 1
ATOM 2544 N N . GLY A 1 327 ? 20.240 -10.692 -18.347 1.00 80.50 327 GLY A N 1
ATOM 2545 C CA . GLY A 1 327 ? 20.749 -10.872 -16.981 1.00 80.50 327 GLY A CA 1
ATOM 2546 C C . GLY A 1 327 ? 19.789 -10.417 -15.863 1.00 80.50 327 GLY A C 1
ATOM 2547 O O . GLY A 1 327 ? 18.624 -10.110 -16.124 1.00 80.50 327 GLY A O 1
ATOM 2548 N N . PRO A 1 328 ? 20.252 -10.368 -14.595 1.00 76.31 328 PRO A N 1
ATOM 2549 C CA . PRO A 1 328 ? 19.394 -10.153 -13.419 1.00 76.31 328 PRO A CA 1
ATOM 2550 C C . PRO A 1 328 ? 18.719 -8.774 -13.368 1.00 76.31 328 PRO A C 1
ATOM 2552 O O . PRO A 1 328 ? 17.746 -8.591 -12.644 1.00 76.31 328 PRO A O 1
ATOM 2555 N N . TYR A 1 329 ? 19.206 -7.811 -14.155 1.00 83.25 329 TYR A N 1
ATOM 2556 C CA . TYR A 1 329 ? 18.649 -6.460 -14.250 1.00 83.25 329 TYR A CA 1
ATOM 2557 C C . TYR A 1 329 ? 17.890 -6.218 -15.564 1.00 83.25 329 TYR A C 1
ATOM 2559 O O . TYR A 1 329 ? 17.604 -5.068 -15.888 1.00 83.25 329 TYR A O 1
ATOM 2567 N N . ALA A 1 330 ? 17.563 -7.265 -16.333 1.00 81.44 330 ALA A N 1
ATOM 2568 C CA . ALA A 1 330 ? 16.856 -7.145 -17.609 1.00 81.44 330 ALA A CA 1
ATOM 2569 C C . ALA A 1 330 ? 15.599 -6.259 -17.513 1.00 81.44 330 ALA A C 1
ATOM 2571 O O . ALA A 1 330 ? 14.819 -6.327 -16.561 1.00 81.44 330 ALA A O 1
ATOM 2572 N N . ARG A 1 331 ? 15.398 -5.427 -18.539 1.00 81.00 331 ARG A N 1
ATOM 2573 C CA . ARG A 1 331 ? 14.364 -4.385 -18.669 1.00 81.00 331 ARG A CA 1
ATOM 2574 C C . ARG A 1 331 ? 14.476 -3.208 -17.688 1.00 81.00 331 ARG A C 1
ATOM 2576 O O . ARG A 1 331 ? 13.672 -2.283 -17.795 1.00 81.00 331 ARG A O 1
ATOM 2583 N N . ARG A 1 332 ? 15.462 -3.170 -16.777 1.00 81.25 332 ARG A N 1
ATOM 2584 C CA . ARG A 1 332 ? 15.779 -1.940 -16.026 1.00 81.25 332 ARG A CA 1
ATOM 2585 C C . ARG A 1 332 ? 16.223 -0.850 -16.993 1.00 81.25 332 ARG A C 1
ATOM 2587 O O . ARG A 1 332 ? 16.981 -1.107 -17.926 1.00 81.25 332 ARG A O 1
ATOM 2594 N N . LYS A 1 333 ? 15.793 0.375 -16.710 1.00 88.62 333 LYS A N 1
ATOM 2595 C CA . LYS A 1 333 ? 16.231 1.581 -17.407 1.00 88.62 333 LYS A CA 1
ATOM 2596 C C . LYS A 1 333 ? 17.215 2.351 -16.535 1.00 88.62 333 LYS A C 1
ATOM 2598 O O . LYS A 1 333 ? 17.010 2.487 -15.330 1.00 88.62 333 LYS A O 1
ATOM 2603 N N . VAL A 1 334 ? 18.280 2.831 -17.158 1.00 89.25 334 VAL A N 1
ATOM 2604 C CA . VAL A 1 334 ? 19.232 3.795 -16.602 1.00 89.25 334 VAL A CA 1
ATOM 2605 C C . VAL A 1 334 ? 19.127 5.055 -17.456 1.00 89.25 334 VAL A C 1
ATOM 2607 O O . VAL A 1 334 ? 18.956 4.949 -18.667 1.00 89.25 334 VAL A O 1
ATOM 2610 N N . TRP A 1 335 ? 19.233 6.240 -16.859 1.00 88.50 335 TRP A N 1
ATOM 2611 C CA . TRP A 1 335 ? 19.196 7.506 -17.595 1.00 88.50 335 TRP A CA 1
ATOM 2612 C C . TRP A 1 335 ? 20.455 8.315 -17.295 1.00 88.50 335 TRP A C 1
ATOM 2614 O O . TRP A 1 335 ? 20.832 8.472 -16.134 1.00 88.50 335 TRP A O 1
ATOM 2624 N N . SER A 1 336 ? 21.112 8.841 -18.328 1.00 88.50 336 SER A N 1
ATOM 2625 C CA . SER A 1 336 ? 22.224 9.782 -18.160 1.00 88.50 336 SER A CA 1
ATOM 2626 C C . SER A 1 336 ? 22.242 10.828 -19.274 1.00 88.50 336 SER A C 1
ATOM 2628 O O . SER A 1 336 ? 21.602 10.674 -20.313 1.00 88.50 336 SER A O 1
ATOM 2630 N N . LEU A 1 337 ? 22.954 11.929 -19.035 1.00 91.56 337 LEU A N 1
ATOM 2631 C CA . LEU A 1 337 ? 23.120 13.000 -20.014 1.00 91.56 337 LEU A CA 1
ATOM 2632 C C . LEU A 1 337 ? 24.495 12.867 -20.667 1.00 91.56 337 LEU A C 1
ATOM 2634 O O . LEU A 1 337 ? 25.510 12.873 -19.969 1.00 91.56 337 LEU A O 1
ATOM 2638 N N . ILE A 1 338 ? 24.536 12.788 -21.996 1.00 93.00 338 ILE A N 1
ATOM 2639 C CA . ILE A 1 338 ? 25.794 12.758 -22.749 1.00 93.00 338 ILE A CA 1
ATOM 2640 C C . ILE A 1 338 ? 26.133 14.196 -23.149 1.00 93.00 338 ILE A C 1
ATOM 2642 O O . ILE A 1 338 ? 25.476 14.776 -24.013 1.00 93.00 338 ILE A O 1
ATOM 2646 N N . GLY A 1 339 ? 27.136 14.789 -22.499 1.00 91.94 339 GLY A N 1
ATOM 2647 C CA . GLY A 1 339 ? 27.528 16.180 -22.733 1.00 91.94 339 GLY A CA 1
ATOM 2648 C C . GLY A 1 339 ? 28.052 16.423 -24.151 1.00 91.94 339 GLY A C 1
ATOM 2649 O O . GLY A 1 339 ? 28.988 15.760 -24.591 1.00 91.94 339 GLY A O 1
ATOM 2650 N N . LEU A 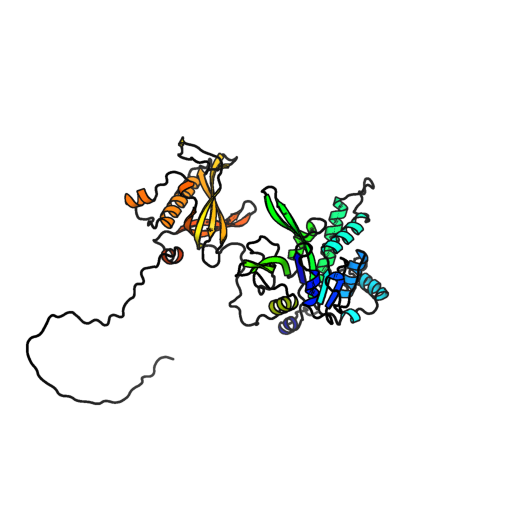1 340 ? 27.481 17.407 -24.851 1.00 92.00 340 LEU A N 1
ATOM 2651 C CA . LEU A 1 340 ? 27.970 17.892 -26.150 1.00 92.00 340 LEU A CA 1
ATOM 2652 C C . LEU A 1 340 ? 28.704 19.234 -26.014 1.00 92.00 340 LEU A C 1
ATOM 2654 O O . LEU A 1 340 ? 29.700 19.464 -26.696 1.00 92.00 340 LEU A O 1
ATOM 2658 N N . TYR A 1 341 ? 28.240 20.100 -25.107 1.00 92.50 341 TYR A N 1
ATOM 2659 C CA . TYR A 1 341 ? 28.849 21.396 -24.800 1.00 92.50 341 TYR A CA 1
ATOM 2660 C C . TYR A 1 341 ? 28.499 21.867 -23.382 1.00 92.50 341 TYR A C 1
ATOM 2662 O O . TYR A 1 341 ? 27.397 21.628 -22.886 1.00 92.50 341 TYR A O 1
ATOM 2670 N N . SER A 1 342 ? 29.422 22.588 -22.742 1.00 91.94 342 SER A N 1
ATOM 2671 C CA . SER A 1 342 ? 29.195 23.274 -21.469 1.00 91.94 342 SER A CA 1
ATOM 2672 C C . SER A 1 342 ? 29.851 24.657 -21.484 1.00 91.94 342 SER A C 1
ATOM 2674 O O . SER A 1 342 ? 31.029 24.756 -21.832 1.00 91.94 342 SER A O 1
ATOM 2676 N N . PRO A 1 343 ? 29.165 25.718 -21.020 1.00 85.38 343 PRO A N 1
ATOM 2677 C CA . PRO A 1 343 ? 29.779 27.035 -20.843 1.00 85.38 343 PRO A CA 1
ATOM 2678 C C . PRO A 1 343 ? 30.790 27.071 -19.685 1.00 85.38 343 PRO A C 1
ATOM 2680 O O . PRO A 1 343 ? 31.514 28.049 -19.539 1.00 85.38 343 PRO A O 1
ATOM 2683 N N . LYS A 1 344 ? 30.853 26.019 -18.851 1.00 87.94 344 LYS A N 1
ATOM 2684 C CA . LYS A 1 344 ? 31.818 25.906 -17.743 1.00 87.94 344 LYS A CA 1
ATOM 2685 C C . LYS A 1 344 ? 33.188 25.358 -18.168 1.00 87.94 344 LYS A C 1
ATOM 2687 O O . LYS A 1 344 ? 34.083 25.315 -17.334 1.00 87.94 344 LYS A O 1
ATOM 2692 N N . GLY A 1 345 ? 33.350 24.915 -19.418 1.00 87.06 345 GLY A N 1
ATOM 2693 C CA . GLY A 1 345 ? 34.606 24.361 -19.930 1.00 87.06 345 GLY A CA 1
ATOM 2694 C C . GLY A 1 345 ? 34.431 23.087 -20.771 1.00 87.06 345 GLY A C 1
ATOM 2695 O O . GLY A 1 345 ? 33.330 22.534 -20.852 1.00 87.06 345 GLY A O 1
ATOM 2696 N N . PRO A 1 346 ? 35.513 22.606 -21.410 1.00 90.44 346 PRO A N 1
ATOM 2697 C CA . PRO A 1 346 ? 35.456 21.531 -22.402 1.00 90.44 346 PRO A CA 1
ATOM 2698 C C . PRO A 1 346 ? 35.274 20.128 -21.802 1.00 90.44 346 PRO A C 1
ATOM 2700 O O . PRO A 1 346 ? 34.855 19.219 -22.519 1.00 90.44 346 PRO A O 1
ATOM 2703 N N . ASP A 1 347 ? 35.563 19.930 -20.514 1.00 87.81 347 ASP A N 1
ATOM 2704 C CA . ASP A 1 347 ? 35.688 18.599 -19.904 1.00 87.81 347 ASP A CA 1
ATOM 2705 C C . ASP A 1 347 ? 34.425 17.748 -20.046 1.00 87.81 347 ASP A C 1
ATOM 2707 O O . ASP A 1 347 ? 34.503 16.589 -20.444 1.00 87.81 347 ASP A O 1
ATOM 2711 N N . TRP A 1 348 ? 33.244 18.329 -19.820 1.00 87.06 348 TRP A N 1
ATOM 2712 C CA . TRP A 1 348 ? 31.977 17.599 -19.937 1.00 87.06 348 TRP A CA 1
ATOM 2713 C C . TRP A 1 348 ? 31.668 17.165 -21.379 1.00 87.06 348 TRP A C 1
ATOM 2715 O O . TRP A 1 348 ? 31.159 16.067 -21.604 1.00 87.06 348 TRP A O 1
ATOM 2725 N N . ALA A 1 349 ? 32.041 17.987 -22.366 1.00 86.38 349 ALA A N 1
ATOM 2726 C CA . ALA A 1 349 ? 31.937 17.637 -23.782 1.00 86.38 349 ALA A CA 1
ATOM 2727 C C . ALA A 1 349 ? 32.954 16.551 -24.173 1.00 86.38 349 ALA A C 1
ATOM 2729 O O . ALA A 1 349 ? 32.649 15.648 -24.950 1.00 86.38 349 ALA A O 1
ATOM 2730 N N . ASN A 1 350 ? 34.161 16.598 -23.605 1.00 88.94 350 ASN A N 1
ATOM 2731 C CA . ASN A 1 350 ? 35.185 15.578 -23.819 1.00 88.94 350 ASN A CA 1
ATOM 2732 C C . ASN A 1 350 ? 34.797 14.234 -23.178 1.00 88.94 350 ASN A C 1
ATOM 2734 O O . ASN A 1 350 ? 34.978 13.193 -23.809 1.00 88.94 350 ASN A O 1
ATOM 2738 N N . MET A 1 351 ? 34.181 14.246 -21.991 1.00 85.88 351 MET A N 1
ATOM 2739 C CA . MET A 1 351 ? 33.587 13.056 -21.368 1.00 85.88 351 MET A CA 1
ATOM 2740 C C . MET A 1 351 ? 32.482 12.452 -22.244 1.00 85.88 351 MET A C 1
ATOM 2742 O O . MET A 1 351 ? 32.490 11.245 -22.480 1.00 85.88 351 MET A O 1
ATOM 2746 N N . GLY A 1 352 ? 31.570 13.273 -22.781 1.00 89.00 352 GLY A N 1
ATOM 2747 C CA . GLY A 1 352 ? 30.518 12.802 -23.687 1.00 89.00 352 GLY A CA 1
ATOM 2748 C C . GLY A 1 352 ? 31.065 12.202 -24.986 1.00 89.00 352 GLY A C 1
ATOM 2749 O O . GLY A 1 352 ? 30.658 11.108 -25.375 1.00 89.00 352 GLY A O 1
ATOM 2750 N N . ARG A 1 353 ? 32.061 12.844 -25.614 1.00 90.00 353 ARG A N 1
ATOM 2751 C CA . ARG A 1 353 ? 32.784 12.294 -26.780 1.00 90.00 353 ARG A CA 1
ATOM 2752 C C . ARG A 1 353 ? 33.469 10.960 -26.466 1.00 90.00 353 ARG A C 1
ATOM 2754 O O . ARG A 1 353 ? 33.390 10.035 -27.272 1.00 90.00 353 ARG A O 1
ATOM 2761 N N . GLY A 1 354 ? 34.111 10.850 -25.301 1.00 89.31 354 GLY A N 1
ATOM 2762 C CA . GLY A 1 354 ? 34.728 9.610 -24.824 1.00 89.31 354 GLY A CA 1
ATOM 2763 C C . GLY A 1 354 ? 33.707 8.486 -24.636 1.00 89.31 354 GLY A C 1
ATOM 2764 O O . GLY A 1 354 ? 33.936 7.367 -25.094 1.00 89.31 354 GLY A O 1
ATOM 2765 N N . LEU A 1 355 ? 32.547 8.794 -24.047 1.00 93.00 355 LEU A N 1
ATOM 2766 C CA . LEU A 1 355 ? 31.451 7.839 -23.886 1.00 93.00 355 LEU A CA 1
ATOM 2767 C C . LEU A 1 355 ? 30.886 7.382 -25.241 1.00 93.00 355 LEU A C 1
ATOM 2769 O O . LEU A 1 355 ? 30.751 6.181 -25.447 1.00 93.00 355 LEU A O 1
ATOM 2773 N N . ILE A 1 356 ? 30.634 8.296 -26.187 1.00 94.25 356 ILE A N 1
ATOM 2774 C CA . ILE A 1 356 ? 30.162 7.948 -27.543 1.00 94.25 356 ILE A CA 1
ATOM 2775 C C . ILE A 1 356 ? 31.183 7.059 -28.271 1.00 94.25 356 ILE A C 1
ATOM 2777 O O . ILE A 1 356 ? 30.804 6.030 -28.831 1.00 94.25 356 ILE A O 1
ATOM 2781 N N . ARG A 1 357 ? 32.485 7.386 -28.214 1.00 93.50 357 ARG A N 1
ATOM 2782 C CA . ARG A 1 357 ? 33.556 6.522 -28.749 1.00 93.50 357 ARG A CA 1
ATOM 2783 C C . ARG A 1 357 ? 33.517 5.131 -28.111 1.00 93.50 357 ARG A C 1
ATOM 2785 O O . ARG A 1 357 ? 33.609 4.140 -28.829 1.00 93.50 357 ARG A O 1
ATOM 2792 N N . GLY A 1 358 ? 33.352 5.055 -26.791 1.00 93.12 358 GLY A N 1
ATOM 2793 C CA . GLY A 1 358 ? 33.223 3.794 -26.062 1.00 93.12 358 GLY A CA 1
ATOM 2794 C C . GLY A 1 358 ? 32.003 2.976 -26.495 1.00 93.12 358 GLY A C 1
ATOM 2795 O O . GLY A 1 358 ? 32.135 1.777 -26.724 1.00 93.12 358 GLY A O 1
ATOM 2796 N N . ILE A 1 359 ? 30.835 3.610 -26.641 1.00 95.56 359 ILE A N 1
ATOM 2797 C CA . ILE A 1 359 ? 29.591 2.969 -27.101 1.00 95.56 359 ILE A CA 1
ATOM 2798 C C . ILE A 1 359 ? 29.792 2.388 -28.499 1.00 95.56 359 ILE A C 1
ATOM 2800 O O . ILE A 1 359 ? 29.496 1.220 -28.721 1.00 95.56 359 ILE A O 1
ATOM 2804 N N . LEU A 1 360 ? 30.365 3.164 -29.423 1.00 94.31 360 LEU A N 1
ATOM 2805 C CA . LEU A 1 360 ? 30.643 2.714 -30.787 1.00 94.31 360 LEU A CA 1
ATOM 2806 C C . LEU A 1 360 ? 31.679 1.581 -30.819 1.00 94.31 360 LEU A C 1
ATOM 2808 O O . LEU A 1 360 ? 31.482 0.608 -31.542 1.00 94.31 360 LEU A O 1
ATOM 2812 N N . ASN A 1 361 ? 32.738 1.661 -30.007 1.00 93.38 361 ASN A N 1
ATOM 2813 C CA . ASN A 1 361 ? 33.717 0.582 -29.848 1.00 93.38 361 ASN A CA 1
ATOM 2814 C C . ASN A 1 361 ? 33.069 -0.709 -29.323 1.00 93.38 361 ASN A C 1
ATOM 2816 O O . ASN A 1 361 ? 33.339 -1.791 -29.836 1.00 93.38 361 ASN A O 1
ATOM 2820 N N . SER A 1 362 ? 32.213 -0.591 -28.309 1.00 94.62 362 SER A N 1
ATOM 2821 C CA . SER A 1 362 ? 31.525 -1.711 -27.669 1.00 94.62 362 SER A CA 1
ATOM 2822 C C . SER A 1 362 ? 30.475 -2.334 -28.595 1.00 94.62 362 SER A C 1
ATOM 2824 O O . SER A 1 362 ? 30.502 -3.532 -28.826 1.00 94.62 362 SER A O 1
ATOM 2826 N N . ALA A 1 363 ? 29.616 -1.538 -29.229 1.00 93.25 363 ALA A N 1
ATOM 2827 C CA . ALA A 1 363 ? 28.598 -2.038 -30.152 1.00 93.25 363 ALA A CA 1
ATOM 2828 C C . ALA A 1 363 ? 29.179 -2.657 -31.428 1.00 93.25 363 ALA A C 1
ATOM 2830 O O . ALA A 1 363 ? 28.643 -3.621 -31.970 1.00 93.25 363 ALA A O 1
ATOM 2831 N N . ARG A 1 364 ? 30.278 -2.086 -31.938 1.00 93.31 364 ARG A N 1
ATOM 2832 C CA . ARG A 1 364 ? 30.892 -2.499 -33.206 1.00 93.31 364 ARG A CA 1
ATOM 2833 C C . ARG A 1 364 ? 32.088 -3.430 -32.993 1.00 93.31 364 ARG A C 1
ATOM 2835 O O . ARG A 1 364 ? 32.751 -3.772 -33.964 1.00 93.31 364 ARG A O 1
ATOM 2842 N N . GLY A 1 365 ? 32.388 -3.871 -31.772 1.00 90.88 365 GLY A N 1
ATOM 2843 C CA . GLY A 1 365 ? 33.509 -4.779 -31.514 1.00 90.88 365 GLY A CA 1
ATOM 2844 C C . GLY A 1 365 ? 34.859 -4.234 -32.004 1.00 90.88 365 GLY A C 1
ATOM 2845 O O . GLY A 1 365 ? 35.552 -4.892 -32.777 1.00 90.88 365 GLY A O 1
ATOM 2846 N N . VAL A 1 366 ? 35.208 -3.011 -31.600 1.00 91.88 366 VAL A N 1
ATOM 2847 C CA . VAL A 1 366 ? 36.491 -2.347 -31.890 1.00 91.88 366 VAL A CA 1
ATOM 2848 C C . VAL A 1 366 ? 37.256 -2.171 -30.574 1.00 91.88 366 VAL A C 1
ATOM 2850 O O . VAL A 1 366 ? 36.703 -1.648 -29.608 1.00 91.88 366 VAL A O 1
ATOM 2853 N N . SER A 1 367 ? 38.528 -2.577 -30.524 1.00 89.31 367 SER A N 1
ATOM 2854 C CA . SER A 1 367 ? 39.406 -2.300 -29.372 1.00 89.31 367 SER A CA 1
ATOM 2855 C C . SER A 1 367 ? 39.639 -0.796 -29.222 1.00 89.31 367 SER A C 1
ATOM 2857 O O . SER A 1 367 ? 39.796 -0.089 -30.219 1.00 89.31 367 SER A O 1
ATOM 2859 N N . ASP A 1 368 ? 39.733 -0.277 -27.995 1.00 85.56 368 ASP A N 1
ATOM 2860 C CA . ASP A 1 368 ? 40.049 1.152 -27.822 1.00 85.56 368 ASP A CA 1
ATOM 2861 C C . ASP A 1 368 ? 41.510 1.495 -28.172 1.00 85.56 368 ASP A C 1
ATOM 2863 O O . ASP A 1 368 ? 41.832 2.648 -28.464 1.00 85.56 368 ASP A O 1
ATOM 2867 N N . LYS A 1 369 ? 42.386 0.481 -28.210 1.00 88.88 369 LYS A N 1
ATOM 2868 C CA . LYS A 1 369 ? 43.798 0.605 -28.609 1.00 88.88 369 LYS A CA 1
ATOM 2869 C C . LYS A 1 369 ? 43.988 0.600 -30.127 1.00 88.88 369 LYS A C 1
ATOM 2871 O O . LYS A 1 369 ? 45.035 1.032 -30.610 1.00 88.88 369 LYS A O 1
ATOM 2876 N N . ASP A 1 370 ? 42.995 0.126 -30.878 1.00 88.06 370 ASP A N 1
ATOM 2877 C CA . ASP A 1 370 ? 43.044 0.089 -32.335 1.00 88.06 370 ASP A CA 1
ATOM 2878 C C . ASP A 1 370 ? 42.845 1.499 -32.911 1.00 88.06 370 ASP A C 1
ATOM 2880 O O . ASP A 1 370 ? 41.797 2.124 -32.735 1.00 88.06 370 ASP A O 1
ATOM 2884 N N . ASN A 1 371 ? 43.864 2.012 -33.598 1.00 90.38 371 ASN A N 1
ATOM 2885 C CA . ASN A 1 371 ? 43.843 3.313 -34.268 1.00 90.38 371 ASN A CA 1
ATOM 2886 C C . ASN A 1 371 ? 43.948 3.190 -35.799 1.00 90.38 371 ASN A C 1
ATOM 2888 O O . ASN A 1 371 ? 44.196 4.191 -36.475 1.00 90.38 371 ASN A O 1
ATOM 2892 N N . SER A 1 372 ? 43.739 1.988 -36.348 1.00 92.75 372 SER A N 1
ATOM 2893 C CA . SER A 1 372 ? 43.729 1.728 -37.789 1.00 92.75 372 SER A CA 1
ATOM 2894 C C . SER A 1 372 ? 42.695 2.592 -38.535 1.00 92.75 372 SER A C 1
ATOM 2896 O O . SER A 1 372 ? 41.678 2.990 -37.953 1.00 92.75 372 SER A O 1
ATOM 2898 N N . PRO A 1 373 ? 42.895 2.868 -39.840 1.00 92.25 373 PRO A N 1
ATOM 2899 C CA . PRO A 1 373 ? 41.894 3.551 -40.661 1.00 92.25 373 PRO A CA 1
ATOM 2900 C C . PRO A 1 373 ? 40.532 2.840 -40.662 1.00 92.25 373 PRO A C 1
ATOM 2902 O O . PRO A 1 373 ? 39.495 3.499 -40.696 1.00 92.25 373 PRO A O 1
ATOM 2905 N N . GLU A 1 374 ? 40.529 1.508 -40.556 1.00 90.25 374 GLU A N 1
ATOM 2906 C CA . GLU A 1 374 ? 39.314 0.702 -40.435 1.00 90.25 374 GLU A CA 1
ATOM 2907 C C . GLU A 1 374 ? 38.583 0.987 -39.115 1.00 90.25 374 GLU A C 1
ATOM 2909 O O . GLU A 1 374 ? 37.414 1.369 -39.132 1.00 90.25 374 GLU A O 1
ATOM 2914 N N . ALA A 1 375 ? 39.268 0.914 -37.969 1.00 86.25 375 ALA A N 1
ATOM 2915 C CA . ALA A 1 375 ? 38.688 1.269 -36.673 1.00 86.25 375 ALA A CA 1
ATOM 2916 C C . ALA A 1 375 ? 38.194 2.723 -36.622 1.00 86.25 375 ALA A C 1
ATOM 2918 O O . ALA A 1 375 ? 37.170 3.013 -36.003 1.00 86.25 375 ALA A O 1
ATOM 2919 N N . GLN A 1 376 ? 38.881 3.649 -37.296 1.00 88.50 376 GLN A N 1
ATOM 2920 C CA . GLN A 1 376 ? 38.421 5.031 -37.440 1.00 88.50 376 GLN A CA 1
ATOM 2921 C C . GLN A 1 376 ? 37.135 5.127 -38.272 1.00 88.50 376 GLN A C 1
ATOM 2923 O O . GLN A 1 376 ? 36.201 5.807 -37.850 1.00 88.50 376 GLN A O 1
ATOM 2928 N N . ALA A 1 377 ? 37.042 4.429 -39.409 1.00 88.94 377 ALA A N 1
ATOM 2929 C CA . ALA A 1 377 ? 35.821 4.367 -40.214 1.00 88.94 377 ALA A CA 1
ATOM 2930 C C . ALA A 1 377 ? 34.656 3.750 -39.420 1.00 88.94 377 ALA A C 1
ATOM 2932 O O . ALA A 1 377 ? 33.567 4.321 -39.374 1.00 88.94 377 ALA A O 1
ATOM 2933 N N . ARG A 1 378 ? 34.913 2.659 -38.685 1.00 89.12 378 ARG A N 1
ATOM 2934 C CA . ARG A 1 378 ? 33.943 1.994 -37.797 1.00 89.12 378 ARG A CA 1
ATOM 2935 C C . ARG A 1 378 ? 33.519 2.851 -36.596 1.00 89.12 378 ARG A C 1
ATOM 2937 O O . ARG A 1 378 ? 32.526 2.514 -35.961 1.00 89.12 378 ARG A O 1
ATOM 2944 N N . ARG A 1 379 ? 34.176 3.980 -36.306 1.00 90.12 379 ARG A N 1
ATOM 2945 C CA . ARG A 1 379 ? 33.752 4.974 -35.293 1.00 90.12 379 ARG A CA 1
ATOM 2946 C C . ARG A 1 379 ? 33.010 6.182 -35.873 1.00 90.12 379 ARG A C 1
ATOM 2948 O O . ARG A 1 379 ? 32.584 7.039 -35.105 1.00 90.12 379 ARG A O 1
ATOM 2955 N N . ARG A 1 380 ? 32.852 6.287 -37.196 1.00 90.31 380 ARG A N 1
ATOM 2956 C CA . ARG A 1 380 ? 32.076 7.378 -37.806 1.00 90.31 380 ARG A CA 1
ATOM 2957 C C . ARG A 1 380 ? 30.572 7.119 -37.682 1.00 90.31 380 ARG A C 1
ATOM 2959 O O . ARG A 1 380 ? 30.118 5.972 -37.696 1.00 90.31 380 ARG A O 1
ATOM 2966 N N . ILE A 1 381 ? 29.829 8.211 -37.553 1.00 90.94 381 ILE A N 1
ATOM 2967 C CA . ILE A 1 381 ? 28.367 8.293 -37.574 1.00 90.94 381 ILE A CA 1
ATOM 2968 C C . ILE A 1 381 ? 27.977 9.463 -38.481 1.00 90.94 381 ILE A C 1
ATOM 2970 O O . ILE A 1 381 ? 28.731 10.432 -38.584 1.00 90.94 381 ILE A O 1
ATOM 2974 N N . ASN A 1 382 ? 26.829 9.364 -39.143 1.00 86.38 382 ASN A N 1
ATOM 2975 C CA . ASN A 1 382 ? 26.294 10.395 -40.036 1.00 86.38 382 ASN A CA 1
ATOM 2976 C C . ASN A 1 382 ? 25.575 11.504 -39.250 1.00 86.38 382 ASN A C 1
ATOM 2978 O O . ASN A 1 382 ? 25.562 12.659 -39.664 1.00 86.38 382 ASN A O 1
ATOM 2982 N N . GLY A 1 383 ? 25.012 11.147 -38.094 1.00 87.50 383 GLY A N 1
ATOM 2983 C CA . GLY A 1 383 ? 24.398 12.044 -37.121 1.00 87.50 383 GLY A CA 1
ATOM 2984 C C . GLY A 1 383 ? 24.112 11.294 -35.819 1.00 87.50 383 GLY A C 1
ATOM 2985 O O . GLY A 1 383 ? 24.376 10.096 -35.716 1.00 87.50 383 GLY A O 1
ATOM 2986 N N . PHE A 1 384 ? 23.559 11.975 -34.811 1.00 92.12 384 PHE A N 1
ATOM 2987 C CA . PHE A 1 384 ? 23.283 11.341 -33.513 1.00 92.12 384 PHE A CA 1
ATOM 2988 C C . PHE A 1 384 ? 22.226 10.229 -33.574 1.00 92.12 384 PHE A C 1
ATOM 2990 O O . PHE A 1 384 ? 22.257 9.340 -32.729 1.00 92.12 384 PHE A O 1
ATOM 2997 N N . GLY A 1 385 ? 21.353 10.225 -34.588 1.00 89.00 385 GLY A N 1
ATOM 2998 C CA . GLY A 1 385 ? 20.388 9.143 -34.817 1.00 89.00 385 GLY A CA 1
ATOM 2999 C C . GLY A 1 385 ? 21.034 7.766 -35.016 1.00 89.00 385 GLY A C 1
ATOM 3000 O O . GLY A 1 385 ? 20.449 6.771 -34.611 1.00 89.00 385 GLY A O 1
ATOM 3001 N N . ASP A 1 386 ? 22.275 7.695 -35.517 1.00 90.44 386 ASP A N 1
ATOM 3002 C CA . ASP A 1 386 ? 23.037 6.439 -35.660 1.00 90.44 386 ASP A CA 1
ATOM 3003 C C . ASP A 1 386 ? 23.417 5.795 -34.305 1.00 90.44 386 ASP A C 1
ATOM 3005 O O . ASP A 1 386 ? 23.998 4.706 -34.278 1.00 90.44 386 ASP A O 1
ATOM 3009 N N . LEU A 1 387 ? 23.164 6.486 -33.185 1.00 92.25 387 LEU A N 1
ATOM 3010 C CA . LEU A 1 387 ? 23.331 5.976 -31.822 1.00 92.25 387 LEU A CA 1
ATOM 3011 C C . LEU A 1 387 ? 22.025 5.402 -31.246 1.00 92.25 387 LEU A C 1
ATOM 3013 O O . LEU A 1 387 ? 22.072 4.666 -30.260 1.00 92.25 387 LEU A O 1
ATOM 3017 N N . ASP A 1 388 ? 20.868 5.727 -31.827 1.00 92.31 388 ASP A N 1
ATOM 3018 C CA . ASP A 1 388 ? 19.582 5.216 -31.356 1.00 92.31 388 ASP A CA 1
ATOM 3019 C C . ASP A 1 388 ? 19.427 3.725 -31.696 1.00 92.31 388 ASP A C 1
ATOM 3021 O O . ASP A 1 388 ? 19.822 3.257 -32.764 1.00 92.31 388 ASP A O 1
ATOM 3025 N N . GLY A 1 389 ? 18.914 2.943 -30.748 1.00 90.62 389 GLY A N 1
ATOM 3026 C CA . GLY A 1 389 ? 18.793 1.489 -30.869 1.00 90.62 389 GLY A CA 1
ATOM 3027 C C . GLY A 1 389 ? 20.108 0.706 -30.747 1.00 90.62 389 GLY A C 1
ATOM 3028 O O . GLY A 1 389 ? 20.069 -0.524 -30.774 1.00 90.62 389 GLY A O 1
ATOM 3029 N N . VAL A 1 390 ? 21.260 1.367 -30.579 1.00 95.69 390 VAL A N 1
ATOM 3030 C CA . VAL A 1 390 ? 22.571 0.702 -30.489 1.00 95.69 390 VAL A CA 1
ATOM 3031 C C . VAL A 1 390 ? 22.680 -0.157 -29.226 1.00 95.69 390 VAL A C 1
ATOM 3033 O O . VAL A 1 390 ? 22.470 0.323 -28.110 1.00 95.69 390 VAL A O 1
ATOM 3036 N N . GLU A 1 391 ? 23.060 -1.426 -29.395 1.00 96.69 391 GLU A N 1
ATOM 3037 C CA . GLU A 1 391 ? 23.311 -2.359 -28.292 1.00 96.69 391 GLU A CA 1
ATOM 3038 C C . GLU A 1 391 ? 24.798 -2.422 -27.939 1.00 96.69 391 GLU A C 1
ATOM 3040 O O . GLU A 1 391 ? 25.643 -2.570 -28.820 1.00 96.69 391 GLU A O 1
ATOM 3045 N N . PHE A 1 392 ? 25.128 -2.314 -26.652 1.00 96.50 392 PHE A N 1
ATOM 3046 C CA . PHE A 1 392 ? 26.509 -2.325 -26.167 1.00 96.50 392 PHE A CA 1
ATOM 3047 C C . PHE A 1 392 ? 26.600 -2.805 -24.710 1.00 96.50 392 PHE A C 1
ATOM 3049 O O . PHE A 1 392 ? 25.594 -2.857 -24.001 1.00 96.50 392 PHE A O 1
ATOM 3056 N N . VAL A 1 393 ? 27.803 -3.129 -24.224 1.00 95.94 393 VAL A N 1
ATOM 3057 C CA . VAL A 1 393 ? 28.014 -3.461 -22.802 1.00 95.94 393 VAL A CA 1
ATOM 3058 C C . VAL A 1 393 ? 28.296 -2.182 -22.017 1.00 95.94 393 VAL A C 1
ATOM 3060 O O . VAL A 1 393 ? 29.355 -1.572 -22.159 1.00 95.94 393 VAL A O 1
ATOM 3063 N N . ALA A 1 394 ? 27.364 -1.776 -21.161 1.00 95.38 394 ALA A N 1
ATOM 3064 C CA . ALA A 1 394 ? 27.531 -0.653 -20.249 1.00 95.38 394 ALA A CA 1
ATOM 3065 C C . ALA A 1 394 ? 28.155 -1.093 -18.920 1.00 95.38 394 ALA A C 1
ATOM 3067 O O . ALA A 1 394 ? 27.815 -2.144 -18.373 1.00 95.38 394 ALA A O 1
ATOM 3068 N N . ARG A 1 395 ? 29.005 -0.230 -18.356 1.00 94.94 395 ARG A N 1
ATOM 3069 C CA . ARG A 1 395 ? 29.345 -0.238 -16.933 1.00 94.94 395 ARG A CA 1
ATOM 3070 C C . ARG A 1 395 ? 28.419 0.734 -16.206 1.00 94.94 395 ARG A C 1
ATOM 3072 O O . ARG A 1 395 ? 28.530 1.952 -16.376 1.00 94.94 395 ARG A O 1
ATOM 3079 N N . ILE A 1 396 ? 27.531 0.175 -15.394 1.00 92.00 396 ILE A N 1
ATOM 3080 C CA . ILE A 1 396 ? 26.578 0.908 -14.564 1.00 92.00 396 ILE A CA 1
ATOM 3081 C C . ILE A 1 396 ? 27.247 1.205 -13.217 1.00 92.00 396 ILE A C 1
ATOM 3083 O O . ILE A 1 396 ? 27.738 0.302 -12.539 1.00 92.00 396 ILE A O 1
ATOM 3087 N N . ASP A 1 397 ? 27.286 2.479 -12.842 1.00 89.94 397 ASP A N 1
ATOM 3088 C CA . ASP A 1 397 ? 27.752 2.957 -11.537 1.00 89.94 397 ASP A CA 1
ATOM 3089 C C . ASP A 1 397 ? 26.568 3.585 -10.766 1.00 89.94 397 ASP A C 1
ATOM 3091 O O . ASP A 1 397 ? 25.432 3.650 -11.255 1.00 89.94 397 ASP A O 1
ATOM 3095 N N . ILE A 1 398 ? 26.840 4.012 -9.532 1.00 85.69 398 ILE A N 1
ATOM 3096 C CA . ILE A 1 398 ? 25.925 4.810 -8.710 1.00 85.69 398 ILE A CA 1
ATOM 3097 C C . ILE A 1 398 ? 26.488 6.232 -8.673 1.00 85.69 398 ILE A C 1
ATOM 3099 O O . ILE A 1 398 ? 27.637 6.429 -8.268 1.00 85.69 398 ILE A O 1
ATOM 3103 N N . GLY A 1 399 ? 25.687 7.189 -9.130 1.00 80.00 399 GLY A N 1
ATOM 3104 C CA . GLY A 1 399 ? 25.914 8.625 -9.000 1.00 80.00 399 GLY A CA 1
ATOM 3105 C C . GLY A 1 399 ? 24.801 9.259 -8.165 1.00 80.00 399 GLY A C 1
ATOM 3106 O O . GLY A 1 399 ? 23.932 8.563 -7.649 1.00 80.00 399 GLY A O 1
ATOM 3107 N N . THR A 1 400 ? 24.794 10.586 -8.067 1.00 74.50 400 THR A N 1
ATOM 3108 C CA . THR A 1 400 ? 23.826 11.326 -7.238 1.00 74.50 400 THR A CA 1
ATOM 3109 C C . THR A 1 400 ? 22.883 12.163 -8.106 1.00 74.50 400 THR A C 1
ATOM 3111 O O . THR A 1 400 ? 23.278 12.705 -9.147 1.00 74.50 400 THR A O 1
ATOM 3114 N N . ASP A 1 401 ? 21.608 12.237 -7.737 1.00 71.06 401 ASP A N 1
ATOM 3115 C CA . ASP A 1 401 ? 20.610 13.089 -8.386 1.00 71.06 401 ASP A CA 1
ATOM 3116 C C . ASP A 1 401 ? 20.672 14.558 -7.897 1.00 71.06 401 ASP A C 1
ATOM 3118 O O . ASP A 1 401 ? 21.567 14.950 -7.149 1.00 71.06 401 ASP A O 1
ATOM 3122 N N . THR A 1 402 ? 19.756 15.407 -8.369 1.00 54.12 402 THR A N 1
ATOM 3123 C CA . THR A 1 402 ? 19.666 16.823 -7.956 1.00 54.12 402 THR A CA 1
ATOM 3124 C C . THR A 1 402 ? 19.195 17.037 -6.515 1.00 54.12 402 THR A C 1
ATOM 3126 O O . THR A 1 402 ? 19.359 18.141 -6.003 1.00 54.12 402 THR A O 1
ATOM 3129 N N . ASN A 1 403 ? 18.618 16.018 -5.876 1.00 59.81 403 ASN A N 1
ATOM 3130 C CA . ASN A 1 403 ? 18.101 16.052 -4.508 1.00 59.81 403 ASN A CA 1
ATOM 3131 C C . ASN A 1 403 ? 19.080 15.439 -3.489 1.00 59.81 403 ASN A C 1
ATOM 3133 O O . ASN A 1 403 ? 18.885 15.598 -2.286 1.00 59.81 403 ASN A O 1
ATOM 3137 N N . GLY A 1 404 ? 20.144 14.775 -3.956 1.00 66.00 404 GLY A N 1
ATOM 3138 C CA . GLY A 1 404 ? 21.121 14.084 -3.112 1.00 66.00 404 GLY A CA 1
ATOM 3139 C C . GLY A 1 404 ? 20.915 12.568 -3.023 1.00 66.00 404 GLY A C 1
ATOM 3140 O O . GLY A 1 404 ? 21.611 11.921 -2.246 1.00 66.00 404 GLY A O 1
ATOM 3141 N N . GLU A 1 405 ? 19.993 11.995 -3.801 1.00 68.38 405 GLU A N 1
ATOM 3142 C CA . GLU A 1 405 ? 19.667 10.567 -3.774 1.00 68.38 405 GLU A CA 1
ATOM 3143 C C . GLU A 1 405 ? 20.539 9.745 -4.740 1.00 68.38 405 GLU A C 1
ATOM 3145 O O . GLU A 1 405 ? 20.955 10.219 -5.804 1.00 68.38 405 GLU A O 1
ATOM 3150 N N . ASP A 1 406 ? 20.797 8.485 -4.378 1.00 79.50 406 ASP A N 1
ATOM 3151 C CA . ASP A 1 406 ? 21.531 7.527 -5.209 1.00 79.50 406 ASP A CA 1
ATOM 3152 C C . ASP A 1 406 ? 20.732 7.164 -6.472 1.00 79.50 406 ASP A C 1
ATOM 3154 O O . ASP A 1 406 ? 19.634 6.605 -6.407 1.00 79.50 406 ASP A O 1
ATOM 3158 N N . LYS A 1 407 ? 21.326 7.398 -7.645 1.00 83.62 407 LYS A N 1
ATOM 3159 C CA . LYS A 1 407 ? 20.782 7.010 -8.954 1.00 83.62 407 LYS A CA 1
ATOM 3160 C C . LYS A 1 407 ? 21.781 6.163 -9.735 1.00 83.62 407 LYS A C 1
ATOM 3162 O O . LYS A 1 407 ? 22.993 6.324 -9.605 1.00 83.62 407 LYS A O 1
ATOM 3167 N N . ASN A 1 408 ? 21.288 5.303 -10.622 1.00 89.06 408 ASN A N 1
ATOM 3168 C CA . ASN A 1 408 ? 22.166 4.644 -11.585 1.00 89.06 408 ASN A CA 1
ATOM 3169 C C . ASN A 1 408 ? 22.561 5.584 -12.725 1.00 89.06 408 ASN A C 1
ATOM 3171 O O . ASN A 1 408 ? 21.726 6.322 -13.246 1.00 89.06 408 ASN A O 1
ATOM 3175 N N . GLU A 1 409 ? 23.811 5.474 -13.168 1.00 89.19 409 GLU A N 1
ATOM 3176 C CA . GLU A 1 409 ? 24.322 6.142 -14.365 1.00 89.19 409 GLU A CA 1
ATOM 3177 C C . GLU A 1 409 ? 25.206 5.199 -15.194 1.00 89.19 409 GLU A C 1
ATOM 3179 O O . GLU A 1 409 ? 25.874 4.311 -14.658 1.00 89.19 409 GLU A O 1
ATOM 3184 N N . VAL A 1 410 ? 25.225 5.391 -16.516 1.00 89.25 410 VAL A N 1
ATOM 3185 C CA . VAL A 1 410 ? 26.213 4.747 -17.394 1.00 89.25 410 VAL A CA 1
ATOM 3186 C C . VAL A 1 410 ? 27.449 5.633 -17.445 1.00 89.25 410 VAL A C 1
ATOM 3188 O O . VAL A 1 410 ? 27.417 6.721 -18.019 1.00 89.25 410 VAL A O 1
ATOM 3191 N N . ARG A 1 411 ? 28.535 5.155 -16.834 1.00 80.69 411 ARG A N 1
ATOM 3192 C CA . ARG A 1 411 ? 29.794 5.903 -16.707 1.00 80.69 411 ARG A CA 1
ATOM 3193 C C . ARG A 1 411 ? 30.795 5.587 -17.817 1.00 80.69 411 ARG A C 1
ATOM 3195 O O . ARG A 1 411 ? 31.616 6.429 -18.168 1.00 80.69 411 ARG A O 1
ATOM 3202 N N . ALA A 1 412 ? 30.745 4.369 -18.349 1.00 88.19 412 ALA A N 1
ATOM 3203 C CA . ALA A 1 412 ? 31.590 3.915 -19.446 1.00 88.19 412 ALA A CA 1
ATOM 3204 C C . ALA A 1 412 ? 30.904 2.788 -20.228 1.00 88.19 412 ALA A C 1
ATOM 3206 O O . ALA A 1 412 ? 30.071 2.058 -19.688 1.00 88.19 412 ALA A O 1
ATOM 3207 N N . ALA A 1 413 ? 31.316 2.612 -21.478 1.00 91.69 413 ALA A N 1
ATOM 3208 C CA . ALA A 1 413 ? 31.058 1.408 -22.255 1.00 91.69 413 ALA A CA 1
ATOM 3209 C C . ALA A 1 413 ? 32.284 0.483 -22.196 1.00 91.69 413 ALA A C 1
ATOM 3211 O O . ALA A 1 413 ? 33.422 0.950 -22.131 1.00 91.69 413 ALA A O 1
ATOM 3212 N N . VAL A 1 414 ? 32.050 -0.824 -22.207 1.00 92.00 414 VAL A N 1
ATOM 3213 C CA . VAL A 1 414 ? 33.074 -1.867 -22.099 1.00 92.00 414 VAL A CA 1
ATOM 3214 C C . VAL A 1 414 ? 33.428 -2.373 -23.495 1.00 92.00 414 VAL A C 1
ATOM 3216 O O . VAL A 1 414 ? 32.546 -2.790 -24.243 1.00 92.00 414 VAL A O 1
ATOM 3219 N N . THR A 1 415 ? 34.708 -2.337 -23.857 1.00 90.12 415 THR A N 1
ATOM 3220 C CA . THR A 1 415 ? 35.213 -2.755 -25.176 1.00 90.12 415 THR A CA 1
ATOM 3221 C C . THR A 1 415 ? 35.578 -4.250 -25.212 1.00 90.12 415 THR A C 1
ATOM 3223 O O . THR A 1 415 ? 35.672 -4.876 -24.151 1.00 90.12 415 THR A O 1
ATOM 3226 N N . PRO A 1 416 ? 35.843 -4.833 -26.402 1.00 89.75 416 PRO A N 1
ATOM 3227 C CA . PRO A 1 416 ? 36.280 -6.229 -26.542 1.00 89.75 416 PRO A CA 1
ATOM 3228 C C . PRO A 1 416 ? 37.535 -6.620 -25.760 1.00 89.75 416 PRO A C 1
ATOM 3230 O O . PRO A 1 416 ? 37.764 -7.801 -25.527 1.00 89.75 416 PRO A O 1
ATOM 3233 N N . ASP A 1 417 ? 38.337 -5.641 -25.337 1.00 87.25 417 ASP A N 1
ATOM 3234 C CA . ASP A 1 417 ? 39.532 -5.846 -24.513 1.00 87.25 417 ASP A CA 1
ATOM 3235 C C . ASP A 1 417 ? 39.209 -6.368 -23.095 1.00 87.25 417 ASP A C 1
ATOM 3237 O O . ASP A 1 417 ? 40.107 -6.792 -22.366 1.00 87.25 417 ASP A O 1
ATOM 3241 N N . HIS A 1 418 ? 37.943 -6.303 -22.669 1.00 88.44 418 HIS A N 1
ATOM 3242 C CA . HIS A 1 418 ? 37.503 -6.731 -21.346 1.00 88.44 418 HIS A CA 1
ATOM 3243 C C . HIS A 1 418 ? 37.087 -8.207 -21.333 1.00 88.44 418 HIS A C 1
ATOM 3245 O O . HIS A 1 418 ? 36.231 -8.621 -22.110 1.00 88.44 418 HIS A O 1
ATOM 3251 N N . ARG A 1 419 ? 37.612 -8.989 -20.379 1.00 89.69 419 ARG A N 1
ATOM 3252 C CA . ARG A 1 419 ? 37.396 -10.450 -20.284 1.00 89.69 419 ARG A CA 1
ATOM 3253 C C . ARG A 1 419 ? 35.917 -10.879 -20.361 1.00 89.69 419 ARG A C 1
ATOM 3255 O O . ARG A 1 419 ? 35.600 -11.882 -20.986 1.00 89.69 419 ARG A O 1
ATOM 3262 N N . ASP A 1 420 ? 35.023 -10.098 -19.750 1.00 85.94 420 ASP A N 1
ATOM 3263 C CA . ASP A 1 420 ? 33.595 -10.421 -19.629 1.00 85.94 420 ASP A CA 1
ATOM 3264 C C . ASP A 1 420 ? 32.758 -9.936 -20.841 1.00 85.94 420 ASP A C 1
ATOM 3266 O O . ASP A 1 420 ? 31.574 -10.249 -20.941 1.00 85.94 420 ASP A O 1
ATOM 3270 N N . TYR A 1 421 ? 33.348 -9.181 -21.781 1.00 89.81 421 TYR A N 1
ATOM 3271 C CA . TYR A 1 421 ? 32.625 -8.556 -22.900 1.00 89.81 421 TYR A CA 1
ATOM 3272 C C . TYR A 1 421 ? 31.983 -9.576 -23.850 1.00 89.81 421 TYR A C 1
ATOM 3274 O O . TYR A 1 421 ? 30.816 -9.422 -24.205 1.00 89.81 421 TYR A O 1
ATOM 3282 N N . ALA A 1 422 ? 32.724 -10.612 -24.267 1.00 86.50 422 ALA A N 1
ATOM 3283 C CA . ALA A 1 422 ? 32.240 -11.558 -25.278 1.00 86.50 422 ALA A CA 1
ATOM 3284 C C . ALA A 1 422 ? 30.984 -12.297 -24.789 1.00 86.50 422 ALA A C 1
ATOM 3286 O O . ALA A 1 422 ? 29.959 -12.299 -25.471 1.00 86.50 422 ALA A O 1
ATOM 3287 N N . ALA A 1 423 ? 31.044 -12.808 -23.554 1.00 85.88 423 ALA A N 1
ATOM 3288 C CA . ALA A 1 423 ? 29.920 -13.446 -22.880 1.00 85.88 423 ALA A CA 1
ATOM 3289 C C . ALA A 1 423 ? 28.709 -12.504 -22.753 1.00 85.88 423 ALA A C 1
ATOM 3291 O O . ALA A 1 423 ? 27.588 -12.915 -23.037 1.00 85.88 423 ALA A O 1
ATOM 3292 N N . LEU A 1 424 ? 28.929 -11.236 -22.382 1.00 85.75 424 LEU A N 1
ATOM 3293 C CA . LEU A 1 424 ? 27.851 -10.256 -22.208 1.00 85.75 424 LEU A CA 1
ATOM 3294 C C . LEU A 1 424 ? 27.221 -9.779 -23.523 1.00 85.75 424 LEU A C 1
ATOM 3296 O O . LEU A 1 424 ? 26.045 -9.437 -23.519 1.00 85.75 424 LEU A O 1
ATOM 3300 N N . MET A 1 425 ? 27.946 -9.760 -24.645 1.00 86.25 425 MET A N 1
ATOM 3301 C CA . MET A 1 425 ? 27.360 -9.412 -25.951 1.00 86.25 425 MET A CA 1
ATOM 3302 C C . MET A 1 425 ? 26.561 -10.557 -26.592 1.00 86.25 425 MET A C 1
ATOM 3304 O O . MET A 1 425 ? 25.897 -10.333 -27.605 1.00 86.25 425 MET A O 1
ATOM 3308 N N . GLY A 1 426 ? 26.622 -11.774 -26.041 1.00 72.56 426 GLY A N 1
ATOM 3309 C CA . GLY A 1 426 ? 26.107 -12.978 -26.702 1.00 72.56 426 GLY A CA 1
ATOM 3310 C C . GLY A 1 426 ? 26.979 -13.436 -27.878 1.00 72.56 426 GLY A C 1
ATOM 3311 O O . GLY A 1 426 ? 26.575 -14.299 -28.655 1.00 72.56 426 GLY A O 1
ATOM 3312 N N . ALA A 1 427 ? 28.188 -12.880 -28.012 1.00 54.16 427 ALA A N 1
ATOM 3313 C CA . ALA A 1 427 ? 29.184 -13.409 -28.924 1.00 54.16 427 ALA A CA 1
ATOM 3314 C C . ALA A 1 427 ? 29.711 -14.710 -28.316 1.00 54.16 427 ALA A C 1
ATOM 3316 O O . ALA A 1 427 ? 30.369 -14.689 -27.275 1.00 54.16 427 ALA A O 1
ATOM 3317 N N . VAL A 1 428 ? 29.420 -15.842 -28.965 1.00 35.22 428 VAL A N 1
ATOM 3318 C CA . VAL A 1 428 ? 30.008 -17.133 -28.599 1.00 35.22 428 VAL A CA 1
ATOM 3319 C C . VAL A 1 428 ? 31.523 -16.960 -28.631 1.00 35.22 428 VAL A C 1
ATOM 3321 O O . VAL A 1 428 ? 32.121 -16.871 -29.704 1.00 35.22 428 VAL A O 1
ATOM 3324 N N . ALA A 1 429 ? 32.142 -16.875 -27.450 1.00 34.34 429 ALA A N 1
ATOM 3325 C CA . ALA A 1 429 ? 33.583 -16.996 -27.336 1.00 34.34 429 ALA A CA 1
ATOM 3326 C C . ALA A 1 429 ? 33.949 -18.302 -28.049 1.00 34.34 429 ALA A C 1
ATOM 3328 O O . ALA A 1 429 ? 33.311 -19.316 -27.740 1.00 34.34 429 ALA A O 1
ATOM 3329 N N . PRO A 1 430 ? 34.907 -18.306 -29.000 1.00 32.66 430 PRO A N 1
ATOM 3330 C CA . PRO A 1 430 ? 35.348 -19.542 -29.615 1.00 32.66 430 PRO A CA 1
ATOM 3331 C C . PRO A 1 430 ? 35.666 -20.502 -28.483 1.00 32.66 430 PRO A C 1
ATOM 3333 O O . PRO A 1 430 ? 36.523 -20.207 -27.644 1.00 32.66 430 PRO A O 1
ATOM 3336 N N . GLN A 1 431 ? 34.917 -21.603 -28.406 1.00 27.62 431 GLN A N 1
ATOM 3337 C CA . GLN A 1 431 ? 35.242 -22.643 -27.455 1.00 27.62 431 GLN A CA 1
ATOM 3338 C C . GLN A 1 431 ? 36.610 -23.143 -27.885 1.00 27.62 431 GLN A C 1
ATOM 3340 O O . GLN A 1 431 ? 36.731 -23.899 -28.847 1.00 27.62 431 GLN A O 1
ATOM 3345 N N . PHE A 1 432 ? 37.642 -22.702 -27.169 1.00 30.72 432 PHE A N 1
ATOM 3346 C CA . PHE A 1 432 ? 38.899 -23.414 -27.104 1.00 30.72 432 PHE A CA 1
ATOM 3347 C C . PHE A 1 432 ? 38.586 -24.739 -26.417 1.00 30.72 432 PHE A C 1
ATOM 3349 O O . PHE A 1 432 ? 38.790 -24.921 -25.217 1.00 30.72 432 PHE A O 1
ATOM 3356 N N . THR A 1 433 ? 38.045 -25.665 -27.207 1.00 28.39 433 THR A N 1
ATOM 3357 C CA . THR A 1 433 ? 38.136 -27.088 -26.962 1.00 28.39 433 THR A CA 1
ATOM 3358 C C . THR A 1 433 ? 39.622 -27.405 -26.960 1.00 28.39 433 THR A C 1
ATOM 3360 O O . THR A 1 433 ? 40.225 -27.753 -27.973 1.00 28.39 433 THR A O 1
ATOM 3363 N N . ALA A 1 434 ? 40.232 -27.256 -25.786 1.00 31.92 434 ALA A N 1
ATOM 3364 C CA . ALA A 1 434 ? 41.475 -27.917 -25.459 1.00 31.92 434 ALA A CA 1
ATOM 3365 C C . ALA A 1 434 ? 41.184 -29.422 -25.496 1.00 31.92 434 ALA A C 1
ATOM 3367 O O . ALA A 1 434 ? 40.887 -30.047 -24.478 1.00 31.92 434 ALA A O 1
ATOM 3368 N N . ALA A 1 435 ? 41.191 -29.983 -26.707 1.00 30.38 435 ALA A N 1
ATOM 3369 C CA . ALA A 1 435 ? 41.195 -31.415 -26.909 1.00 30.38 435 ALA A CA 1
ATOM 3370 C C . ALA A 1 435 ? 42.381 -31.967 -26.106 1.00 30.38 435 ALA A C 1
ATOM 3372 O O . ALA A 1 435 ? 43.481 -31.406 -26.197 1.00 30.38 435 ALA A O 1
ATOM 3373 N N . PRO A 1 436 ? 42.183 -33.009 -25.281 1.00 31.50 436 PRO A N 1
ATOM 3374 C CA . PRO A 1 436 ? 43.264 -33.546 -24.477 1.00 31.50 436 PRO A CA 1
ATOM 3375 C C . PRO A 1 436 ? 44.375 -34.015 -25.413 1.00 31.50 436 PRO A C 1
ATOM 3377 O O . PRO A 1 436 ? 44.151 -34.847 -26.293 1.00 31.50 436 PRO A O 1
ATOM 3380 N N . VAL A 1 437 ? 45.574 -33.463 -25.223 1.00 29.23 437 VAL A N 1
ATOM 3381 C CA . VAL A 1 437 ? 46.756 -33.789 -26.023 1.00 29.23 437 VAL A CA 1
ATOM 3382 C C . VAL A 1 437 ? 47.233 -35.195 -25.653 1.00 29.23 437 VAL A C 1
ATOM 3384 O O . VAL A 1 437 ? 48.188 -35.379 -24.903 1.00 29.23 437 VAL A O 1
ATOM 3387 N N . GLN A 1 438 ? 46.577 -36.209 -26.217 1.00 30.72 438 GLN A N 1
ATOM 3388 C CA . GLN A 1 438 ? 47.215 -37.491 -26.494 1.00 30.72 438 GLN A CA 1
ATOM 3389 C C . GLN A 1 438 ? 48.153 -37.274 -27.682 1.00 30.72 438 GLN A C 1
ATOM 3391 O O . GLN A 1 438 ? 47.797 -37.483 -28.839 1.00 30.72 438 GLN A O 1
ATOM 3396 N N . GLY A 1 439 ? 49.342 -36.750 -27.393 1.00 33.09 439 GLY A N 1
ATOM 3397 C CA . GLY A 1 439 ? 50.338 -36.484 -28.419 1.00 33.09 439 GLY A CA 1
ATOM 3398 C C . GLY A 1 439 ? 50.909 -37.785 -28.972 1.00 33.09 439 GLY A C 1
ATOM 3399 O O . GLY A 1 439 ? 51.496 -38.555 -28.217 1.00 33.09 439 GLY A O 1
ATOM 3400 N N . HIS A 1 440 ? 50.816 -37.983 -30.286 1.00 29.41 440 HIS A N 1
ATOM 3401 C CA . HIS A 1 440 ? 51.702 -38.852 -31.064 1.00 29.41 440 HIS A CA 1
ATOM 3402 C C . HIS A 1 440 ? 52.121 -38.113 -32.344 1.00 29.41 440 HIS A C 1
ATOM 3404 O O . HIS A 1 440 ? 51.325 -37.406 -32.961 1.00 29.41 440 HIS A O 1
ATOM 3410 N N . ALA A 1 441 ? 53.405 -38.222 -32.684 1.00 37.06 441 ALA A N 1
ATOM 3411 C CA . ALA A 1 441 ? 54.039 -37.498 -33.783 1.00 37.06 441 ALA A CA 1
ATOM 3412 C C . ALA A 1 441 ? 53.706 -38.115 -35.160 1.00 37.06 441 ALA A C 1
ATOM 3414 O O . ALA A 1 441 ? 53.378 -39.301 -35.233 1.00 37.06 441 ALA A O 1
ATOM 3415 N N . PRO A 1 442 ? 53.812 -37.352 -36.265 1.00 31.83 442 PRO A N 1
ATOM 3416 C CA . PRO A 1 442 ? 53.553 -37.873 -37.602 1.00 31.83 442 PRO A CA 1
ATOM 3417 C C . PRO A 1 442 ? 54.771 -38.624 -38.158 1.00 31.83 442 PRO A C 1
ATOM 3419 O O . PRO A 1 442 ? 55.880 -38.092 -38.154 1.00 31.83 442 PRO A O 1
ATOM 3422 N N . GLN A 1 443 ? 54.559 -39.810 -38.734 1.00 31.28 443 GLN A N 1
ATOM 3423 C CA . GLN A 1 443 ? 55.544 -40.448 -39.613 1.00 31.28 443 GLN A CA 1
ATOM 3424 C C . GLN A 1 443 ? 54.880 -41.210 -40.769 1.00 31.28 443 GLN A C 1
ATOM 3426 O O . GLN A 1 443 ? 53.856 -41.871 -40.610 1.00 31.28 443 GLN A O 1
ATOM 3431 N N . GLN A 1 444 ? 55.474 -41.052 -41.953 1.00 34.69 444 GLN A N 1
ATOM 3432 C CA . GLN A 1 444 ? 55.089 -41.674 -43.224 1.00 34.69 444 GLN A CA 1
ATOM 3433 C C . GLN A 1 444 ? 55.629 -43.122 -43.344 1.00 34.69 444 GLN A C 1
ATOM 3435 O O . GLN A 1 444 ? 56.397 -43.557 -42.485 1.00 34.69 444 GLN A O 1
ATOM 3440 N N . PRO A 1 445 ? 55.181 -43.919 -44.338 1.00 36.53 445 PRO A N 1
ATOM 3441 C CA . PRO A 1 445 ? 55.087 -45.369 -44.164 1.00 36.53 445 PRO A CA 1
ATOM 3442 C C . PRO A 1 445 ? 56.364 -46.190 -44.427 1.00 36.53 445 PRO A C 1
ATOM 3444 O O . PRO A 1 445 ? 57.028 -46.046 -45.446 1.00 36.53 445 PRO A O 1
ATOM 3447 N N . ALA A 1 446 ? 56.573 -47.146 -43.517 1.00 28.75 446 ALA A N 1
ATOM 3448 C CA . ALA A 1 446 ? 57.035 -48.530 -43.693 1.00 28.75 446 ALA A CA 1
ATOM 3449 C C . ALA A 1 446 ? 58.210 -48.880 -44.640 1.00 28.75 446 ALA A C 1
ATOM 3451 O O . ALA A 1 446 ? 58.027 -49.023 -45.846 1.00 28.75 446 ALA A O 1
ATOM 3452 N N . THR A 1 447 ? 59.314 -49.344 -44.034 1.00 26.98 447 THR A N 1
ATOM 3453 C CA . THR A 1 447 ? 60.046 -50.558 -44.463 1.00 26.98 447 THR A CA 1
ATOM 3454 C C . THR A 1 447 ? 60.664 -51.318 -43.268 1.00 26.98 447 THR A C 1
ATOM 3456 O O . THR A 1 447 ? 61.169 -50.710 -42.334 1.00 26.98 447 THR A O 1
ATOM 3459 N N . ALA A 1 448 ? 60.660 -52.657 -43.370 1.00 30.39 448 ALA A N 1
ATOM 3460 C CA . ALA A 1 448 ? 61.576 -53.638 -42.746 1.00 30.39 448 ALA A CA 1
ATOM 3461 C C . ALA A 1 448 ? 61.534 -53.999 -41.222 1.00 30.39 448 ALA A C 1
ATOM 3463 O O . ALA A 1 448 ? 62.088 -53.319 -40.369 1.00 30.39 448 ALA A O 1
ATOM 3464 N N . THR A 1 449 ? 61.049 -55.233 -40.972 1.00 29.36 449 THR A N 1
ATOM 3465 C CA . THR A 1 449 ? 61.615 -56.324 -40.114 1.00 29.36 449 THR A CA 1
ATOM 3466 C C . THR A 1 449 ? 61.693 -56.273 -38.565 1.00 29.36 449 THR A C 1
ATOM 3468 O O . THR A 1 449 ? 62.243 -55.367 -37.957 1.00 29.36 449 THR A O 1
ATOM 3471 N N . GLN A 1 450 ? 61.221 -57.385 -37.965 1.00 32.16 450 GLN A N 1
ATOM 3472 C CA . GLN A 1 450 ? 61.416 -57.927 -36.591 1.00 32.16 450 GLN A CA 1
ATOM 3473 C C . GLN A 1 450 ? 62.898 -58.250 -36.239 1.00 32.16 450 GLN A C 1
ATOM 3475 O O . GLN A 1 450 ? 63.703 -58.226 -37.172 1.00 32.16 450 GLN A O 1
ATOM 3480 N N . PRO A 1 451 ? 63.285 -58.656 -34.988 1.00 46.16 451 PRO A N 1
ATOM 3481 C CA . PRO A 1 451 ? 62.505 -59.064 -33.785 1.00 46.16 451 PRO A CA 1
ATOM 3482 C C . PRO A 1 451 ? 62.881 -58.231 -32.507 1.00 46.16 451 PRO A C 1
ATOM 3484 O O . PRO A 1 451 ? 63.293 -57.093 -32.682 1.00 46.16 451 PRO A O 1
ATOM 3487 N N . SER A 1 452 ? 62.741 -58.594 -31.209 1.00 30.88 452 SER A N 1
ATOM 3488 C CA . SER A 1 452 ? 62.357 -59.818 -30.444 1.00 30.88 452 SER A CA 1
ATOM 3489 C C . SER A 1 452 ? 61.895 -59.491 -28.990 1.00 30.88 452 SER A C 1
ATOM 3491 O O . SER A 1 452 ? 62.162 -58.408 -28.479 1.00 30.88 452 SER A O 1
ATOM 3493 N N . GLN A 1 453 ? 61.250 -60.453 -28.307 1.00 32.22 453 GLN A N 1
ATOM 3494 C CA . GLN A 1 453 ? 61.034 -60.550 -26.831 1.00 32.22 453 GLN A CA 1
ATOM 3495 C C . GLN A 1 453 ? 62.252 -61.230 -26.120 1.00 32.22 453 GLN A C 1
ATOM 3497 O O . GLN A 1 453 ? 63.149 -61.611 -26.874 1.00 32.22 453 GLN A O 1
ATOM 3502 N N . PRO A 1 454 ? 62.352 -61.454 -24.767 1.00 45.66 454 PRO A N 1
ATOM 3503 C CA . PRO A 1 454 ? 61.329 -61.466 -23.681 1.00 45.66 454 PRO A CA 1
ATOM 3504 C C . PRO A 1 454 ? 61.707 -60.742 -22.336 1.00 45.66 454 PRO A C 1
ATOM 3506 O O . PRO A 1 454 ? 62.866 -60.464 -22.066 1.00 45.66 454 PRO A O 1
ATOM 3509 N N . ALA A 1 455 ? 60.744 -60.212 -21.562 1.00 31.94 455 ALA A N 1
ATOM 3510 C CA . ALA A 1 455 ? 60.065 -60.753 -20.350 1.00 31.94 455 ALA A CA 1
ATOM 3511 C C . ALA A 1 455 ? 60.825 -60.792 -18.992 1.00 31.94 455 ALA A C 1
ATOM 3513 O O . ALA A 1 455 ? 61.811 -61.506 -18.846 1.00 31.94 455 ALA A O 1
ATOM 3514 N N . SER A 1 456 ? 60.236 -60.164 -17.957 1.00 31.94 456 SER A N 1
ATOM 3515 C CA . SER A 1 456 ? 60.186 -60.646 -16.554 1.00 31.94 456 SER A CA 1
ATOM 3516 C C . SER A 1 456 ? 59.209 -59.813 -15.689 1.00 31.94 456 SER A C 1
ATOM 3518 O O . SER A 1 456 ? 58.945 -58.647 -15.971 1.00 31.94 456 SER A O 1
ATOM 3520 N N . ALA A 1 457 ? 58.650 -60.429 -14.645 1.00 32.78 457 ALA A N 1
ATOM 3521 C CA . ALA A 1 457 ? 57.793 -59.847 -13.593 1.00 32.78 457 ALA A CA 1
ATOM 3522 C C . ALA A 1 457 ? 58.137 -60.564 -12.256 1.00 32.78 457 ALA A C 1
ATOM 3524 O O . ALA A 1 457 ? 58.993 -61.452 -12.303 1.00 32.78 457 ALA A O 1
ATOM 3525 N N . PRO A 1 458 ? 57.468 -60.342 -11.099 1.00 51.03 458 PRO A N 1
ATOM 3526 C CA . PRO A 1 458 ? 56.619 -59.232 -10.627 1.00 51.03 458 PRO A CA 1
ATOM 3527 C C . PRO A 1 458 ? 57.143 -58.611 -9.294 1.00 51.03 458 PRO A C 1
ATOM 3529 O O . PRO A 1 458 ? 58.130 -59.080 -8.735 1.00 51.03 458 PRO A O 1
ATOM 3532 N N . GLY A 1 459 ? 56.479 -57.586 -8.728 1.00 29.88 459 GLY A N 1
ATOM 3533 C CA . GLY A 1 459 ? 56.895 -56.967 -7.450 1.00 29.88 459 GLY A CA 1
ATOM 3534 C C . GLY A 1 459 ? 55.774 -56.266 -6.664 1.00 29.88 459 GLY A C 1
ATOM 3535 O O . GLY A 1 459 ? 54.943 -55.573 -7.238 1.00 29.88 459 GLY A O 1
ATOM 3536 N N . ASN A 1 460 ? 55.752 -56.482 -5.347 1.00 31.36 460 ASN A N 1
ATOM 3537 C CA . ASN A 1 460 ? 54.651 -56.202 -4.413 1.00 31.36 460 ASN A CA 1
ATOM 3538 C C . ASN A 1 460 ? 54.588 -54.757 -3.855 1.00 31.36 460 ASN A C 1
ATOM 3540 O O . ASN A 1 460 ? 55.624 -54.150 -3.621 1.00 31.36 460 ASN A O 1
ATOM 3544 N N . ALA A 1 461 ? 53.370 -54.360 -3.451 1.00 34.53 461 ALA A N 1
ATOM 3545 C CA . ALA A 1 461 ? 53.017 -53.522 -2.285 1.00 34.53 461 ALA A CA 1
ATOM 3546 C C . ALA A 1 461 ? 53.487 -52.047 -2.149 1.00 34.53 461 ALA A C 1
ATOM 3548 O O . ALA A 1 461 ? 54.608 -51.672 -2.465 1.00 34.53 461 ALA A O 1
ATOM 3549 N N . GLY A 1 462 ? 52.627 -51.232 -1.512 1.00 34.38 462 GLY A N 1
ATOM 3550 C CA . GLY A 1 462 ? 53.022 -49.972 -0.858 1.00 34.38 462 GLY A CA 1
ATOM 3551 C C . GLY A 1 462 ? 52.078 -48.780 -1.067 1.00 34.38 462 GLY A C 1
ATOM 3552 O O . GLY A 1 462 ? 52.260 -48.004 -1.998 1.00 34.38 462 GLY A O 1
ATOM 3553 N N . ARG A 1 463 ? 51.130 -48.558 -0.142 1.00 43.88 463 ARG A N 1
ATOM 3554 C CA . ARG A 1 463 ? 50.587 -47.208 0.119 1.00 43.88 463 ARG A CA 1
ATOM 3555 C C . ARG A 1 463 ? 51.538 -46.484 1.086 1.00 43.88 463 ARG A C 1
ATOM 3557 O O . ARG A 1 463 ? 51.746 -47.023 2.172 1.00 43.88 463 ARG A O 1
ATOM 3564 N N . PRO A 1 464 ? 52.056 -45.285 0.774 1.00 39.34 464 PRO A N 1
ATOM 3565 C CA . PRO A 1 464 ? 52.706 -44.424 1.761 1.00 39.34 464 PRO A CA 1
ATOM 3566 C C . PRO A 1 464 ? 51.682 -43.555 2.503 1.00 39.34 464 PRO A C 1
ATOM 3568 O O . PRO A 1 464 ? 50.698 -43.108 1.914 1.00 39.34 464 PRO A O 1
ATOM 3571 N N . SER A 1 465 ? 51.940 -43.267 3.780 1.00 33.91 465 SER A N 1
ATOM 3572 C CA . SER A 1 465 ? 51.189 -42.275 4.556 1.00 33.91 465 SER A CA 1
ATOM 3573 C C . SER A 1 465 ? 51.861 -40.903 4.491 1.00 33.91 465 SER A C 1
ATOM 3575 O O . SER A 1 465 ? 52.989 -40.764 4.960 1.00 33.91 465 SER A O 1
ATOM 3577 N N . TRP A 1 466 ? 51.157 -39.894 3.984 1.00 35.06 466 TRP A N 1
ATOM 3578 C CA . TRP A 1 466 ? 51.304 -38.476 4.341 1.00 35.06 466 TRP A CA 1
ATOM 3579 C C . TRP A 1 466 ? 50.121 -37.699 3.734 1.00 35.06 466 TRP A C 1
ATOM 3581 O O . TRP A 1 466 ? 49.628 -38.103 2.685 1.00 35.06 466 TRP A O 1
ATOM 3591 N N . ALA A 1 467 ? 49.700 -36.612 4.395 1.00 35.50 467 ALA A N 1
ATOM 3592 C CA . ALA A 1 467 ? 48.458 -35.829 4.210 1.00 35.50 467 ALA A CA 1
ATOM 3593 C C . ALA A 1 467 ? 47.313 -36.208 5.176 1.00 35.50 467 ALA A C 1
ATOM 3595 O O . ALA A 1 467 ? 46.323 -36.840 4.801 1.00 35.50 467 ALA A O 1
ATOM 3596 N N . GLN A 1 468 ? 47.490 -35.787 6.435 1.00 38.41 468 GLN A N 1
ATOM 3597 C CA . GLN A 1 468 ? 46.394 -35.195 7.217 1.00 38.41 468 GLN A CA 1
ATOM 3598 C C . GLN A 1 468 ? 46.086 -33.798 6.663 1.00 38.41 468 GLN A C 1
ATOM 3600 O O . GLN A 1 468 ? 47.037 -33.188 6.120 1.00 38.41 468 GLN A O 1
#

Secondary structure (DSSP, 8-state):
-------HHHHHHS-PPPEEEEEE-TTS-SGGGGGGS-GGGEEEEESS--GGGSTT----EE---SHHHHHHHHHHHH---TTS-TTSTTSHHHHHHHHHHH--GGGGGG-SEEEEE-HHHHHHHHHHHHTTSGGGB-TTT--B-HHHHHHHHHHHHHHHHHHHHT-TTSEEEEEEEEEEEE-TTS-EEEEE--SSSHHHHHHHHH-SEEEEEEEEE-TTS-EEEEEE--SS-TT----EESSS-S-SEE-S-HHHHHHHHH---TT--TT-----SSPPTTEEEEEEEEEEP--EEEGGGTEEEEEEEE-TTS-EEEEEEEEE-SSTTTT-EEEEEEEEE-TT-SHHHHHHHHHHHHHHHHHTT--TT--SHHHHHHT--SSGGGGTT-EEEEEEEEEE-TTS-EEEEEEEEPPTTSTTHHHHHT------------------------------------PPP---

Sequence (468 aa):
MALPIIGADERLAQRKGIKGVIFGRSGIGKTSLLWTLNASTTLFLDLEAGDLAVEGLEIDTLRPRTWKECRDFAVFIGGPNPALREDQTYSQAHFDEVCGRYGDPAVIGKYETVFIDSITVAGRLCFQWCRGQPEAFSEKTGKPDIRGAYGLHGREMIGWLTHLQHTRGKHVWFVGILDERLDDFNRKVFQPQIDGSKTGLELPGIVDQVITMADIPDPGGQPQRAFVCQTLNPWGYPAKDRSGRLDRVEPPHLGTERSRAMSGPWNDFNSAQSNTNVIPKGTLAKVRLTLRPGGFDDPSQGWTGGWARRAATGAVYLDAEYTVLEGPYARRKVWSLIGLYSPKGPDWANMGRGLIRGILNSARGVSDKDNSPEAQARRRINGFGDLDGVEFVARIDIGTDTNGEDKNEVRAAVTPDHRDYAALMGAVAPQFTAAPVQGHAPQQPATATQPSQPASAPGNAGRPSWAQ